Protein AF-0000000086876284 (afdb_homodimer)

Organism: NCBI:txid248903

Secondary structure (DSSP, 8-state):
------HHHHHHHHHHHHHHHHHHT-TTT--HHHHHHHHT--HHHHHHH-SSHHHHHHHHHHHHHHHHHHHHHHHHT-TTS-HHHHHHHHHHHHT---HHHHHHHHHHTSGGGHHHHHHHHHHHHHHHHHHHHHHHHHHHHHTS---S-HHHHHHHHHHIIIIIT-TTTS---HHHHHHHHHHHHHHHHHHHTPPTTTTHHHHHHHSTT--/------HHHHHHHHHHHHHHHIIIIITTT--HHHHHHHHT--HHHHHHH-SSHHHHHHHHHHHHHHHHHHHHHHHHT-TTS-HHHHHHHHHHHHT---HHHHHHHHHHTSGGGHHHHHHHHHHHHHHHHHHHHHHHHHHHHHTS---S-HHHHHHHHHHIIIIIT-TTTS---HHHHHHHHHHHHHHHHHHHTPPTTTTHHHHHHHSTT--

pLDDT: mean 94.07, std 9.72, range [35.34, 98.88]

Solvent-accessible surface area (backbone atoms only — not comparable to full-atom values): 22930 Å² total; per-residue (Å²): 126,83,76,77,63,55,68,65,53,51,52,47,49,50,47,53,48,37,52,52,38,34,48,74,65,28,55,87,71,46,48,68,65,56,39,29,62,71,66,68,51,54,72,68,61,50,52,71,77,36,90,44,67,65,54,48,51,51,50,50,52,47,49,54,49,52,50,48,43,51,53,39,51,57,51,68,67,41,84,85,54,51,38,68,52,37,51,51,49,38,53,48,63,69,62,50,89,41,71,66,58,54,38,45,52,56,52,33,49,37,80,92,25,35,55,60,38,52,51,51,52,53,51,45,39,64,60,40,20,63,57,52,16,51,38,44,50,49,16,40,75,71,66,54,26,51,57,97,47,43,45,58,50,38,40,45,52,45,47,29,55,64,46,68,65,25,62,70,76,34,84,63,52,71,70,54,46,51,51,46,42,50,48,47,28,53,41,51,22,39,52,36,41,32,58,86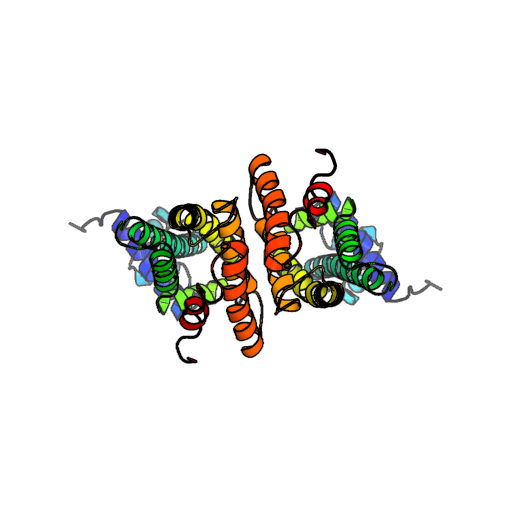,69,74,39,55,63,53,40,44,70,75,40,65,84,77,109,126,84,77,74,63,56,70,65,53,50,53,46,48,49,46,53,47,37,52,52,38,33,49,73,66,28,56,87,73,46,48,66,66,56,42,29,62,71,66,71,50,54,72,67,60,48,52,72,76,35,89,44,66,64,52,48,53,51,50,51,53,47,49,54,49,51,49,47,43,50,52,39,51,58,52,65,68,41,85,84,55,50,38,68,53,37,52,52,50,37,54,50,64,70,61,50,90,43,70,65,59,54,38,45,51,56,51,33,50,36,80,90,27,36,55,60,39,52,52,52,54,52,52,44,41,66,59,42,20,61,59,52,16,52,36,44,50,49,16,39,75,72,65,53,26,51,57,98,45,44,44,57,51,38,39,45,52,43,48,28,57,63,47,67,66,25,63,70,77,36,82,62,51,70,71,56,45,52,51,45,43,50,49,45,29,53,42,51,22,38,54,35,41,31,58,87,71,74,39,54,64,54,40,45,70,75,42,64,83,78,110

Radius of gyration: 24.36 Å; Cα contacts (8 Å, |Δi|>4): 423; chains: 2; bounding box: 86×57×47 Å

Nearest PDB structures (foldseek):
  2gfn-assembly1_A  TM=7.265E-01  e=8.221E-06  Rhodococcus jostii RHA1
  3lwj-assembly1_A-2  TM=6.881E-01  e=7.841E-05  Syntrophomonas wolfei subsp. wolfei str. Goettingen G311
  3ppb-assembly1_B  TM=6.500E-01  e=4.774E-05  Shewanella loihica PV-4
  5icj-assembly1_B  TM=6.724E-01  e=2.901E-04  Mycobacterium tuberculosis
  3on2-assembly3_C  TM=6.066E-01  e=1.471E-03  Rhodococcus jostii RHA1

Structure (mmCIF, N/CA/C/O backbone):
data_AF-0000000086876284-model_v1
#
loop_
_entity.id
_entity.type
_entity.pdbx_description
1 polymer 'TetR/AcrR family transcriptional regulator'
#
loop_
_atom_site.group_PDB
_atom_site.id
_atom_site.type_symbol
_atom_site.label_atom_id
_atom_site.label_alt_id
_atom_site.label_comp_id
_atom_site.label_asym_id
_atom_site.label_entity_id
_atom_site.label_seq_id
_atom_site.pdbx_PDB_ins_code
_atom_site.Cartn_x
_atom_site.Cartn_y
_atom_site.Cartn_z
_atom_site.occupancy
_atom_site.B_iso_or_equiv
_atom_site.auth_seq_id
_atom_site.auth_comp_id
_atom_site.auth_asym_id
_atom_site.auth_atom_id
_atom_site.pdbx_PDB_model_num
ATOM 1 N N . MET A 1 1 ? -45.281 21.406 14.086 1 35.59 1 MET A N 1
ATOM 2 C CA . MET A 1 1 ? -44.344 20.625 14.859 1 35.59 1 MET A CA 1
ATOM 3 C C . MET A 1 1 ? -43.062 20.359 14.062 1 35.59 1 MET A C 1
ATOM 5 O O . MET A 1 1 ? -43.125 19.969 12.898 1 35.59 1 MET A O 1
ATOM 9 N N . ARG A 1 2 ? -41.969 21 14.203 1 45.53 2 ARG A N 1
ATOM 10 C CA . ARG A 1 2 ? -40.781 20.828 13.391 1 45.53 2 ARG A CA 1
ATOM 11 C C . ARG A 1 2 ? -40.406 19.359 13.234 1 45.53 2 ARG A C 1
ATOM 13 O O . ARG A 1 2 ? -40.281 18.641 14.227 1 45.53 2 ARG A O 1
ATOM 20 N N . LEU A 1 3 ? -40.812 18.625 12.438 1 48.81 3 LEU A N 1
ATOM 21 C CA . LEU A 1 3 ? -40.625 17.203 12.211 1 48.81 3 LEU A CA 1
ATOM 22 C C . LEU A 1 3 ? -39.188 16.766 12.508 1 48.81 3 LEU A C 1
ATOM 24 O O . LEU A 1 3 ? -38.25 17.219 11.844 1 48.81 3 LEU A O 1
ATOM 28 N N . ILE A 1 4 ? -38.906 16.516 13.75 1 56.47 4 ILE A N 1
ATOM 29 C CA . ILE A 1 4 ? -37.625 16.031 14.242 1 56.47 4 ILE A CA 1
ATOM 30 C C . ILE A 1 4 ? -37.156 14.852 13.391 1 56.47 4 ILE A C 1
ATOM 32 O O . ILE A 1 4 ? -37.844 13.836 13.297 1 56.47 4 ILE A O 1
ATOM 36 N N . LYS A 1 5 ? -36.469 15.078 12.438 1 65.5 5 LYS A N 1
ATOM 37 C CA . LYS A 1 5 ? -35.906 14.016 11.609 1 65.5 5 LYS A CA 1
ATOM 38 C C . LYS A 1 5 ? -35.25 12.93 12.469 1 65.5 5 LYS A C 1
ATOM 40 O O . LYS A 1 5 ? -34.719 13.219 13.547 1 65.5 5 LYS A O 1
ATOM 45 N N . ASN A 1 6 ? -35.531 11.711 12.211 1 80.69 6 ASN A N 1
ATOM 46 C CA . ASN A 1 6 ? -34.781 10.594 12.789 1 80.69 6 ASN A CA 1
ATOM 47 C C . ASN A 1 6 ? -33.281 10.828 12.742 1 80.69 6 ASN A C 1
ATOM 49 O O . ASN A 1 6 ? -32.781 11.383 11.766 1 80.69 6 ASN A O 1
ATOM 53 N N . PRO A 1 7 ? -32.625 10.797 13.852 1 85.44 7 PRO A N 1
ATOM 54 C CA . PRO A 1 7 ? -31.188 11.07 13.953 1 85.44 7 PRO A CA 1
ATOM 55 C C . PRO A 1 7 ? -30.391 10.484 12.789 1 85.44 7 PRO A C 1
ATOM 57 O O . PRO A 1 7 ? -29.469 11.125 12.289 1 85.44 7 PRO A O 1
ATOM 60 N N . GLU A 1 8 ? -30.812 9.461 12.359 1 89.25 8 GLU A N 1
ATOM 61 C CA . GLU A 1 8 ? -30.109 8.836 11.25 1 89.25 8 GLU A CA 1
ATOM 62 C C . GLU A 1 8 ? -30.344 9.602 9.945 1 89.25 8 GLU A C 1
ATOM 64 O O . GLU A 1 8 ? -29.453 9.688 9.102 1 89.25 8 GLU A O 1
ATOM 69 N N . GLU A 1 9 ? -31.453 10.094 9.844 1 91.88 9 GLU A N 1
ATOM 70 C CA . GLU A 1 9 ? -31.797 10.867 8.656 1 91.88 9 GLU A CA 1
ATOM 71 C C . GLU A 1 9 ? -30.984 12.156 8.586 1 91.88 9 GLU A C 1
ATOM 73 O O . GLU A 1 9 ? -30.469 12.523 7.523 1 91.88 9 GLU A O 1
ATOM 78 N N . ARG A 1 10 ? -30.875 12.836 9.711 1 93.81 10 ARG A N 1
ATOM 79 C CA . ARG A 1 10 ? -30.109 14.07 9.773 1 93.81 10 ARG A CA 1
ATOM 80 C C . ARG A 1 10 ? -28.641 13.812 9.5 1 93.81 10 ARG A C 1
ATOM 82 O O . ARG A 1 10 ? -27.984 14.562 8.766 1 93.81 10 ARG A O 1
ATOM 89 N N . ARG A 1 11 ? -28.172 12.812 10.109 1 96.5 11 ARG A N 1
ATOM 90 C CA . ARG A 1 11 ? -26.781 12.438 9.875 1 96.5 11 ARG A CA 1
ATOM 91 C C . ARG A 1 11 ? -26.5 12.211 8.391 1 96.5 11 ARG A C 1
ATOM 93 O O . ARG A 1 11 ? -25.5 12.695 7.859 1 96.5 11 ARG A O 1
ATOM 100 N N . ASN A 1 12 ? -27.406 11.555 7.754 1 96.62 12 ASN A N 1
ATOM 101 C CA . ASN A 1 12 ? -27.25 11.266 6.332 1 96.62 12 ASN A CA 1
ATOM 102 C C . ASN A 1 12 ? -27.359 12.531 5.488 1 96.62 12 ASN A C 1
ATOM 104 O O . ASN A 1 12 ? -26.688 12.656 4.461 1 96.62 12 ASN A O 1
ATOM 108 N N . GLU A 1 13 ? -28.234 13.312 5.895 1 96.5 13 GLU A N 1
ATOM 109 C CA . GLU A 1 13 ? -28.359 14.594 5.203 1 96.5 13 GLU A CA 1
ATOM 110 C C . GLU A 1 13 ? -27.047 15.367 5.223 1 96.5 13 GLU A C 1
ATOM 112 O O . GLU A 1 13 ? -26.641 15.938 4.207 1 96.5 13 GLU A O 1
ATOM 117 N N . ILE A 1 14 ? -26.469 15.359 6.375 1 97.62 14 ILE A N 1
ATOM 118 C CA . ILE A 1 14 ? -25.188 16.047 6.531 1 97.62 14 ILE A CA 1
ATOM 119 C C . ILE A 1 14 ? -24.141 15.398 5.633 1 97.62 14 ILE A C 1
ATOM 121 O O . ILE A 1 14 ? -23.422 16.094 4.902 1 97.62 14 ILE A O 1
ATOM 125 N N . LEU A 1 15 ? -24.078 14.109 5.617 1 98.12 15 LEU A N 1
ATOM 126 C CA . LEU A 1 15 ? -23.109 13.367 4.816 1 98.12 15 LEU A CA 1
ATOM 127 C C . LEU A 1 15 ? -23.328 13.609 3.328 1 98.12 15 LEU A C 1
ATOM 129 O O . LEU A 1 15 ? -22.375 13.82 2.576 1 98.12 15 LEU A O 1
ATOM 133 N N . ASN A 1 16 ? -24.594 13.641 2.912 1 97.69 16 ASN A N 1
ATOM 134 C CA . ASN A 1 16 ? -24.906 13.867 1.507 1 97.69 16 ASN A CA 1
ATOM 135 C C . ASN A 1 16 ? -24.484 15.258 1.046 1 97.69 16 ASN A C 1
ATOM 137 O O . ASN A 1 16 ? -23.875 15.406 -0.021 1 97.69 16 ASN A O 1
ATOM 141 N N . ALA A 1 17 ? -24.781 16.188 1.828 1 97.75 17 ALA A N 1
ATOM 142 C CA . ALA A 1 17 ? -24.422 17.562 1.5 1 97.75 17 ALA A CA 1
ATOM 143 C C . ALA A 1 17 ? -22.906 17.734 1.464 1 97.75 17 ALA A C 1
ATOM 145 O O . ALA A 1 17 ? -22.359 18.375 0.553 1 97.75 17 ALA A O 1
ATOM 146 N N . ALA A 1 18 ? -22.266 17.234 2.463 1 98.19 18 ALA A N 1
ATOM 147 C CA . ALA A 1 18 ? -20.812 17.328 2.549 1 98.19 18 ALA A CA 1
ATOM 148 C C . ALA A 1 18 ? -20.141 16.641 1.358 1 98.19 18 ALA A C 1
ATOM 150 O O . ALA A 1 18 ? -19.172 17.172 0.792 1 98.19 18 ALA A O 1
ATOM 151 N N . GLU A 1 19 ? -20.609 15.469 1.036 1 97.88 19 GLU A N 1
ATOM 152 C CA . GLU A 1 19 ? -20.047 14.727 -0.091 1 97.88 19 GLU A CA 1
ATOM 153 C C . GLU A 1 19 ? -20.094 15.555 -1.37 1 97.88 19 GLU A C 1
ATOM 155 O O . GLU A 1 19 ? -19.094 15.633 -2.096 1 97.88 19 GLU A O 1
ATOM 160 N N . ILE A 1 20 ? -21.188 16.172 -1.645 1 97.38 20 ILE A N 1
ATOM 161 C CA . ILE A 1 20 ? -21.344 17.016 -2.826 1 97.38 20 ILE A CA 1
ATOM 162 C C . ILE A 1 20 ? -20.359 18.172 -2.77 1 97.38 20 ILE A C 1
ATOM 164 O O . ILE A 1 20 ? -19.672 18.453 -3.752 1 97.38 20 ILE A O 1
ATOM 168 N N . LEU A 1 21 ? -20.234 18.766 -1.628 1 97.94 21 LEU A N 1
ATOM 169 C CA . LEU A 1 21 ? -19.344 19.906 -1.445 1 97.94 21 LEU A CA 1
ATOM 170 C C . LEU A 1 21 ? -17.891 19.484 -1.643 1 97.94 21 LEU A C 1
ATOM 172 O O . LEU A 1 21 ? -17.125 20.188 -2.303 1 97.94 21 LEU A O 1
ATOM 176 N N . PHE A 1 22 ? -17.5 18.344 -1.057 1 97.38 22 PHE A N 1
ATOM 177 C CA . PHE A 1 22 ? -16.125 17.859 -1.131 1 97.38 22 PHE A CA 1
ATOM 178 C C . PHE A 1 22 ? -15.742 17.547 -2.572 1 97.38 22 PHE A C 1
ATOM 180 O O . PHE A 1 22 ? -14.594 17.781 -2.971 1 97.38 22 PHE A O 1
ATOM 187 N N . VAL A 1 23 ? -16.672 17.094 -3.344 1 95.81 23 VAL A N 1
ATOM 188 C CA . VAL A 1 23 ? -16.391 16.719 -4.723 1 95.81 23 VAL A CA 1
ATOM 189 C C . VAL A 1 23 ? -16.391 17.953 -5.61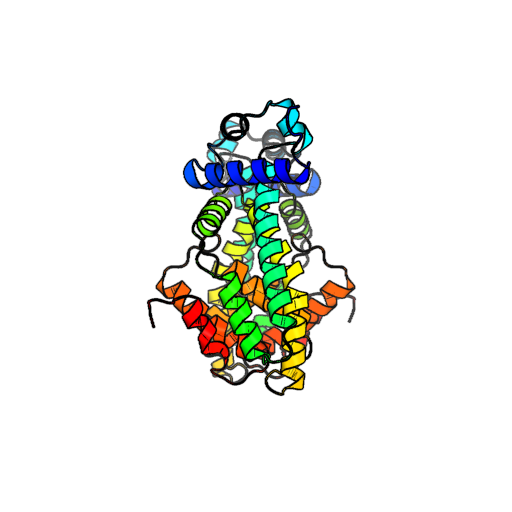7 1 95.81 23 VAL A C 1
ATOM 191 O O . VAL A 1 23 ? -15.531 18.094 -6.492 1 95.81 23 VAL A O 1
ATOM 194 N N . THR A 1 24 ? -17.266 18.875 -5.41 1 95.69 24 THR A N 1
ATOM 195 C CA . THR A 1 24 ? -17.438 20.016 -6.312 1 95.69 24 THR A CA 1
ATOM 196 C C . THR A 1 24 ? -16.516 21.156 -5.926 1 95.69 24 THR A C 1
ATOM 198 O O . THR A 1 24 ? -15.82 21.719 -6.777 1 95.69 24 THR A O 1
ATOM 201 N N . LYS A 1 25 ? -16.422 21.516 -4.633 1 96.19 25 LYS A N 1
ATOM 202 C CA . LYS A 1 25 ? -15.609 22.641 -4.141 1 96.19 25 LYS A CA 1
ATOM 203 C C . LYS A 1 25 ? -14.188 22.188 -3.818 1 96.19 25 LYS A C 1
ATOM 205 O O . LYS A 1 25 ? -13.25 22.984 -3.855 1 96.19 25 LYS A O 1
ATOM 210 N N . GLY A 1 26 ? -14.07 20.844 -3.594 1 96.19 26 GLY A N 1
ATOM 211 C CA . GLY A 1 26 ? -12.82 20.312 -3.086 1 96.19 26 GLY A CA 1
ATOM 212 C C . GLY A 1 26 ? -12.781 20.203 -1.574 1 96.19 26 GLY A C 1
ATOM 213 O O . GLY A 1 26 ? -13.281 21.094 -0.871 1 96.19 26 GLY A O 1
ATOM 214 N N . TYR A 1 27 ? -12.234 19.219 -1.091 1 96.38 27 TYR A N 1
ATOM 215 C CA . TYR A 1 27 ? -12.227 18.922 0.339 1 96.38 27 TYR A CA 1
ATOM 216 C C . TYR A 1 27 ? -11.5 20.031 1.109 1 96.38 27 TYR A C 1
ATOM 218 O O . TYR A 1 27 ? -11.977 20.484 2.154 1 96.38 27 TYR A O 1
ATOM 226 N N . THR A 1 28 ? -10.375 20.406 0.634 1 94.31 28 THR A N 1
ATOM 227 C CA . THR A 1 28 ? -9.562 21.406 1.326 1 94.31 28 THR A CA 1
ATOM 228 C C . THR A 1 28 ? -10.289 22.75 1.39 1 94.31 28 THR A C 1
ATOM 230 O O . THR A 1 28 ? -10.258 23.422 2.418 1 94.31 28 THR A O 1
ATOM 233 N N . LYS A 1 29 ? -11.023 23.125 0.425 1 96.06 29 LYS A N 1
ATOM 234 C CA . LYS A 1 29 ? -11.664 24.422 0.31 1 96.06 29 LYS A CA 1
ATOM 235 C C . LYS A 1 29 ? -13.016 24.438 1.024 1 96.06 29 LYS A C 1
ATOM 237 O O . LYS A 1 29 ? -13.453 25.484 1.511 1 96.06 29 LYS A O 1
ATOM 242 N N . ALA A 1 30 ? -13.664 23.312 1.063 1 97.56 30 ALA A N 1
ATOM 243 C CA . ALA A 1 30 ? -14.953 23.219 1.739 1 97.56 30 ALA A CA 1
ATOM 244 C C . ALA A 1 30 ? -14.805 23.438 3.244 1 97.56 30 ALA A C 1
ATOM 246 O O . ALA A 1 30 ? -13.836 22.953 3.846 1 97.56 30 ALA A O 1
ATOM 247 N N . THR A 1 31 ? -15.781 24.094 3.867 1 97.44 31 THR A N 1
ATOM 248 C CA . THR A 1 31 ? -15.75 24.359 5.301 1 97.44 31 THR A CA 1
ATOM 249 C C . THR A 1 31 ? -16.984 23.797 5.988 1 97.44 31 THR A C 1
ATOM 251 O O . THR A 1 31 ? -17.953 23.406 5.32 1 97.44 31 THR A O 1
ATOM 254 N N . VAL A 1 32 ? -16.875 23.703 7.285 1 97.88 32 VAL A N 1
ATOM 255 C CA . VAL A 1 32 ? -18.047 23.297 8.062 1 97.88 32 VAL A CA 1
ATOM 256 C C . VAL A 1 32 ? -19.188 24.266 7.832 1 97.88 32 VAL A C 1
ATOM 258 O O . VAL A 1 32 ? -20.344 23.859 7.723 1 97.88 32 VAL A O 1
ATOM 261 N N . MET A 1 33 ? -18.875 25.531 7.703 1 97.62 33 MET A N 1
ATOM 262 C CA . MET A 1 33 ? -19.891 26.547 7.441 1 97.62 33 MET A CA 1
ATOM 263 C C . MET A 1 33 ? -20.625 26.266 6.133 1 97.62 33 MET A C 1
ATOM 265 O O . MET A 1 33 ? -21.844 26.438 6.043 1 97.62 33 MET A O 1
ATOM 269 N N . ASP A 1 34 ? -19.906 25.859 5.125 1 98.12 34 ASP A N 1
ATOM 270 C CA . ASP A 1 34 ? -20.531 25.484 3.855 1 98.12 34 ASP A CA 1
ATOM 271 C C . ASP A 1 34 ? -21.547 24.375 4.051 1 98.12 34 ASP A C 1
ATOM 273 O O . ASP A 1 34 ? -22.625 24.391 3.451 1 98.12 34 ASP A O 1
ATOM 277 N N . ILE A 1 35 ? -21.172 23.391 4.863 1 98.12 35 ILE A N 1
ATOM 278 C CA . ILE A 1 35 ? -22.031 22.234 5.117 1 98.12 35 ILE A CA 1
ATOM 279 C C . ILE A 1 35 ? -23.281 22.688 5.867 1 98.12 35 ILE A C 1
ATOM 281 O O . ILE A 1 35 ? -24.406 22.297 5.523 1 98.12 35 ILE A O 1
ATOM 285 N N . LEU A 1 36 ? -23.109 23.562 6.875 1 97.62 36 LEU A N 1
ATOM 286 C CA . LEU A 1 36 ? -24.219 24.109 7.645 1 97.62 36 LEU A CA 1
ATOM 287 C C . LEU A 1 36 ? -25.219 24.812 6.734 1 97.62 36 LEU A C 1
ATOM 289 O O . LEU A 1 36 ? -26.438 24.578 6.844 1 97.62 36 LEU A O 1
ATOM 293 N N . GLN A 1 37 ? -24.719 25.594 5.875 1 97.88 37 GLN A N 1
ATOM 294 C CA . GLN A 1 37 ? -25.547 26.359 4.957 1 97.88 37 GLN A CA 1
ATOM 295 C C . GLN A 1 37 ? -26.297 25.438 3.986 1 97.88 37 GLN A C 1
ATOM 297 O O . GLN A 1 37 ? -27.484 25.641 3.713 1 97.88 37 GLN A O 1
ATOM 302 N N . ALA A 1 38 ? -25.641 24.453 3.549 1 97.25 38 ALA A N 1
ATOM 303 C CA . ALA A 1 38 ? -26.234 23.531 2.586 1 97.25 38 ALA A CA 1
ATOM 304 C C . ALA A 1 38 ? -27.375 22.734 3.219 1 97.25 38 ALA A C 1
ATOM 306 O O . ALA A 1 38 ? -28.359 22.406 2.551 1 97.25 38 ALA A O 1
ATOM 307 N N . CYS A 1 39 ? -27.234 22.391 4.453 1 96.38 39 CYS A N 1
ATOM 308 C CA . CYS A 1 39 ? -28.203 21.562 5.16 1 96.38 39 CYS A CA 1
ATOM 309 C C . CYS A 1 39 ? -29.203 22.438 5.91 1 96.38 39 CYS A C 1
ATOM 311 O O . CYS A 1 39 ? -30.203 21.938 6.43 1 96.38 39 CYS A O 1
ATOM 313 N N . ASN A 1 40 ? -28.906 23.703 5.965 1 96.31 40 ASN A N 1
ATOM 314 C CA . ASN A 1 40 ? -29.719 24.625 6.734 1 96.31 40 ASN A CA 1
ATOM 315 C C . ASN A 1 40 ? -29.844 24.188 8.188 1 96.31 40 ASN A C 1
ATOM 317 O O . ASN A 1 40 ? -30.953 24.047 8.703 1 96.31 40 ASN A O 1
ATOM 321 N N . ILE A 1 41 ? -28.734 24 8.781 1 95.56 41 ILE A N 1
ATOM 322 C CA . ILE A 1 41 ? -28.719 23.594 10.18 1 95.56 41 ILE A CA 1
ATOM 323 C C . ILE A 1 41 ? -27.766 24.516 10.961 1 95.56 41 ILE A C 1
ATOM 325 O O . ILE A 1 41 ? -26.906 25.172 10.383 1 95.56 41 ILE A O 1
ATOM 329 N N . ALA A 1 42 ? -27.969 24.5 12.258 1 95.31 42 ALA A N 1
ATOM 330 C CA . ALA A 1 42 ? -27.109 25.297 13.148 1 95.31 42 ALA A CA 1
ATOM 331 C C . ALA A 1 42 ? -25.812 24.562 13.469 1 95.31 42 ALA A C 1
ATOM 333 O O . ALA A 1 42 ? -25.75 23.344 13.336 1 95.31 42 ALA A O 1
ATOM 334 N N . LYS A 1 43 ? -24.812 25.344 13.875 1 96.06 43 LYS A N 1
ATOM 335 C CA . LYS A 1 43 ? -23.5 24.812 14.25 1 96.06 43 LYS A CA 1
ATOM 336 C C . LYS A 1 43 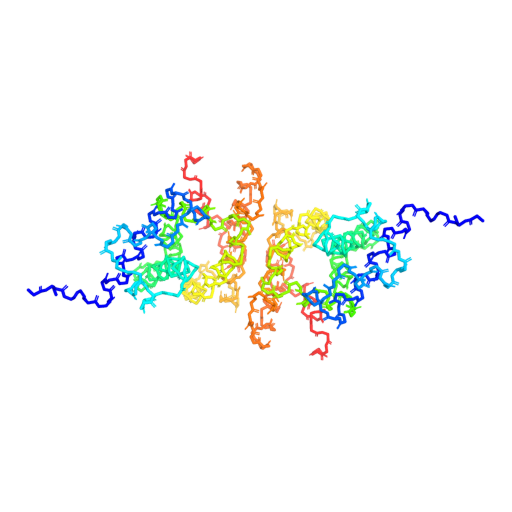? -23.625 23.734 15.32 1 96.06 43 LYS A C 1
ATOM 338 O O . LYS A 1 43 ? -22.969 22.688 15.234 1 96.06 43 LYS A O 1
ATOM 343 N N . GLY A 1 44 ? -24.484 23.938 16.297 1 95.62 44 GLY A N 1
ATOM 344 C CA . GLY A 1 44 ? -24.688 22.984 17.375 1 95.62 44 GLY A CA 1
ATOM 345 C C . GLY A 1 44 ? -25.219 21.641 16.891 1 95.62 44 GLY A C 1
ATOM 346 O O . GLY A 1 44 ? -24.812 20.594 17.391 1 95.62 44 GLY A O 1
ATOM 347 N N . THR A 1 45 ? -26.125 21.75 15.961 1 95.25 45 THR A N 1
ATOM 348 C CA . THR A 1 45 ? -26.672 20.531 15.375 1 95.25 45 THR A CA 1
ATOM 349 C C . THR A 1 45 ? -25.594 19.734 14.672 1 95.25 45 THR A C 1
ATOM 351 O O . THR A 1 45 ? -25.531 18.516 14.82 1 95.25 45 THR A O 1
ATOM 354 N N . PHE A 1 46 ? -24.719 20.422 13.891 1 96.69 46 PHE A N 1
ATOM 355 C CA . PHE A 1 46 ? -23.609 19.75 13.211 1 96.69 46 PHE A CA 1
ATOM 356 C C . PHE A 1 46 ? -22.734 19.016 14.219 1 96.69 46 PHE A C 1
ATOM 358 O O . PHE A 1 46 ? -22.406 17.844 14.023 1 96.69 46 PHE A O 1
ATOM 365 N N . TYR A 1 47 ? -22.391 19.625 15.266 1 96.75 47 TYR A N 1
ATOM 366 C CA . TYR A 1 47 ? -21.406 19.109 16.203 1 96.75 47 TYR A CA 1
ATOM 367 C C . TYR A 1 47 ? -22.016 18.047 17.109 1 96.75 47 TYR A C 1
ATOM 369 O O . TYR A 1 47 ? -21.297 17.328 17.797 1 96.75 47 TYR A O 1
ATOM 377 N N . TYR A 1 48 ? -23.391 17.969 17.094 1 96.19 48 TYR A N 1
ATOM 378 C CA . TYR A 1 48 ? -24.047 16.812 17.703 1 96.19 48 TYR A CA 1
ATOM 379 C C . TYR A 1 48 ? -23.688 15.523 16.969 1 96.19 48 TYR A C 1
ATOM 381 O O . TYR A 1 48 ? -23.516 14.477 17.594 1 96.19 48 TYR A O 1
ATOM 389 N N . TYR A 1 49 ? -23.5 15.641 15.719 1 96.94 49 TYR A N 1
ATOM 390 C CA . TYR A 1 49 ? -23.281 14.453 14.898 1 96.94 49 TYR A CA 1
ATOM 391 C C . TYR A 1 49 ? -21.812 14.258 14.594 1 96.94 49 TYR A C 1
ATOM 393 O O . TYR A 1 49 ? -21.328 13.125 14.508 1 96.94 49 TYR A O 1
ATOM 401 N N . PHE A 1 50 ? -21.094 15.352 14.336 1 98 50 PHE A N 1
ATOM 402 C CA . PHE A 1 50 ? -19.703 15.281 13.922 1 98 50 PHE A CA 1
ATOM 403 C C . PHE A 1 50 ? -18.859 16.312 14.672 1 98 50 PHE A C 1
ATOM 405 O O . PHE A 1 50 ? -19.312 17.438 14.914 1 98 50 PHE A O 1
ATOM 412 N N . GLN A 1 51 ? -17.625 15.906 14.844 1 97 51 GLN A N 1
ATOM 413 C CA . GLN A 1 51 ? -16.734 16.781 15.625 1 97 51 GLN A CA 1
ATOM 414 C C . GLN A 1 51 ? -15.836 17.594 14.711 1 97 51 GLN A C 1
ATOM 416 O O . GLN A 1 51 ? -15.211 18.562 15.148 1 97 51 GLN A O 1
ATOM 421 N N . SER A 1 52 ? -15.781 17.203 13.43 1 96.5 52 SER A N 1
ATOM 422 C CA . SER A 1 52 ? -14.883 17.891 12.508 1 96.5 52 SER A CA 1
ATOM 423 C C . SER A 1 52 ? -15.219 17.562 11.062 1 96.5 52 SER A C 1
ATOM 425 O O . SER A 1 52 ? -15.961 16.609 10.797 1 96.5 52 SER A O 1
ATOM 427 N N . LYS A 1 53 ? -14.734 18.312 10.211 1 96.56 53 LYS A N 1
ATOM 428 C CA . LYS A 1 53 ? -14.836 18.047 8.781 1 96.56 53 LYS A CA 1
ATOM 429 C C . LYS A 1 53 ? -14.195 16.719 8.43 1 96.56 53 LYS A C 1
ATOM 431 O O . LYS A 1 53 ? -14.703 15.984 7.574 1 96.56 53 LYS A O 1
ATOM 436 N N . GLU A 1 54 ? -13.125 16.344 9.094 1 96.31 54 GLU A N 1
ATOM 437 C CA . GLU A 1 54 ? -12.414 15.094 8.875 1 96.31 54 GLU A CA 1
ATOM 438 C C . GLU A 1 54 ? -13.297 13.898 9.234 1 96.31 54 GLU A C 1
ATOM 440 O O . GLU A 1 54 ? -13.32 12.898 8.516 1 96.31 54 GLU A O 1
ATOM 445 N N . GLU A 1 55 ? -13.969 14.031 10.297 1 97.5 55 GLU A N 1
ATOM 446 C CA . GLU A 1 55 ? -14.875 12.961 10.688 1 97.5 55 GLU A CA 1
ATOM 447 C C . GLU A 1 55 ? -15.977 12.758 9.648 1 97.5 55 GLU A C 1
ATOM 449 O O . GLU A 1 55 ? -16.391 11.625 9.391 1 97.5 55 GLU A O 1
ATOM 454 N N . VAL A 1 56 ? -16.422 13.859 9.117 1 98 56 VAL A N 1
ATOM 455 C CA . VAL A 1 56 ? -17.438 13.789 8.07 1 98 56 VAL A CA 1
ATOM 456 C C . VAL A 1 56 ? -16.875 13.047 6.859 1 98 56 VAL A C 1
ATOM 458 O O . VAL A 1 56 ? -17.5 12.117 6.344 1 98 56 VAL A O 1
ATOM 461 N N . MET A 1 57 ? -15.695 13.43 6.434 1 97.69 57 MET A N 1
ATOM 462 C CA . MET A 1 57 ? -15.055 12.789 5.289 1 97.69 57 MET A CA 1
ATOM 463 C C . MET A 1 57 ? -14.852 11.297 5.543 1 97.69 57 MET A C 1
ATOM 465 O O . MET A 1 57 ? -15.141 10.469 4.68 1 97.69 57 MET A O 1
ATOM 469 N N . ASN A 1 58 ? -14.383 10.992 6.727 1 97.5 58 ASN A N 1
ATOM 470 C CA . ASN A 1 58 ? -14.188 9.594 7.098 1 97.5 58 ASN A CA 1
ATOM 471 C C . ASN A 1 58 ? -15.5 8.812 7.016 1 97.5 58 ASN A C 1
ATOM 473 O O . ASN A 1 58 ? -15.508 7.664 6.559 1 97.5 58 ASN A O 1
ATOM 477 N N . ALA A 1 59 ? -16.516 9.422 7.48 1 98.06 59 ALA A N 1
ATOM 478 C CA . ALA A 1 59 ? -17.812 8.758 7.461 1 98.06 59 ALA A CA 1
ATOM 479 C C . ALA A 1 59 ? -18.297 8.523 6.031 1 98.06 59 ALA A C 1
ATOM 481 O O . ALA A 1 59 ? -18.891 7.492 5.73 1 98.06 59 ALA A O 1
ATOM 482 N N . ILE A 1 60 ? -18.062 9.445 5.16 1 98.12 60 ILE A N 1
ATOM 483 C CA . ILE A 1 60 ? -18.422 9.305 3.756 1 98.12 60 ILE A CA 1
ATOM 484 C C . ILE A 1 60 ? -17.625 8.156 3.131 1 98.12 60 ILE A C 1
ATOM 486 O O . ILE A 1 60 ? -18.188 7.305 2.447 1 98.12 60 ILE A O 1
ATOM 490 N N . VAL A 1 61 ? -16.359 8.125 3.355 1 97.88 61 VAL A N 1
ATOM 491 C CA . VAL A 1 61 ? -15.484 7.078 2.838 1 97.88 61 VAL A CA 1
ATOM 492 C C . VAL A 1 61 ? -15.953 5.715 3.338 1 97.88 61 VAL A C 1
ATOM 494 O O . VAL A 1 61 ? -16.078 4.77 2.557 1 97.88 61 VAL A O 1
ATOM 497 N N . MET A 1 62 ? -16.25 5.684 4.617 1 97.88 62 MET A N 1
ATOM 498 C CA . MET A 1 62 ? -16.688 4.426 5.211 1 97.88 62 MET A CA 1
ATOM 499 C C . MET A 1 62 ? -18.016 3.975 4.598 1 97.88 62 MET A C 1
ATOM 501 O O . MET A 1 62 ? -18.25 2.775 4.434 1 97.88 62 MET A O 1
ATOM 505 N N . ARG A 1 63 ? -18.844 4.906 4.328 1 97.12 63 ARG A N 1
ATOM 506 C CA . ARG A 1 63 ? -20.109 4.57 3.676 1 97.12 63 ARG A CA 1
ATOM 507 C C . ARG A 1 63 ? -19.859 3.859 2.35 1 97.12 63 ARG A C 1
ATOM 509 O O . ARG A 1 63 ? -20.531 2.869 2.039 1 97.12 63 ARG A O 1
ATOM 516 N N . TYR A 1 64 ? -18.938 4.312 1.531 1 96.88 64 TYR A N 1
ATOM 517 C CA . TYR A 1 64 ? -18.609 3.668 0.265 1 96.88 64 TYR A CA 1
ATOM 518 C C . TYR A 1 64 ? -18.031 2.279 0.497 1 96.88 64 TYR A C 1
ATOM 520 O O . TYR A 1 64 ? -18.375 1.33 -0.212 1 96.88 64 TYR A O 1
ATOM 528 N N . ILE A 1 65 ? -17.172 2.148 1.487 1 97.62 65 ILE A N 1
ATOM 529 C CA . ILE A 1 65 ? -16.547 0.87 1.796 1 97.62 65 ILE A CA 1
ATOM 530 C C . ILE A 1 65 ? -17.609 -0.137 2.234 1 97.62 65 ILE A C 1
ATOM 532 O O . ILE A 1 65 ? -17.625 -1.271 1.752 1 97.62 65 ILE A O 1
ATOM 536 N N . LEU A 1 66 ? -18.5 0.327 3.082 1 98 66 LEU A N 1
ATOM 537 C CA . LEU A 1 66 ? -19.547 -0.55 3.598 1 98 66 LEU A CA 1
ATOM 538 C C . LEU A 1 66 ? -20.516 -0.934 2.494 1 98 66 LEU A C 1
ATOM 540 O O . LEU A 1 66 ? -21.016 -2.061 2.467 1 98 66 LEU A O 1
ATOM 544 N N . ASN A 1 67 ? -20.812 -0.016 1.647 1 96.94 67 ASN A N 1
ATOM 545 C CA . ASN A 1 67 ? -21.656 -0.325 0.5 1 96.94 67 ASN A CA 1
ATOM 546 C C . ASN A 1 67 ? -21.016 -1.377 -0.402 1 96.94 67 ASN A C 1
ATOM 548 O O . ASN A 1 67 ? -21.703 -2.277 -0.895 1 96.94 67 ASN A O 1
ATOM 552 N N . GLY A 1 68 ? -19.719 -1.245 -0.671 1 97.31 68 GLY A N 1
ATOM 553 C CA . GLY A 1 68 ? -19 -2.25 -1.44 1 97.31 68 GLY A CA 1
ATOM 554 C C . GLY A 1 68 ? -19.016 -3.619 -0.789 1 97.31 68 GLY A C 1
ATOM 555 O O . GLY A 1 68 ? -19.203 -4.633 -1.464 1 97.31 68 GLY A O 1
ATOM 556 N N . GLU A 1 69 ? -18.797 -3.596 0.506 1 98.44 69 GLU A N 1
ATOM 557 C CA . GLU A 1 69 ? -18.844 -4.84 1.265 1 98.44 69 GLU A CA 1
ATOM 558 C C . GLU A 1 69 ? -20.219 -5.496 1.164 1 98.44 69 GLU A C 1
ATOM 560 O O . GLU A 1 69 ? -20.328 -6.703 0.94 1 98.44 69 GLU A O 1
ATOM 565 N N . SER A 1 70 ? -21.266 -4.691 1.321 1 98.25 70 SER A N 1
ATOM 566 C CA . SER A 1 70 ? -22.641 -5.191 1.255 1 98.25 70 SER A CA 1
ATOM 567 C C . SER A 1 70 ? -22.953 -5.762 -0.123 1 98.25 70 SER A C 1
ATOM 569 O O . SER A 1 70 ? -23.594 -6.812 -0.234 1 98.25 70 SER A O 1
ATOM 571 N N . ALA A 1 71 ? -22.547 -5.086 -1.13 1 97.88 71 ALA A N 1
ATOM 572 C CA . ALA A 1 71 ? -22.734 -5.57 -2.494 1 97.88 71 ALA A CA 1
ATOM 573 C C . ALA A 1 71 ? -22.047 -6.914 -2.703 1 97.88 71 ALA A C 1
ATOM 575 O O . ALA A 1 71 ? -22.625 -7.832 -3.287 1 97.88 71 ALA A O 1
ATOM 576 N N . ALA A 1 72 ? -20.828 -7.047 -2.23 1 98.62 72 ALA A N 1
ATOM 577 C CA . ALA A 1 72 ? -20.078 -8.297 -2.346 1 98.62 72 ALA A CA 1
ATOM 578 C C . ALA A 1 72 ? -20.797 -9.43 -1.613 1 98.62 72 ALA A C 1
ATOM 580 O O . ALA A 1 72 ? -20.906 -10.539 -2.137 1 98.62 72 ALA A O 1
ATOM 581 N N . ARG A 1 73 ? -21.281 -9.133 -0.454 1 98.62 73 ARG A N 1
ATOM 582 C CA . ARG A 1 73 ? -21.969 -10.141 0.343 1 98.62 73 ARG A CA 1
ATOM 583 C C . ARG A 1 73 ? -23.234 -10.625 -0.361 1 98.62 73 ARG A C 1
ATOM 585 O O . ARG A 1 73 ? -23.547 -11.812 -0.331 1 98.62 73 ARG A O 1
ATOM 592 N N . ARG A 1 74 ? -23.938 -9.688 -0.914 1 98.31 74 ARG A N 1
ATOM 593 C CA . ARG A 1 74 ? -25.141 -10.047 -1.65 1 98.31 74 ARG A CA 1
ATOM 594 C C . ARG A 1 74 ? -24.812 -10.992 -2.803 1 98.31 74 ARG A C 1
ATOM 596 O O . ARG A 1 74 ? -25.531 -11.977 -3.029 1 98.31 74 ARG A O 1
ATOM 603 N N . ILE A 1 75 ? -23.781 -10.703 -3.512 1 98.5 75 ILE A N 1
ATOM 604 C CA . ILE A 1 75 ? -23.375 -11.508 -4.66 1 98.5 75 ILE A CA 1
ATOM 605 C C . ILE A 1 75 ? -22.969 -12.906 -4.195 1 98.5 75 ILE A C 1
ATOM 607 O O . ILE A 1 75 ? -23.391 -13.906 -4.785 1 98.5 75 ILE A O 1
ATOM 611 N N . VAL A 1 76 ? -22.219 -13.031 -3.109 1 98.31 76 VAL A N 1
ATOM 612 C CA . VAL A 1 76 ? -21.688 -14.289 -2.617 1 98.31 76 VAL A CA 1
ATOM 613 C C . VAL A 1 76 ? -22.812 -15.172 -2.086 1 98.31 76 VAL A C 1
ATOM 615 O O . VAL A 1 76 ? -22.719 -16.406 -2.123 1 98.31 76 VAL A O 1
ATOM 618 N N . SER A 1 77 ? -23.875 -14.562 -1.664 1 97.81 77 SER A N 1
ATOM 619 C CA . SER A 1 77 ? -25 -15.297 -1.069 1 97.81 77 SER A CA 1
ATOM 620 C C . SER A 1 77 ? -25.812 -16.016 -2.133 1 97.81 77 SER A C 1
ATOM 622 O O . SER A 1 77 ? -26.641 -16.875 -1.814 1 97.81 77 SER A O 1
ATOM 624 N N . ASP A 1 78 ? -25.609 -15.695 -3.355 1 97.88 78 ASP A N 1
ATOM 625 C CA . ASP A 1 78 ? -26.344 -16.344 -4.438 1 97.88 78 ASP A CA 1
ATOM 626 C C . ASP A 1 78 ? -25.781 -17.734 -4.727 1 97.88 78 ASP A C 1
ATOM 628 O O . ASP A 1 78 ? -24.688 -17.859 -5.258 1 97.88 78 ASP A O 1
ATOM 632 N N . PRO A 1 79 ? -26.531 -18.734 -4.465 1 96.5 79 PRO A N 1
ATOM 633 C CA . PRO A 1 79 ? -26 -20.078 -4.617 1 96.5 79 PRO A CA 1
ATOM 634 C C . PRO A 1 79 ? -25.906 -20.516 -6.078 1 96.5 79 PRO A C 1
ATOM 636 O O . PRO A 1 79 ? -25.281 -21.531 -6.383 1 96.5 79 PRO A O 1
ATOM 639 N N . GLU A 1 80 ? -26.438 -19.75 -6.98 1 98.06 80 GLU A N 1
ATOM 640 C CA . GLU A 1 80 ? -26.469 -20.125 -8.391 1 98.06 80 GLU A CA 1
ATOM 641 C C . GLU A 1 80 ? -25.219 -19.656 -9.117 1 98.06 80 GLU A C 1
ATOM 643 O O . GLU A 1 80 ? -24.922 -20.109 -10.227 1 98.06 80 GLU A O 1
ATOM 648 N N . LEU A 1 81 ? -24.469 -18.828 -8.523 1 98.62 81 LEU A N 1
ATOM 649 C CA . LEU A 1 81 ? -23.297 -18.266 -9.172 1 98.62 81 LEU A CA 1
ATOM 650 C C . LEU A 1 81 ? -22.062 -19.125 -8.891 1 98.62 81 LEU A C 1
ATOM 652 O O . LEU A 1 81 ? -21.875 -19.609 -7.77 1 98.62 81 LEU A O 1
ATOM 656 N N . SER A 1 82 ? -21.25 -19.344 -9.945 1 98.62 82 SER A N 1
ATOM 657 C CA . SER A 1 82 ? -19.938 -19.984 -9.781 1 98.62 82 SER A CA 1
ATOM 658 C C . SER A 1 82 ? -18.953 -19.047 -9.109 1 98.62 82 SER A C 1
ATOM 660 O O . SER A 1 82 ? -19.219 -17.844 -8.961 1 98.62 82 SER A O 1
ATOM 662 N N . ALA A 1 83 ? -17.844 -19.531 -8.695 1 98.69 83 ALA A N 1
ATOM 663 C CA . ALA A 1 83 ? -16.797 -18.719 -8.086 1 98.69 83 ALA A CA 1
ATOM 664 C C . ALA A 1 83 ? -16.328 -17.625 -9.031 1 98.69 83 ALA A C 1
ATOM 666 O O . ALA A 1 83 ? -16.219 -16.453 -8.641 1 98.69 83 ALA A O 1
ATOM 667 N N . HIS A 1 84 ? -16.109 -18 -10.297 1 98.44 84 HIS A N 1
ATOM 668 C CA . HIS A 1 84 ? -15.68 -17.016 -11.289 1 98.44 84 HIS A CA 1
ATOM 669 C C . HIS A 1 84 ? -16.75 -15.945 -11.5 1 98.44 84 HIS A C 1
ATOM 671 O O . HIS A 1 84 ? -16.422 -14.758 -11.594 1 98.44 84 HIS A O 1
ATOM 677 N N . ASP A 1 85 ? -18.031 -16.375 -11.531 1 98.38 85 ASP A N 1
ATOM 678 C CA . ASP A 1 85 ? -19.109 -15.414 -11.688 1 98.38 85 ASP A CA 1
ATOM 679 C C . ASP A 1 85 ? -19.156 -14.43 -10.516 1 98.38 85 ASP A C 1
ATOM 681 O O . ASP A 1 85 ? -19.375 -13.234 -10.711 1 98.38 85 ASP A O 1
ATOM 685 N N . LYS A 1 86 ? -19 -14.969 -9.391 1 98.69 86 LYS A N 1
ATOM 686 C CA . LYS A 1 86 ? -19.031 -14.125 -8.195 1 98.69 86 LYS A CA 1
ATOM 687 C C . LYS A 1 86 ? -17.891 -13.117 -8.195 1 98.69 86 LYS A C 1
ATOM 689 O O . LYS A 1 86 ? -18.094 -11.938 -7.922 1 98.69 86 LYS A O 1
ATOM 694 N N . ILE A 1 87 ? -16.656 -13.531 -8.531 1 98.38 87 ILE A N 1
ATOM 695 C CA . ILE A 1 87 ? -15.516 -12.609 -8.594 1 98.38 87 ILE A CA 1
ATOM 696 C C . ILE A 1 87 ? -15.766 -11.547 -9.656 1 98.38 87 ILE A C 1
ATOM 698 O O . ILE A 1 87 ? -15.594 -10.352 -9.406 1 98.38 87 ILE A O 1
ATOM 702 N N . PHE A 1 88 ? -16.25 -11.984 -10.773 1 97.5 88 PHE A N 1
ATOM 703 C CA . PHE A 1 88 ? -16.562 -11.07 -11.867 1 97.5 88 PHE A CA 1
ATOM 704 C C . PHE A 1 88 ? -17.562 -10.016 -11.422 1 97.5 88 PHE A C 1
ATOM 706 O O . PHE A 1 88 ? -17.359 -8.82 -11.648 1 97.5 88 PHE A O 1
ATOM 713 N N . ARG A 1 89 ? -18.594 -10.414 -10.805 1 97.81 89 ARG A N 1
ATOM 714 C CA . ARG A 1 89 ? -19.672 -9.508 -10.398 1 97.81 89 ARG A CA 1
ATOM 715 C C . ARG A 1 89 ? -19.203 -8.594 -9.266 1 97.81 89 ARG A C 1
ATOM 717 O O . ARG A 1 89 ? -19.609 -7.43 -9.203 1 97.81 89 ARG A O 1
ATOM 724 N N . ILE A 1 90 ? -18.406 -9.125 -8.383 1 98 90 ILE A N 1
ATOM 725 C CA . ILE A 1 90 ? -17.906 -8.297 -7.289 1 98 90 ILE A CA 1
ATOM 726 C C . ILE A 1 90 ? -17 -7.195 -7.848 1 98 90 ILE A C 1
ATOM 728 O O . ILE A 1 90 ? -17.156 -6.027 -7.488 1 98 90 ILE A O 1
ATOM 732 N N . ILE A 1 91 ? -16.078 -7.57 -8.766 1 96.06 91 ILE A N 1
ATOM 733 C CA . ILE A 1 91 ? -15.188 -6.586 -9.375 1 96.06 91 ILE A CA 1
ATOM 734 C C . ILE A 1 91 ? -16.016 -5.547 -10.125 1 96.06 91 ILE A C 1
ATOM 736 O O . ILE A 1 91 ? -15.758 -4.344 -10.008 1 96.06 91 ILE A O 1
ATOM 740 N N . THR A 1 92 ? -17.016 -5.973 -10.836 1 94.88 92 THR A N 1
ATOM 741 C CA . THR A 1 92 ? -17.891 -5.078 -11.586 1 94.88 92 THR A CA 1
ATOM 742 C C . THR A 1 92 ? -18.609 -4.117 -10.648 1 94.88 92 THR A C 1
ATOM 744 O O . THR A 1 92 ? -18.672 -2.912 -10.906 1 94.88 92 THR A O 1
ATOM 747 N N . ALA A 1 93 ? -19.094 -4.648 -9.57 1 94.5 93 ALA A N 1
ATOM 748 C CA . ALA A 1 93 ? -19.812 -3.836 -8.586 1 94.5 93 ALA A CA 1
ATOM 749 C C . ALA A 1 93 ? -18.891 -2.799 -7.953 1 94.5 93 ALA A C 1
ATOM 751 O O . ALA A 1 93 ? -19.312 -1.663 -7.707 1 94.5 93 ALA A O 1
ATOM 752 N N . GLN A 1 94 ? -17.656 -3.191 -7.691 1 93.5 94 GLN A N 1
ATOM 753 C CA . GLN A 1 94 ? -16.688 -2.301 -7.051 1 93.5 94 GLN A CA 1
ATOM 754 C C . GLN A 1 94 ? -16.266 -1.183 -7.996 1 93.5 94 GLN A C 1
ATOM 756 O O . GLN A 1 94 ? -15.906 -0.09 -7.555 1 93.5 94 GLN A O 1
ATOM 761 N N . ASN A 1 95 ? -16.297 -1.466 -9.312 1 89 95 ASN A N 1
ATOM 762 C CA . ASN A 1 95 ? -15.773 -0.524 -10.297 1 89 95 ASN A CA 1
ATOM 763 C C . ASN A 1 95 ? -16.906 0.207 -11.023 1 89 95 ASN A C 1
ATOM 765 O O . ASN A 1 95 ? -16.672 0.892 -12.016 1 89 95 ASN A O 1
ATOM 769 N N . GLN A 1 96 ? -18.109 -0.004 -10.609 1 86.94 96 GLN A N 1
ATOM 770 C CA . GLN A 1 96 ? -19.219 0.668 -11.266 1 86.94 96 GLN A CA 1
ATOM 771 C C . GLN A 1 96 ? -19 2.178 -11.32 1 86.94 96 GLN A C 1
ATOM 773 O O . GLN A 1 96 ? -18.594 2.787 -10.328 1 86.94 96 GLN A O 1
ATOM 778 N N . PRO A 1 97 ? -19.203 2.633 -12.523 1 84.06 97 PRO A N 1
ATOM 779 C CA . PRO A 1 97 ? -19.031 4.082 -12.656 1 84.06 97 PRO A CA 1
ATOM 780 C C . PRO A 1 97 ? -19.922 4.867 -11.688 1 84.06 97 PRO A C 1
ATOM 782 O O . PRO A 1 97 ? -21.109 4.594 -11.578 1 84.06 97 PRO A O 1
ATOM 785 N N . ASP A 1 98 ? -19.344 5.648 -10.938 1 89.5 98 ASP A N 1
ATOM 786 C CA . ASP A 1 98 ? -19.938 6.559 -9.961 1 89.5 98 ASP A CA 1
ATOM 787 C C . ASP A 1 98 ? -19.141 7.848 -9.852 1 89.5 98 ASP A C 1
ATOM 789 O O . ASP A 1 98 ? -18.078 7.871 -9.219 1 89.5 98 ASP A O 1
ATOM 793 N N . ASP A 1 99 ? -19.672 8.875 -10.43 1 88.31 99 ASP A N 1
ATOM 794 C CA . ASP A 1 99 ? -18.938 10.141 -10.516 1 88.31 99 ASP A CA 1
ATOM 795 C C . ASP A 1 99 ? -18.594 10.664 -9.125 1 88.31 99 ASP A C 1
ATOM 797 O O . ASP A 1 99 ? -17.516 11.234 -8.93 1 88.31 99 ASP A O 1
ATOM 801 N N . ARG A 1 100 ? -19.516 10.484 -8.25 1 91.06 100 ARG A N 1
ATOM 802 C CA . ARG A 1 100 ? -19.25 10.961 -6.895 1 91.06 100 ARG A CA 1
ATOM 803 C C . ARG A 1 100 ? -18.141 10.156 -6.234 1 91.06 100 ARG A C 1
ATOM 805 O O . ARG A 1 100 ? -17.25 10.719 -5.582 1 91.06 100 ARG A O 1
ATOM 812 N N . LYS A 1 101 ? -18.203 8.906 -6.445 1 92.62 101 LYS A N 1
ATOM 813 C CA . LYS A 1 101 ? -17.156 8.039 -5.906 1 92.62 101 LYS A CA 1
ATOM 814 C C . LYS A 1 101 ? -15.789 8.398 -6.488 1 92.62 101 LYS A C 1
ATOM 816 O O . LYS A 1 101 ? -14.812 8.531 -5.754 1 92.62 101 LYS A O 1
ATOM 821 N N . HIS A 1 102 ? -15.773 8.555 -7.801 1 92.44 102 HIS A N 1
ATOM 822 C CA . HIS A 1 102 ? -14.531 8.922 -8.469 1 92.44 102 HIS A CA 1
ATOM 823 C C . HIS A 1 102 ? -14.008 10.266 -7.98 1 92.44 102 HIS A C 1
ATOM 825 O O . HIS A 1 102 ? -12.805 10.43 -7.773 1 92.44 102 HIS A O 1
ATOM 831 N N . GLY A 1 103 ? -14.906 11.188 -7.879 1 93.81 103 GLY A N 1
ATOM 832 C CA . GLY A 1 103 ? -14.523 12.492 -7.352 1 93.81 103 GLY A CA 1
ATOM 833 C C . GLY A 1 103 ? -13.945 12.414 -5.953 1 93.81 103 GLY A C 1
ATOM 834 O O . GLY A 1 103 ? -12.984 13.125 -5.637 1 93.81 103 GLY A O 1
ATOM 835 N N . LEU A 1 104 ? -14.57 11.609 -5.109 1 94.38 104 LEU A N 1
ATOM 836 C CA . LEU A 1 104 ? -14.086 11.445 -3.742 1 94.38 104 LEU A CA 1
ATOM 837 C C . LEU A 1 104 ? -12.695 10.82 -3.727 1 94.38 104 LEU A C 1
ATOM 839 O O . LEU A 1 104 ? -11.828 11.234 -2.953 1 94.38 104 LEU A O 1
ATOM 843 N N . ILE A 1 105 ? -12.461 9.836 -4.562 1 93.5 105 ILE A N 1
ATOM 844 C CA . ILE A 1 105 ? -11.172 9.172 -4.668 1 93.5 105 ILE A CA 1
ATOM 845 C C . ILE A 1 105 ? -10.102 10.188 -5.066 1 93.5 105 ILE A C 1
ATOM 847 O O . ILE A 1 105 ? -8.992 10.172 -4.531 1 93.5 105 ILE A O 1
ATOM 851 N N . GLU A 1 106 ? -10.43 11.055 -5.949 1 93.88 106 GLU A N 1
ATOM 852 C CA . GLU A 1 106 ? -9.5 12.109 -6.344 1 93.88 106 GLU A CA 1
ATOM 853 C C . GLU A 1 106 ? -9.117 12.984 -5.156 1 93.88 106 GLU A C 1
ATOM 855 O O . GLU A 1 106 ? -7.961 13.383 -5.02 1 93.88 106 GLU A O 1
ATOM 860 N N . GLN A 1 107 ? -10.086 13.266 -4.332 1 94.75 107 GLN A N 1
ATOM 861 C CA . GLN A 1 107 ? -9.797 14.047 -3.139 1 94.75 107 GLN A CA 1
ATOM 862 C C . GLN A 1 107 ? -8.867 13.297 -2.195 1 94.75 107 GLN A C 1
ATOM 864 O O . GLN A 1 107 ? -8 13.898 -1.558 1 94.75 107 GLN A O 1
ATOM 869 N N . LEU A 1 108 ? -9.016 12.016 -2.105 1 94.75 108 LEU A N 1
ATOM 870 C CA . LEU A 1 108 ? -8.203 11.195 -1.218 1 94.75 108 LEU A CA 1
ATOM 871 C C . LEU A 1 108 ? -6.75 11.18 -1.678 1 94.75 108 LEU A C 1
ATOM 873 O O . LEU A 1 108 ? -5.848 10.906 -0.882 1 94.75 108 LEU A O 1
ATOM 877 N N . HIS A 1 109 ? -6.516 11.508 -2.965 1 94.06 109 HIS A N 1
ATOM 878 C CA . HIS A 1 109 ? -5.172 11.453 -3.531 1 94.06 109 HIS A CA 1
ATOM 879 C C . HIS A 1 109 ? -4.387 12.719 -3.217 1 94.06 109 HIS A C 1
ATOM 881 O O . HIS A 1 109 ? -3.176 12.781 -3.438 1 94.06 109 HIS A O 1
ATOM 887 N N . HIS A 1 110 ? -5.062 13.688 -2.691 1 92.38 110 HIS A N 1
ATOM 888 C CA . HIS A 1 110 ? -4.352 14.898 -2.295 1 92.38 110 HIS A CA 1
ATOM 889 C C . HIS A 1 110 ? -3.418 14.625 -1.119 1 92.38 110 HIS A C 1
ATOM 891 O O . HIS A 1 110 ? -3.729 13.812 -0.251 1 92.38 110 HIS A O 1
ATOM 897 N N . VAL A 1 111 ? -2.393 15.359 -1.03 1 89.12 111 VAL A N 1
ATOM 898 C CA . VAL A 1 111 ? -1.305 15.148 -0.08 1 89.12 111 VAL A CA 1
ATOM 899 C C . VAL A 1 111 ? -1.827 15.312 1.346 1 89.12 111 VAL A C 1
ATOM 901 O O . VAL A 1 111 ? -1.327 14.672 2.273 1 89.12 111 VAL A O 1
ATOM 904 N N . GLN A 1 112 ? -2.836 16.094 1.53 1 90 112 GLN A N 1
ATOM 905 C CA . GLN A 1 112 ? -3.363 16.359 2.863 1 90 112 GLN A CA 1
ATOM 906 C C . GLN A 1 112 ? -4.219 15.195 3.363 1 90 112 GLN A C 1
ATOM 908 O O . GLN A 1 112 ? -4.555 15.133 4.547 1 90 112 GLN A O 1
ATOM 913 N N . ASN A 1 113 ? -4.523 14.273 2.451 1 93.81 113 ASN A N 1
ATOM 914 C CA . ASN A 1 113 ? -5.469 13.219 2.805 1 93.81 113 ASN A CA 1
ATOM 915 C C . ASN A 1 113 ? -4.824 11.836 2.717 1 93.81 113 ASN A C 1
ATOM 917 O O . ASN A 1 113 ? -5.523 10.828 2.65 1 93.81 113 ASN A O 1
ATOM 921 N N . VAL A 1 114 ? -3.535 11.781 2.756 1 94.62 114 VAL A N 1
ATOM 922 C CA . VAL A 1 114 ? -2.799 10.531 2.564 1 94.62 114 VAL A CA 1
ATOM 923 C C . VAL A 1 114 ? -3.145 9.555 3.682 1 94.62 114 VAL A C 1
ATOM 925 O O . VAL A 1 114 ? -3.334 8.359 3.432 1 94.62 114 VAL A O 1
ATOM 928 N N . GLU A 1 115 ? -3.227 10.086 4.867 1 94.31 115 GLU A N 1
ATOM 929 C CA . GLU A 1 115 ? -3.57 9.219 5.992 1 94.31 115 GLU A CA 1
ATOM 930 C C . GLU A 1 115 ? -4.945 8.586 5.797 1 94.31 115 GLU A C 1
ATOM 932 O O . GLU A 1 115 ? -5.113 7.383 5.996 1 94.31 115 GLU A O 1
ATOM 937 N N . MET A 1 116 ? -5.859 9.344 5.445 1 95.5 116 MET A N 1
ATOM 938 C CA . MET A 1 116 ? -7.219 8.852 5.223 1 95.5 116 MET A CA 1
ATOM 939 C C . MET A 1 116 ? -7.258 7.863 4.062 1 95.5 116 MET A C 1
ATOM 941 O O . MET A 1 116 ? -7.965 6.855 4.121 1 95.5 116 MET A O 1
ATOM 945 N N . HIS A 1 117 ? -6.523 8.156 3.02 1 96.38 117 HIS A N 1
ATOM 946 C CA . HIS A 1 117 ? -6.445 7.254 1.878 1 96.38 117 HIS A CA 1
ATOM 947 C C . HIS A 1 117 ? -5.875 5.898 2.287 1 96.38 117 HIS A C 1
ATOM 949 O O . HIS A 1 117 ? -6.445 4.859 1.952 1 96.38 117 HIS A O 1
ATOM 955 N N . GLN A 1 118 ? -4.797 5.898 3.025 1 95.94 118 GLN A N 1
ATOM 956 C CA . GLN A 1 118 ? -4.191 4.656 3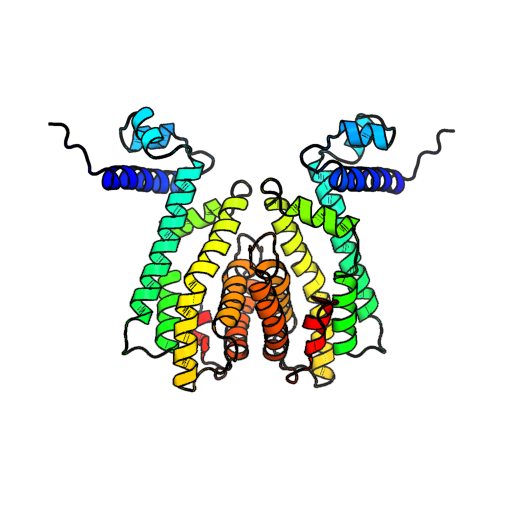.496 1 95.94 118 GLN A CA 1
ATOM 957 C C . GLN A 1 118 ? -5.168 3.865 4.363 1 95.94 118 GLN A C 1
ATOM 959 O O . GLN A 1 118 ? -5.312 2.652 4.195 1 95.94 118 GLN A O 1
ATOM 964 N N . LYS A 1 119 ? -5.809 4.543 5.258 1 96.44 119 LYS A N 1
ATOM 965 C CA . LYS A 1 119 ? -6.77 3.885 6.137 1 96.44 119 LYS A CA 1
ATOM 966 C C . LYS A 1 119 ? -7.91 3.26 5.336 1 96.44 119 LYS A C 1
ATOM 968 O O . LYS A 1 119 ? -8.398 2.18 5.68 1 96.44 119 LYS A O 1
ATOM 973 N N . SER A 1 120 ? -8.352 3.963 4.316 1 97.12 120 SER A N 1
ATOM 974 C CA . SER A 1 120 ? -9.43 3.441 3.477 1 97.12 120 SER A CA 1
ATOM 975 C C . SER A 1 120 ? -8.992 2.17 2.754 1 97.12 120 SER A C 1
ATOM 977 O O . SER A 1 120 ? -9.781 1.234 2.605 1 97.12 120 SER A O 1
ATOM 979 N N . LEU A 1 121 ? -7.75 2.1 2.287 1 96.94 121 LEU A N 1
ATOM 980 C CA . LEU A 1 121 ? -7.211 0.91 1.635 1 96.94 121 LEU A CA 1
ATOM 981 C C . LEU A 1 121 ? -7.16 -0.265 2.605 1 96.94 121 LEU A C 1
ATOM 983 O O . LEU A 1 121 ? -7.586 -1.372 2.27 1 96.94 121 LEU A O 1
ATOM 987 N N . VAL A 1 122 ? -6.695 0.024 3.791 1 97.62 122 VAL A N 1
ATOM 988 C CA . VAL A 1 122 ? -6.578 -1.006 4.816 1 97.62 122 VAL A CA 1
ATOM 989 C C . VAL A 1 122 ? -7.961 -1.557 5.156 1 97.62 122 VAL A C 1
ATOM 991 O O . VAL A 1 122 ? -8.164 -2.773 5.195 1 97.62 122 VAL A O 1
ATOM 994 N N . GLU A 1 123 ? -8.891 -0.66 5.355 1 97.88 123 GLU A N 1
ATOM 995 C CA . GLU A 1 123 ? -10.258 -1.065 5.695 1 97.88 123 GLU A CA 1
ATOM 996 C C . GLU A 1 123 ? -10.875 -1.901 4.582 1 97.88 123 GLU A C 1
ATOM 998 O O . GLU A 1 123 ? -11.578 -2.881 4.852 1 97.88 123 GLU A O 1
ATOM 1003 N N . THR A 1 124 ? -10.633 -1.507 3.391 1 97.81 124 THR A N 1
ATOM 1004 C CA . THR A 1 124 ? -11.148 -2.248 2.246 1 97.81 124 THR A CA 1
ATOM 1005 C C . THR A 1 124 ? -10.602 -3.67 2.229 1 97.81 124 THR A C 1
ATOM 1007 O O . THR A 1 124 ? -11.359 -4.633 2.07 1 97.81 124 THR A O 1
ATOM 1010 N N . VAL A 1 125 ? -9.352 -3.826 2.42 1 98 125 VAL A N 1
ATOM 1011 C CA . VAL A 1 125 ? -8.711 -5.137 2.416 1 98 125 VAL A CA 1
ATOM 1012 C C . VAL A 1 125 ? -9.273 -5.992 3.549 1 98 125 VAL A C 1
ATOM 1014 O O . VAL A 1 125 ? -9.656 -7.145 3.334 1 98 125 VAL A O 1
ATOM 1017 N N . ILE A 1 126 ? -9.422 -5.43 4.688 1 97.81 126 ILE A N 1
ATOM 1018 C CA . ILE A 1 126 ? -9.867 -6.152 5.875 1 97.81 126 ILE A CA 1
ATOM 1019 C C . ILE A 1 126 ? -11.305 -6.625 5.688 1 97.81 126 ILE A C 1
ATOM 1021 O O . ILE A 1 126 ? -11.648 -7.758 6.043 1 97.81 126 ILE A O 1
ATOM 1025 N N . ARG A 1 127 ? -12.07 -5.848 5.074 1 98.12 127 ARG A N 1
ATOM 1026 C CA . ARG A 1 127 ? -13.5 -6.133 5 1 98.12 127 ARG A CA 1
ATOM 1027 C C . ARG A 1 127 ? -13.812 -7.043 3.818 1 98.12 127 ARG A C 1
ATOM 1029 O O . ARG A 1 127 ? -14.695 -7.902 3.908 1 98.12 127 ARG A O 1
ATOM 1036 N N . LEU A 1 128 ? -13.117 -6.863 2.74 1 98.44 128 LEU A N 1
ATOM 1037 C CA . LEU A 1 128 ? -13.445 -7.617 1.537 1 98.44 128 LEU A CA 1
ATOM 1038 C C . LEU A 1 128 ? -12.758 -8.977 1.538 1 98.44 128 LEU A C 1
ATOM 1040 O O . LEU A 1 128 ? -13.25 -9.93 0.931 1 98.44 128 LEU A O 1
ATOM 1044 N N . SER A 1 129 ? -11.641 -9.133 2.236 1 98.31 129 SER A N 1
ATOM 1045 C CA . SER A 1 129 ? -10.828 -10.352 2.178 1 98.31 129 SER A CA 1
ATOM 1046 C C . SER A 1 129 ? -11.633 -11.57 2.619 1 98.31 129 SER A C 1
ATOM 1048 O O . SER A 1 129 ? -11.633 -12.594 1.938 1 98.31 129 SER A O 1
ATOM 1050 N N . PRO A 1 130 ? -12.359 -11.484 3.744 1 98.31 130 PRO A N 1
ATOM 1051 C CA . PRO A 1 130 ? -13.102 -12.68 4.152 1 98.31 130 PRO A CA 1
ATOM 1052 C C . PRO A 1 130 ? -14.195 -13.062 3.162 1 98.31 130 PRO A C 1
ATOM 1054 O O . PRO A 1 130 ? -14.484 -14.242 2.979 1 98.31 130 PRO A O 1
ATOM 1057 N N . ILE A 1 131 ? -14.805 -12.094 2.557 1 98.75 131 ILE A N 1
ATOM 1058 C CA . ILE A 1 131 ? -15.875 -12.336 1.595 1 98.75 131 ILE A CA 1
ATOM 1059 C C . ILE A 1 131 ? -15.305 -13.031 0.356 1 98.75 131 ILE A C 1
ATOM 1061 O O . ILE A 1 131 ? -15.82 -14.062 -0.074 1 98.75 131 ILE A O 1
ATOM 1065 N N . LEU A 1 132 ? -14.242 -12.523 -0.175 1 98.81 132 LEU A N 1
ATOM 1066 C CA . LEU A 1 132 ? -13.633 -13.094 -1.372 1 98.81 132 LEU A CA 1
ATOM 1067 C C . LEU A 1 132 ? -12.984 -14.438 -1.063 1 98.81 132 LEU A C 1
ATOM 1069 O O . LEU A 1 132 ? -12.945 -15.328 -1.92 1 98.81 132 LEU A O 1
ATOM 1073 N N . ALA A 1 133 ? -12.492 -14.578 0.181 1 98.69 133 ALA A N 1
ATOM 1074 C CA . ALA A 1 133 ? -11.945 -15.867 0.597 1 98.69 133 ALA A CA 1
ATOM 1075 C C . ALA A 1 133 ? -13 -16.969 0.503 1 98.69 133 ALA A C 1
ATOM 1077 O O . ALA A 1 133 ? -12.695 -18.094 0.108 1 98.69 133 ALA A O 1
ATOM 1078 N N . GLU A 1 134 ? -14.203 -16.609 0.88 1 98.69 134 GLU A N 1
ATOM 1079 C CA . GLU A 1 134 ? -15.312 -17.562 0.74 1 98.69 134 GLU A CA 1
ATOM 1080 C C . GLU A 1 134 ? -15.508 -17.969 -0.717 1 98.69 134 GLU A C 1
ATOM 1082 O O . GLU A 1 134 ? -15.75 -19.141 -1.012 1 98.69 134 GLU A O 1
ATOM 1087 N N . VAL A 1 135 ? -15.398 -17.062 -1.576 1 98.88 135 VAL A N 1
ATOM 1088 C CA . VAL A 1 135 ? -15.555 -17.328 -3.002 1 98.88 135 VAL A CA 1
ATOM 1089 C C . VAL A 1 135 ? -14.43 -18.234 -3.486 1 98.88 135 VAL A C 1
ATOM 1091 O O . VAL A 1 135 ? -14.656 -19.156 -4.273 1 98.88 135 VAL A O 1
ATOM 1094 N N . VAL A 1 136 ? -13.203 -17.984 -3.049 1 98.88 136 VAL A N 1
ATOM 1095 C CA . VAL A 1 136 ? -12.055 -18.797 -3.432 1 98.88 136 VAL A CA 1
ATOM 1096 C C . VAL A 1 136 ? -12.25 -20.219 -2.918 1 98.88 136 VAL A C 1
ATOM 1098 O O . VAL A 1 136 ? -11.938 -21.188 -3.619 1 98.88 136 VAL A O 1
ATOM 1101 N N . GLU A 1 137 ? -12.742 -20.359 -1.699 1 98.75 137 GLU A N 1
ATOM 1102 C CA . GLU A 1 137 ? -13.039 -21.672 -1.161 1 98.75 137 GLU A CA 1
ATOM 1103 C C . GLU A 1 137 ? -14.055 -22.406 -2.033 1 98.75 137 GLU A C 1
ATOM 1105 O O . GLU A 1 137 ? -13.906 -23.609 -2.293 1 98.75 137 GLU A O 1
ATOM 1110 N N . GLN A 1 138 ? -15.094 -21.703 -2.416 1 98.81 138 GLN A N 1
ATOM 1111 C CA . GLN A 1 138 ? -16.047 -22.281 -3.361 1 98.81 138 GLN A CA 1
ATOM 1112 C C . GLN A 1 138 ? -15.344 -22.734 -4.641 1 98.81 138 GLN A C 1
ATOM 1114 O O . GLN A 1 138 ? -15.625 -23.812 -5.16 1 98.81 138 GLN A O 1
ATOM 1119 N N . GLY A 1 139 ? -14.438 -21.859 -5.152 1 98.81 139 GLY A N 1
ATOM 1120 C CA . GLY A 1 139 ? -13.688 -22.219 -6.348 1 98.81 139 GLY A CA 1
ATOM 1121 C C . GLY A 1 139 ? -12.844 -23.453 -6.172 1 98.81 139 GLY A C 1
ATOM 1122 O O . GLY A 1 139 ? -12.68 -24.25 -7.109 1 98.81 139 GLY A O 1
ATOM 1123 N N . ILE A 1 140 ? -12.266 -23.656 -4.992 1 98.81 140 ILE A N 1
ATOM 1124 C CA . ILE A 1 140 ? -11.508 -24.859 -4.684 1 98.81 140 ILE A CA 1
ATOM 1125 C C . ILE A 1 140 ? -12.43 -26.078 -4.723 1 98.81 140 ILE A C 1
ATOM 1127 O O . ILE A 1 140 ? -12.086 -27.094 -5.309 1 98.81 140 ILE A O 1
ATOM 1131 N N . GLN A 1 141 ? -13.578 -25.938 -4.188 1 98.5 141 GLN A N 1
ATOM 1132 C CA . GLN A 1 141 ? -14.562 -27.016 -4.203 1 98.5 141 GLN A CA 1
ATOM 1133 C C . GLN A 1 141 ? -15 -27.344 -5.629 1 98.5 141 GLN A C 1
ATOM 1135 O O . GLN A 1 141 ? -15.219 -28.5 -5.965 1 98.5 141 GLN A O 1
ATOM 1140 N N . GLU A 1 142 ? -15.102 -26.328 -6.418 1 98.56 142 GLU A N 1
ATOM 1141 C CA . GLU A 1 142 ? -15.516 -26.484 -7.812 1 98.56 142 GLU A CA 1
ATOM 1142 C C . GLU A 1 142 ? -14.375 -27.031 -8.672 1 98.56 142 GLU A C 1
ATOM 1144 O O . GLU A 1 142 ? -14.586 -27.406 -9.82 1 98.56 142 GLU A O 1
ATOM 1149 N N . GLY A 1 143 ? -13.156 -26.969 -8.164 1 98.56 143 GLY A N 1
ATOM 1150 C CA . GLY A 1 143 ? -11.992 -27.484 -8.883 1 98.56 143 GLY A CA 1
ATOM 1151 C C . GLY A 1 143 ? -11.391 -26.453 -9.836 1 98.56 143 GLY A C 1
ATOM 1152 O O . GLY A 1 143 ? -10.547 -26.797 -10.664 1 98.56 143 GLY A O 1
ATOM 1153 N N . VAL A 1 144 ? -11.797 -25.141 -9.656 1 98.62 144 VAL A N 1
ATOM 1154 C CA . VAL A 1 144 ? -11.32 -24.141 -10.602 1 98.62 144 VAL A CA 1
ATOM 1155 C C . VAL A 1 144 ? -10.211 -23.312 -9.961 1 98.62 144 VAL A C 1
ATOM 1157 O O . VAL A 1 144 ? -9.484 -22.594 -10.656 1 98.62 144 VAL A O 1
ATOM 1160 N N . PHE A 1 145 ? -10.062 -23.375 -8.688 1 98.75 145 PHE A N 1
ATOM 1161 C CA . PHE A 1 145 ? -8.961 -22.75 -7.961 1 98.75 145 PHE A CA 1
ATOM 1162 C C . PHE A 1 145 ? -8.203 -23.781 -7.145 1 98.75 145 PHE A C 1
ATOM 1164 O O . PHE A 1 145 ? -8.734 -24.859 -6.84 1 98.75 145 PHE A O 1
ATOM 1171 N N . ASN A 1 146 ? -6.945 -23.547 -6.895 1 98.5 146 ASN A N 1
ATOM 1172 C CA . ASN A 1 146 ? -6.082 -24.375 -6.047 1 98.5 146 ASN A CA 1
ATOM 1173 C C . ASN A 1 146 ? -5.078 -23.516 -5.277 1 98.5 146 ASN A C 1
ATOM 1175 O O . ASN A 1 146 ? -4.043 -23.125 -5.816 1 98.5 146 ASN A O 1
ATOM 1179 N N . THR A 1 147 ? -5.391 -23.188 -4.102 1 97.88 147 THR A N 1
ATOM 1180 C CA . THR A 1 147 ? -4.5 -22.469 -3.188 1 97.88 147 THR A CA 1
ATOM 1181 C C . THR A 1 147 ? -4.699 -22.953 -1.753 1 97.88 147 THR A C 1
ATOM 1183 O O . THR A 1 147 ? -5.832 -23.203 -1.33 1 97.88 147 THR A O 1
ATOM 1186 N N . PRO A 1 148 ? -3.617 -23.141 -1.062 1 96.5 148 PRO A N 1
ATOM 1187 C CA . PRO A 1 148 ? -3.742 -23.625 0.316 1 96.5 148 PRO A CA 1
ATOM 1188 C C . PRO A 1 148 ? -4.141 -22.516 1.293 1 96.5 148 PRO A C 1
ATOM 1190 O O . PRO A 1 148 ? -4.488 -22.812 2.441 1 96.5 148 PRO A O 1
ATOM 1193 N N . SER A 1 149 ? -4.156 -21.281 0.901 1 97.44 149 SER A N 1
ATOM 1194 C CA . SER A 1 149 ? -4.398 -20.141 1.79 1 97.44 149 SER A CA 1
ATOM 1195 C C . SER A 1 149 ? -5.328 -19.125 1.145 1 97.44 149 SER A C 1
ATOM 1197 O O . SER A 1 149 ? -4.914 -18.016 0.824 1 97.44 149 SER A O 1
ATOM 1199 N N . PRO A 1 150 ? -6.617 -19.469 1.086 1 98.38 150 PRO A N 1
ATOM 1200 C CA . PRO A 1 150 ? -7.559 -18.625 0.351 1 98.38 150 PRO A CA 1
ATOM 1201 C C . PRO A 1 150 ? -7.582 -17.188 0.866 1 98.38 150 PRO A C 1
ATOM 1203 O O . PRO A 1 150 ? -7.453 -16.234 0.08 1 98.38 150 PRO A O 1
ATOM 1206 N N . LYS A 1 151 ? -7.676 -16.969 2.166 1 98.06 151 LYS A N 1
ATOM 1207 C CA . LYS A 1 151 ? -7.82 -15.633 2.734 1 98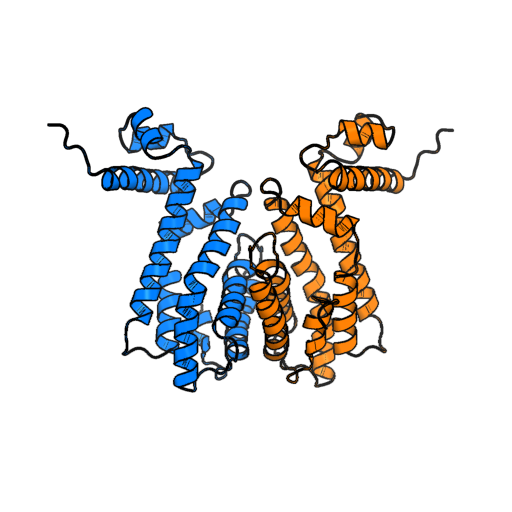.06 151 LYS A CA 1
ATOM 1208 C C . LYS A 1 151 ? -6.562 -14.797 2.502 1 98.06 151 LYS A C 1
ATOM 1210 O O . LYS A 1 151 ? -6.645 -13.656 2.035 1 98.06 151 LYS A O 1
ATOM 1215 N N . GLU A 1 152 ? -5.391 -15.367 2.779 1 97.88 152 GLU A N 1
ATOM 1216 C CA . GLU A 1 152 ? -4.133 -14.648 2.604 1 97.88 152 GLU A CA 1
ATOM 1217 C C . GLU A 1 152 ? -3.871 -14.352 1.13 1 97.88 152 GLU A C 1
ATOM 1219 O O . GLU A 1 152 ? -3.344 -13.289 0.791 1 97.88 152 GLU A O 1
ATOM 1224 N N . SER A 1 153 ? -4.223 -15.336 0.269 1 98.12 153 SER A N 1
ATOM 1225 C CA . SER A 1 153 ? -4.086 -15.102 -1.164 1 98.12 153 SER A CA 1
ATOM 1226 C C . SER A 1 153 ? -4.895 -13.883 -1.605 1 98.12 153 SER A C 1
ATOM 1228 O O . SER A 1 153 ? -4.402 -13.047 -2.361 1 98.12 153 SER A O 1
ATOM 1230 N N . ILE A 1 154 ? -6.098 -13.789 -1.076 1 98.44 154 ILE A N 1
ATOM 1231 C CA . ILE A 1 154 ? -6.977 -12.68 -1.433 1 98.44 154 ILE A CA 1
ATOM 1232 C C . ILE A 1 154 ? -6.418 -11.375 -0.864 1 98.44 154 ILE A C 1
ATOM 1234 O O . ILE A 1 154 ? -6.469 -10.328 -1.521 1 98.44 154 ILE A O 1
ATOM 1238 N N . GLU A 1 155 ? -5.918 -11.383 0.379 1 98.12 155 GLU A N 1
ATOM 1239 C CA . GLU A 1 155 ? -5.316 -10.188 0.966 1 98.12 155 GLU A CA 1
ATOM 1240 C C . GLU A 1 155 ? -4.172 -9.664 0.104 1 98.12 155 GLU A C 1
ATOM 1242 O O . GLU A 1 155 ? -4.082 -8.469 -0.16 1 98.12 155 GLU A O 1
ATOM 1247 N N . PHE A 1 156 ? -3.334 -10.602 -0.342 1 97.62 156 PHE A N 1
ATOM 1248 C CA . PHE A 1 156 ? -2.225 -10.266 -1.227 1 97.62 156 PHE A CA 1
ATOM 1249 C C . PHE A 1 156 ? -2.732 -9.641 -2.518 1 97.62 156 PHE A C 1
ATOM 1251 O O . PHE A 1 156 ? -2.232 -8.602 -2.947 1 97.62 156 PHE A O 1
ATOM 1258 N N . LEU A 1 157 ? -3.73 -10.203 -3.129 1 98.12 157 LEU A N 1
ATOM 1259 C CA . LEU A 1 157 ? -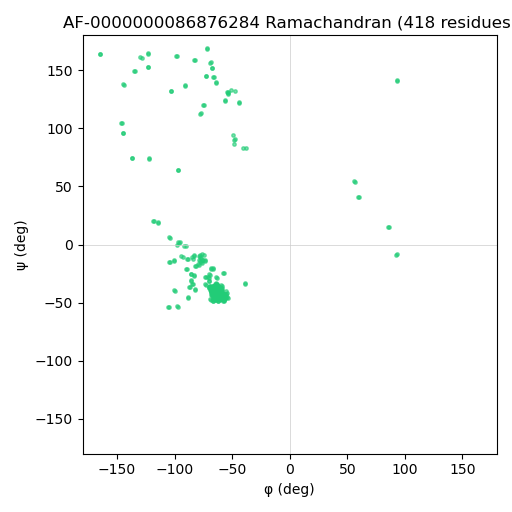4.258 -9.734 -4.406 1 98.12 157 LEU A CA 1
ATOM 1260 C C . LEU A 1 157 ? -4.941 -8.375 -4.246 1 98.12 157 LEU A C 1
ATOM 1262 O O . LEU A 1 157 ? -4.777 -7.492 -5.09 1 98.12 157 LEU A O 1
ATOM 1266 N N . LEU A 1 158 ? -5.656 -8.188 -3.143 1 97.88 158 LEU A N 1
ATOM 1267 C CA . LEU A 1 158 ? -6.352 -6.926 -2.902 1 97.88 158 LEU A CA 1
ATOM 1268 C C . LEU A 1 158 ? -5.359 -5.793 -2.658 1 97.88 158 LEU A C 1
ATOM 1270 O O . LEU A 1 158 ? -5.52 -4.695 -3.195 1 97.88 158 LEU A O 1
ATOM 1274 N N . VAL A 1 159 ? -4.363 -6.035 -1.902 1 97.25 159 VAL A N 1
ATOM 1275 C CA . VAL A 1 159 ? -3.346 -5.027 -1.631 1 97.25 159 VAL A CA 1
ATOM 1276 C C . VAL A 1 159 ? -2.67 -4.609 -2.936 1 97.25 159 VAL A C 1
ATOM 1278 O O . VAL A 1 159 ? -2.457 -3.42 -3.18 1 97.25 159 VAL A O 1
ATOM 1281 N N . SER A 1 160 ? -2.359 -5.562 -3.742 1 95.56 160 SER A N 1
ATOM 1282 C CA . SER A 1 160 ? -1.704 -5.281 -5.016 1 95.56 160 SER A CA 1
ATOM 1283 C C . SER A 1 160 ? -2.598 -4.441 -5.922 1 95.56 160 SER A C 1
ATOM 1285 O O . SER A 1 160 ? -2.146 -3.451 -6.5 1 95.56 160 SER A O 1
ATOM 1287 N N . SER A 1 161 ? -3.84 -4.797 -6.012 1 94.5 161 SER A N 1
ATOM 1288 C CA . SER A 1 161 ? -4.762 -4.082 -6.891 1 94.5 161 SER A CA 1
ATOM 1289 C C . SER A 1 161 ? -5.062 -2.686 -6.355 1 94.5 161 SER A C 1
ATOM 1291 O O . SER A 1 161 ? -5.113 -1.72 -7.117 1 94.5 161 SER A O 1
ATOM 1293 N N . GLN A 1 162 ? -5.164 -2.551 -5.027 1 93.5 162 GLN A N 1
ATOM 1294 C CA . GLN A 1 162 ? -5.582 -1.293 -4.418 1 93.5 162 GLN A CA 1
ATOM 1295 C C . GLN A 1 162 ? -4.41 -0.326 -4.289 1 93.5 162 GLN A C 1
ATOM 1297 O O . GLN A 1 162 ? -4.594 0.892 -4.34 1 93.5 162 GLN A O 1
ATOM 1302 N N . PHE A 1 163 ? -3.209 -0.88 -4.195 1 95.56 163 PHE A N 1
ATOM 1303 C CA . PHE A 1 163 ? -2.053 -0.025 -3.951 1 95.56 163 PHE A CA 1
ATOM 1304 C C . PHE A 1 163 ? -1.225 0.14 -5.219 1 95.56 163 PHE A C 1
ATOM 1306 O O . PHE A 1 163 ? -1.096 1.248 -5.742 1 95.56 163 PHE A O 1
ATOM 1313 N N . LEU A 1 164 ? -0.832 -0.886 -5.82 1 96.19 164 LEU A N 1
ATOM 1314 C CA . LEU A 1 164 ? 0.062 -0.834 -6.973 1 96.19 164 LEU A CA 1
ATOM 1315 C C . LEU A 1 164 ? -0.626 -0.182 -8.164 1 96.19 164 LEU A C 1
ATOM 1317 O O . LEU A 1 164 ? -0.002 0.577 -8.906 1 96.19 164 LEU A O 1
ATOM 1321 N N . LEU A 1 165 ? -1.888 -0.448 -8.328 1 95.25 165 LEU A N 1
ATOM 1322 C CA . LEU A 1 165 ? -2.58 0.025 -9.523 1 95.25 165 LEU A CA 1
ATOM 1323 C C . LEU A 1 165 ? -3.191 1.402 -9.289 1 95.25 165 LEU A C 1
ATOM 1325 O O . LEU A 1 165 ? -3.771 1.992 -10.195 1 95.25 165 LEU A O 1
ATOM 1329 N N . ASP A 1 166 ? -3.047 1.927 -8.102 1 94.44 166 ASP A N 1
ATOM 1330 C CA . ASP A 1 166 ? -3.6 3.236 -7.77 1 94.44 166 ASP A CA 1
ATOM 1331 C C . ASP A 1 166 ? -2.779 4.355 -8.406 1 94.44 166 ASP A C 1
ATOM 1333 O O . ASP A 1 166 ? -1.634 4.594 -8.008 1 94.44 166 ASP A O 1
ATOM 1337 N N . GLN A 1 167 ? -3.398 5.113 -9.211 1 91.06 167 GLN A N 1
ATOM 1338 C CA . GLN A 1 167 ? -2.697 6.117 -10.008 1 91.06 167 GLN A CA 1
ATOM 1339 C C . GLN A 1 167 ? -2.379 7.352 -9.172 1 91.06 167 GLN A C 1
ATOM 1341 O O . GLN A 1 167 ? -1.556 8.18 -9.57 1 91.06 167 GLN A O 1
ATOM 1346 N N . GLY A 1 168 ? -3.045 7.484 -8.07 1 92.88 168 GLY A N 1
ATOM 1347 C CA . GLY A 1 168 ? -2.721 8.57 -7.156 1 92.88 168 GLY A CA 1
ATOM 1348 C C . GLY A 1 168 ? -1.532 8.266 -6.266 1 92.88 168 GLY A C 1
ATOM 1349 O O . GLY A 1 168 ? -0.953 9.172 -5.66 1 92.88 168 GLY A O 1
ATOM 1350 N N . ILE A 1 169 ? -1.228 6.992 -6.164 1 94.81 169 ILE A N 1
ATOM 1351 C CA . ILE A 1 169 ? -0.103 6.559 -5.34 1 94.81 169 ILE A CA 1
ATOM 1352 C C . ILE A 1 169 ? 1.129 6.352 -6.219 1 94.81 169 ILE A C 1
ATOM 1354 O O . ILE A 1 169 ? 2.189 6.926 -5.957 1 94.81 169 ILE A O 1
ATOM 1358 N N . PHE A 1 170 ? 0.846 5.5 -7.273 1 95.5 170 PHE A N 1
ATOM 1359 C CA . PHE A 1 170 ? 1.889 5.316 -8.273 1 95.5 170 PHE A CA 1
ATOM 1360 C C . PHE A 1 170 ? 1.574 6.113 -9.539 1 95.5 170 PHE A C 1
ATOM 1362 O O . PHE A 1 170 ? 0.425 6.152 -9.984 1 95.5 170 PHE A O 1
ATOM 1369 N N . GLN A 1 171 ? 2.43 6.855 -10.109 1 92 171 GLN A N 1
ATOM 1370 C CA . GLN A 1 171 ? 2.223 7.676 -11.289 1 92 171 GLN A CA 1
ATOM 1371 C C . GLN A 1 171 ? 2.693 6.957 -12.555 1 92 171 GLN A C 1
ATOM 1373 O O . GLN A 1 171 ? 3.551 7.465 -13.281 1 92 171 GLN A O 1
ATOM 1378 N N . TRP A 1 172 ? 1.951 5.891 -12.734 1 94.88 172 TRP A N 1
ATOM 1379 C CA . TRP A 1 172 ? 2.291 5.105 -13.922 1 94.88 172 TRP A CA 1
ATOM 1380 C C . TRP A 1 172 ? 1.853 5.824 -15.195 1 94.88 172 TRP A C 1
ATOM 1382 O O . TRP A 1 172 ? 0.783 6.434 -15.227 1 94.88 172 TRP A O 1
ATOM 1392 N N . GLU A 1 173 ? 2.648 5.66 -16.234 1 94.75 173 GLU A N 1
ATOM 1393 C CA . GLU A 1 173 ? 2.16 6.023 -17.562 1 94.75 173 GLU A CA 1
ATOM 1394 C C . GLU A 1 173 ? 1.059 5.074 -18.031 1 94.75 173 GLU A C 1
ATOM 1396 O O . GLU A 1 173 ? 0.967 3.941 -17.547 1 94.75 173 GLU A O 1
ATOM 1401 N N . GLU A 1 174 ? 0.259 5.508 -18.891 1 93.06 174 GLU A N 1
ATOM 1402 C CA . GLU A 1 174 ? -0.904 4.75 -19.344 1 93.06 174 GLU A CA 1
ATOM 1403 C C . GLU A 1 174 ? -0.503 3.361 -19.828 1 93.06 174 GLU A C 1
ATOM 1405 O O . GLU A 1 174 ? -1.128 2.365 -19.453 1 93.06 174 GLU A O 1
ATOM 1410 N N . GLU A 1 175 ? 0.527 3.311 -20.609 1 94 175 GLU A N 1
ATOM 1411 C CA . GLU A 1 175 ? 0.977 2.035 -21.141 1 94 175 GLU A CA 1
ATOM 1412 C C . GLU A 1 175 ? 1.503 1.118 -20.047 1 94 175 GLU A C 1
ATOM 1414 O O . GLU A 1 175 ? 1.274 -0.093 -20.078 1 94 175 GLU A O 1
ATOM 1419 N N . GLU A 1 176 ? 2.156 1.72 -19.047 1 95.06 176 GLU A N 1
ATOM 1420 C CA . GLU A 1 176 ? 2.652 0.95 -17.906 1 95.06 176 GLU A CA 1
ATOM 1421 C C . GLU A 1 176 ? 1.503 0.377 -17.094 1 95.06 176 GLU A C 1
ATOM 1423 O O . GLU A 1 176 ? 1.548 -0.782 -16.672 1 95.06 176 GLU A O 1
ATOM 1428 N N . LEU A 1 177 ? 0.523 1.259 -16.906 1 94.94 177 LEU A N 1
ATOM 1429 C CA . LEU A 1 177 ? -0.639 0.824 -16.141 1 94.94 177 LEU A CA 1
ATOM 1430 C C . LEU A 1 177 ? -1.356 -0.324 -16.844 1 94.94 177 LEU A C 1
ATOM 1432 O O . LEU A 1 177 ? -1.775 -1.288 -16.188 1 94.94 177 LEU A O 1
ATOM 1436 N N . ARG A 1 178 ? -1.504 -0.23 -18.109 1 93.94 178 ARG A N 1
ATOM 1437 C CA . ARG A 1 178 ? -2.15 -1.285 -18.891 1 93.94 178 ARG A CA 1
ATOM 1438 C C . ARG A 1 178 ? -1.402 -2.605 -18.75 1 93.94 178 ARG A C 1
ATOM 1440 O O . ARG A 1 178 ? -2.018 -3.656 -18.547 1 93.94 178 ARG A O 1
ATOM 1447 N N . LYS A 1 179 ? -0.128 -2.537 -18.859 1 95.56 179 LYS A N 1
ATOM 1448 C CA . LYS A 1 179 ? 0.694 -3.734 -18.703 1 95.56 179 LYS A CA 1
ATOM 1449 C C . LYS A 1 179 ? 0.547 -4.332 -17.312 1 95.56 179 LYS A C 1
ATOM 1451 O O . LYS A 1 179 ? 0.484 -5.551 -17.156 1 95.56 179 LYS A O 1
ATOM 1456 N N . LYS A 1 180 ? 0.467 -3.512 -16.328 1 96.56 180 LYS A N 1
ATOM 1457 C CA . LYS A 1 180 ? 0.341 -3.967 -14.945 1 96.56 180 LYS A CA 1
ATOM 1458 C C . LYS A 1 180 ? -1.021 -4.609 -14.703 1 96.56 180 LYS A C 1
ATOM 1460 O O . LYS A 1 180 ? -1.124 -5.598 -13.969 1 96.56 180 LYS A O 1
ATOM 1465 N N . VAL A 1 181 ? -2.027 -4.059 -15.305 1 96 181 VAL A N 1
ATOM 1466 C CA . VAL A 1 181 ? -3.369 -4.617 -15.18 1 96 181 VAL A CA 1
ATOM 1467 C C . VAL A 1 181 ? -3.422 -5.984 -15.859 1 96 181 VAL A C 1
ATOM 1469 O O . VAL A 1 181 ? -3.984 -6.938 -15.312 1 96 181 VAL A O 1
ATOM 1472 N N . GLU A 1 182 ? -2.836 -6.102 -16.984 1 95.19 182 GLU A N 1
ATOM 1473 C CA . GLU A 1 182 ? -2.768 -7.379 -17.688 1 95.19 182 GLU A CA 1
ATOM 1474 C C . GLU A 1 182 ? -1.987 -8.414 -16.875 1 95.19 182 GLU A C 1
ATOM 1476 O O . GLU A 1 182 ? -2.408 -9.562 -16.766 1 95.19 182 GLU A O 1
ATOM 1481 N N . THR A 1 183 ? -0.902 -7.957 -16.359 1 96.62 183 THR A N 1
ATOM 1482 C CA . THR A 1 183 ? -0.081 -8.844 -15.539 1 96.62 183 THR A CA 1
ATOM 1483 C C . THR A 1 183 ? -0.832 -9.266 -14.281 1 96.62 183 THR A C 1
ATOM 1485 O O . THR A 1 183 ? -0.689 -10.398 -13.82 1 96.62 183 THR A O 1
ATOM 1488 N N . PHE A 1 184 ? -1.622 -8.352 -13.766 1 97.38 184 PHE A N 1
ATOM 1489 C CA . PHE A 1 184 ? -2.377 -8.672 -12.562 1 97.38 184 PHE A CA 1
ATOM 1490 C C . PHE A 1 184 ? -3.344 -9.82 -12.812 1 97.38 184 PHE A C 1
ATOM 1492 O O . PHE A 1 184 ? -3.547 -10.672 -11.945 1 97.38 184 PHE A O 1
ATOM 1499 N N . SER A 1 185 ? -3.939 -9.867 -13.969 1 96.69 185 SER A N 1
ATOM 1500 C CA . SER A 1 185 ? -4.801 -10.984 -14.336 1 96.69 185 SER A CA 1
ATOM 1501 C C . SER A 1 185 ? -4.043 -12.312 -14.273 1 96.69 185 SER A C 1
ATOM 1503 O O . SER A 1 185 ? -4.566 -13.305 -13.773 1 96.69 185 SER A O 1
ATOM 1505 N N . HIS A 1 186 ? -2.865 -12.312 -14.781 1 96.56 186 HIS A N 1
ATOM 1506 C CA . HIS A 1 186 ? -2.014 -13.5 -14.75 1 96.56 186 HIS A CA 1
ATOM 1507 C C . HIS A 1 186 ? -1.623 -13.859 -13.32 1 96.56 186 HIS A C 1
ATOM 1509 O O . HIS A 1 186 ? -1.573 -15.039 -12.961 1 96.56 186 HIS A O 1
ATOM 1515 N N . ILE A 1 187 ? -1.364 -12.844 -12.523 1 97.75 187 ILE A N 1
ATOM 1516 C CA . ILE A 1 187 ? -1 -13.039 -11.117 1 97.75 187 ILE A CA 1
ATOM 1517 C C . ILE A 1 187 ? -2.16 -13.688 -10.375 1 97.75 187 ILE A C 1
ATOM 1519 O O . ILE A 1 187 ? -1.956 -14.609 -9.57 1 97.75 187 ILE A O 1
ATOM 1523 N N . MET A 1 188 ? -3.346 -13.211 -10.625 1 98.19 188 MET A N 1
ATOM 1524 C CA . MET A 1 188 ? -4.52 -13.828 -10.008 1 98.19 188 MET A CA 1
ATOM 1525 C C . MET A 1 188 ? -4.594 -15.312 -10.336 1 98.19 188 MET A C 1
ATOM 1527 O O . MET A 1 188 ? -4.859 -16.141 -9.461 1 98.19 188 MET A O 1
ATOM 1531 N N . GLU A 1 189 ? -4.371 -15.648 -11.625 1 98.38 189 GLU A N 1
ATOM 1532 C CA . GLU A 1 189 ? -4.414 -17.047 -12.055 1 98.38 189 GLU A CA 1
ATOM 1533 C C . GLU A 1 189 ? -3.377 -17.875 -11.32 1 98.38 189 GLU A C 1
ATOM 1535 O O . GLU A 1 189 ? -3.684 -18.969 -10.828 1 98.38 189 GLU A O 1
ATOM 1540 N N . ARG A 1 190 ? -2.191 -17.359 -11.195 1 98 190 ARG A N 1
ATOM 1541 C CA . ARG A 1 190 ? -1.099 -18.078 -10.555 1 98 190 ARG A CA 1
ATOM 1542 C C . ARG A 1 190 ? -1.351 -18.234 -9.055 1 98 190 ARG A C 1
ATOM 1544 O O . ARG A 1 190 ? -1.216 -19.328 -8.516 1 98 190 ARG A O 1
ATOM 1551 N N . VAL A 1 191 ? -1.729 -17.172 -8.398 1 98.38 191 VAL A N 1
ATOM 1552 C CA . VAL A 1 191 ? -1.906 -17.172 -6.949 1 98.38 191 VAL A CA 1
ATOM 1553 C C . VAL A 1 191 ? -3.068 -18.078 -6.566 1 98.38 191 VAL A C 1
ATOM 1555 O O . VAL A 1 191 ? -2.988 -18.812 -5.578 1 98.38 191 VAL A O 1
ATOM 1558 N N . LEU A 1 192 ? -4.113 -18.094 -7.406 1 98.62 192 LEU A N 1
ATOM 1559 C CA . LEU A 1 192 ? -5.305 -18.859 -7.059 1 98.62 192 LEU A CA 1
ATOM 1560 C C . LEU A 1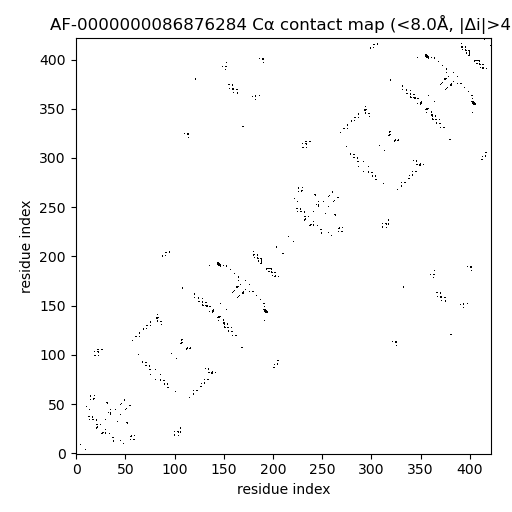 192 ? -5.27 -20.25 -7.699 1 98.62 192 LEU A C 1
ATOM 1562 O O . LEU A 1 192 ? -6.176 -21.062 -7.488 1 98.62 192 LEU A O 1
ATOM 1566 N N . GLY A 1 193 ? -4.207 -20.547 -8.391 1 98.25 193 GLY A N 1
ATOM 1567 C CA . GLY A 1 193 ? -4.121 -21.828 -9.062 1 98.25 193 GLY A CA 1
ATOM 1568 C C . GLY A 1 193 ? -5.23 -22.047 -10.078 1 98.25 193 GLY A C 1
ATOM 1569 O O . GLY A 1 193 ? -5.867 -23.109 -10.086 1 98.25 193 GLY A O 1
ATOM 1570 N N . ALA A 1 194 ? -5.578 -21.016 -10.852 1 98.5 194 ALA A N 1
ATOM 1571 C CA . ALA A 1 194 ? -6.641 -21.062 -11.852 1 98.5 194 ALA A CA 1
ATOM 1572 C C . ALA A 1 194 ? -6.07 -21.297 -13.25 1 98.5 194 ALA A C 1
ATOM 1574 O O . ALA A 1 194 ? -4.875 -21.094 -13.477 1 98.5 194 ALA A O 1
ATOM 1575 N N . LYS A 1 195 ? -6.934 -21.703 -14.141 1 98 195 LYS A N 1
ATOM 1576 C CA . LYS A 1 195 ? -6.543 -21.938 -15.531 1 98 195 LYS A CA 1
ATOM 1577 C C . LYS A 1 195 ? -6.086 -20.641 -16.203 1 98 195 LYS A C 1
ATOM 1579 O O . LYS A 1 195 ? -6.688 -19.578 -16 1 98 195 LYS A O 1
ATOM 1584 N N . GLN A 1 196 ? -5.031 -20.719 -17 1 96.12 196 GLN A N 1
ATOM 1585 C CA . GLN A 1 196 ? -4.562 -19.562 -17.75 1 96.12 196 GLN A CA 1
ATOM 1586 C C . GLN A 1 196 ? -5.691 -18.953 -18.594 1 96.12 196 GLN A C 1
ATOM 1588 O O . GLN A 1 196 ? -6.457 -19.688 -19.219 1 96.12 196 GLN A O 1
ATOM 1593 N N . GLY A 1 197 ? -5.848 -17.703 -18.5 1 96.19 197 GLY A N 1
ATOM 1594 C CA . GLY A 1 197 ? -6.863 -17 -19.266 1 96.19 197 GLY A CA 1
ATOM 1595 C C . GLY A 1 197 ? -8.172 -16.844 -18.531 1 96.19 197 GLY A C 1
ATOM 1596 O O . GLY A 1 197 ? -9.047 -16.078 -18.953 1 96.19 197 GLY A O 1
ATOM 1597 N N . SER A 1 198 ? -8.367 -17.484 -17.391 1 97.19 198 SER A N 1
ATOM 1598 C CA . SER A 1 198 ? -9.648 -17.531 -16.703 1 97.19 198 SER A CA 1
ATOM 1599 C C . SER A 1 198 ? -9.984 -16.203 -16.031 1 97.19 198 SER A C 1
ATOM 1601 O O . SER A 1 198 ? -11.133 -15.961 -15.656 1 97.19 198 SER A O 1
ATOM 1603 N N . PHE A 1 199 ? -9 -15.289 -15.906 1 96.88 199 PHE A N 1
ATOM 1604 C CA . PHE A 1 199 ? -9.25 -13.984 -15.312 1 96.88 199 PHE A CA 1
ATOM 1605 C C . PHE A 1 199 ? -9.07 -12.875 -16.344 1 96.88 199 PHE A C 1
ATOM 1607 O O . PHE A 1 199 ? -8.891 -11.711 -15.977 1 96.88 199 PHE A O 1
ATOM 1614 N N . ALA A 1 200 ? -9.109 -13.188 -17.609 1 93 200 ALA A N 1
ATOM 1615 C CA . ALA A 1 200 ? -8.93 -12.211 -18.688 1 93 200 ALA A CA 1
ATOM 1616 C C . ALA A 1 200 ? -9.969 -11.102 -18.594 1 93 200 ALA A C 1
ATOM 1618 O O . ALA A 1 200 ? -9.719 -9.977 -19.031 1 93 200 ALA A O 1
ATOM 1619 N N . TYR A 1 201 ? -11.094 -11.414 -17.969 1 91.44 201 TYR A N 1
ATOM 1620 C CA . TYR A 1 201 ? -12.164 -10.43 -17.844 1 91.44 201 TYR A CA 1
ATOM 1621 C C . TYR A 1 201 ? -11.75 -9.289 -16.922 1 91.44 201 TYR A C 1
ATOM 1623 O O . TYR A 1 201 ? -12.352 -8.211 -16.953 1 91.44 201 TYR A O 1
ATOM 1631 N N . PHE A 1 202 ? -10.789 -9.445 -16.062 1 92.31 202 PHE A N 1
ATOM 1632 C CA . PHE A 1 202 ? -10.328 -8.375 -15.195 1 92.31 202 PHE A CA 1
ATOM 1633 C C . PHE A 1 202 ? -9.789 -7.203 -16 1 92.31 202 PHE A C 1
ATOM 1635 O O . PHE A 1 202 ? -10.102 -6.047 -15.719 1 92.31 202 PHE A O 1
ATOM 1642 N N . THR A 1 203 ? -8.953 -7.508 -16.984 1 89.25 203 THR A N 1
ATOM 1643 C CA . THR A 1 203 ? -8.375 -6.477 -17.828 1 89.25 203 THR A CA 1
ATOM 1644 C C . THR A 1 203 ? -9.461 -5.711 -18.578 1 89.25 203 THR A C 1
ATOM 1646 O O . THR A 1 203 ? -9.406 -4.48 -18.672 1 89.25 203 THR A O 1
ATOM 1649 N N . ARG A 1 204 ? -10.469 -6.383 -18.984 1 87.25 204 ARG A N 1
ATOM 1650 C CA . ARG A 1 204 ? -11.57 -5.773 -19.719 1 87.25 204 ARG A CA 1
ATOM 1651 C C . ARG A 1 204 ? -12.383 -4.844 -18.812 1 87.25 204 ARG A C 1
ATOM 1653 O O . ARG A 1 204 ? -12.852 -3.795 -19.266 1 87.25 204 ARG A O 1
ATOM 1660 N N . LEU A 1 205 ? -12.5 -5.25 -17.594 1 86.81 205 LEU A N 1
ATOM 1661 C CA . LEU A 1 205 ? -13.281 -4.469 -16.641 1 86.81 205 LEU A CA 1
ATOM 1662 C C . LEU A 1 205 ? -12.539 -3.195 -16.25 1 86.81 205 LEU A C 1
ATOM 1664 O O . LEU A 1 205 ? -13.164 -2.184 -15.922 1 86.81 205 LEU A O 1
ATOM 1668 N N . HIS A 1 206 ? -11.227 -3.238 -16.312 1 84.5 206 HIS A N 1
ATOM 1669 C CA . HIS A 1 206 ? -10.414 -2.092 -15.914 1 84.5 206 HIS A CA 1
ATOM 1670 C C . HIS A 1 206 ? -10.266 -1.101 -17.062 1 84.5 206 HIS A C 1
ATOM 1672 O O . HIS A 1 206 ? -10.117 0.102 -16.844 1 84.5 206 HIS A O 1
ATOM 1678 N N . PHE A 1 207 ? -10.219 -1.641 -18.281 1 79 207 PHE A N 1
ATOM 1679 C CA . PHE A 1 207 ? -10.141 -0.806 -19.469 1 79 207 PHE A CA 1
ATOM 1680 C C . PHE A 1 207 ? -11.305 -1.102 -20.406 1 79 207 PHE A C 1
ATOM 1682 O O . PHE A 1 207 ? -11.117 -1.728 -21.453 1 79 207 PHE A O 1
ATOM 1689 N N . PRO A 1 208 ? -12.477 -0.651 -20.047 1 64.44 208 PRO A N 1
ATOM 1690 C CA . PRO A 1 208 ? -13.648 -1.025 -20.844 1 64.44 208 PRO A CA 1
ATOM 1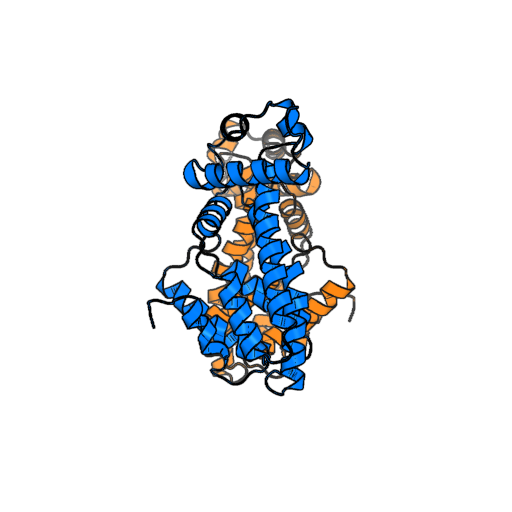691 C C . PRO A 1 208 ? -13.57 -0.502 -22.281 1 64.44 208 PRO A C 1
ATOM 1693 O O . PRO A 1 208 ? -14.18 -1.081 -23.188 1 64.44 208 PRO A O 1
ATOM 1696 N N . HIS A 1 209 ? -13.07 0.573 -22.641 1 59.34 209 HIS A N 1
ATOM 1697 C CA . HIS A 1 209 ? -13.109 1.13 -23.984 1 59.34 209 HIS A CA 1
ATOM 1698 C C . HIS A 1 209 ? -11.977 0.571 -24.844 1 59.34 209 HIS A C 1
ATOM 1700 O O . HIS A 1 209 ? -11.914 0.842 -26.047 1 59.34 209 HIS A O 1
ATOM 1706 N N . GLN A 1 210 ? -11.008 -0.11 -24.406 1 53.78 210 GLN A N 1
ATOM 1707 C CA . GLN A 1 210 ? -9.898 -0.559 -25.234 1 53.78 210 GLN A CA 1
ATOM 1708 C C . GLN A 1 210 ? -10.094 -2.004 -25.688 1 53.78 210 GLN A C 1
ATOM 1710 O O . GLN A 1 210 ? -9.273 -2.539 -26.438 1 53.78 210 GLN A O 1
ATOM 1715 N N . ALA A 1 211 ? -11.102 -2.631 -25.328 1 38.5 211 ALA A N 1
ATOM 1716 C CA . ALA A 1 211 ? -11.266 -3.936 -25.969 1 38.5 211 ALA A CA 1
ATOM 1717 C C . ALA A 1 211 ? -12.008 -3.811 -27.297 1 38.5 211 ALA A C 1
ATOM 1719 O O . ALA A 1 211 ? -12.922 -2.992 -27.422 1 38.5 211 ALA A O 1
ATOM 1720 N N . MET B 1 1 ? 42.844 28.219 9.984 1 35.34 1 MET B N 1
ATOM 1721 C CA . MET B 1 1 ? 41.906 28.25 8.867 1 35.34 1 MET B CA 1
ATOM 1722 C C . MET B 1 1 ? 40.719 27.328 9.117 1 35.34 1 MET B C 1
ATOM 1724 O O . MET B 1 1 ? 40.906 26.188 9.531 1 35.34 1 MET B O 1
ATOM 1728 N N . ARG B 1 2 ? 39.594 27.719 9.484 1 44.88 2 ARG B N 1
ATOM 1729 C CA . ARG B 1 2 ? 38.469 26.859 9.828 1 44.88 2 ARG B CA 1
ATOM 1730 C C . ARG B 1 2 ? 38.25 25.797 8.75 1 44.88 2 ARG B C 1
ATOM 1732 O O . ARG B 1 2 ? 38.094 26.125 7.57 1 44.88 2 ARG B O 1
ATOM 1739 N N . LEU B 1 3 ? 38.719 24.766 8.703 1 48.44 3 LEU B N 1
ATOM 1740 C CA . LEU B 1 3 ? 38.688 23.688 7.723 1 48.44 3 LEU B CA 1
ATOM 1741 C C . LEU B 1 3 ? 37.281 23.531 7.156 1 48.44 3 LEU B C 1
ATOM 1743 O O . LEU B 1 3 ? 36.344 23.203 7.891 1 48.44 3 LEU B O 1
ATOM 1747 N N . ILE B 1 4 ? 36.938 24.312 6.191 1 56.59 4 ILE B N 1
ATOM 1748 C CA . ILE B 1 4 ? 35.688 24.297 5.48 1 56.59 4 ILE B CA 1
ATOM 1749 C C . ILE B 1 4 ? 35.375 22.859 5.043 1 56.59 4 ILE B C 1
ATOM 1751 O O . ILE B 1 4 ? 36.156 22.234 4.324 1 56.59 4 ILE B O 1
ATOM 1755 N N . LYS B 1 5 ? 34.688 22.219 5.773 1 64.81 5 LYS B N 1
ATOM 1756 C CA . LYS B 1 5 ? 34.281 20.859 5.418 1 64.81 5 LYS B CA 1
ATOM 1757 C C . LYS B 1 5 ? 33.688 20.828 4.012 1 64.81 5 LYS B C 1
ATOM 1759 O O . LYS B 1 5 ? 33.094 21.797 3.549 1 64.81 5 LYS B O 1
ATOM 1764 N N . ASN B 1 6 ? 34.094 19.906 3.221 1 80.06 6 ASN B N 1
ATOM 1765 C CA . ASN B 1 6 ? 33.406 19.609 1.955 1 80.06 6 ASN B CA 1
ATOM 1766 C C . ASN B 1 6 ? 31.906 19.578 2.107 1 80.06 6 ASN B C 1
ATOM 1768 O O . ASN B 1 6 ? 31.375 19.109 3.121 1 80.06 6 ASN B O 1
ATOM 1772 N N . PRO B 1 7 ? 31.203 20.391 1.377 1 85.62 7 PRO B N 1
ATOM 1773 C CA . PRO B 1 7 ? 29.75 20.516 1.476 1 85.62 7 PRO B CA 1
ATOM 1774 C C . PRO B 1 7 ? 29.062 19.172 1.7 1 85.62 7 PRO B C 1
ATOM 1776 O O . PRO B 1 7 ? 28.109 19.078 2.479 1 85.62 7 PRO B O 1
ATOM 1779 N N . GLU B 1 8 ? 29.594 18.234 1.173 1 89.25 8 GLU B N 1
ATOM 1780 C CA . GLU B 1 8 ? 28.984 16.922 1.341 1 89.25 8 GLU B CA 1
ATOM 1781 C C . GLU B 1 8 ? 29.219 16.375 2.748 1 89.25 8 GLU B C 1
ATOM 1783 O O . GLU B 1 8 ? 28.375 15.68 3.303 1 89.25 8 GLU B O 1
ATOM 1788 N N . GLU B 1 9 ? 30.281 16.688 3.246 1 91.88 9 GLU B N 1
ATOM 1789 C CA . GLU B 1 9 ? 30.609 16.25 4.602 1 91.88 9 GLU B CA 1
ATOM 1790 C C . GLU B 1 9 ? 29.703 16.922 5.629 1 91.88 9 GLU B C 1
ATOM 1792 O O . GLU B 1 9 ? 29.203 16.266 6.547 1 91.88 9 GLU B O 1
ATOM 1797 N N . ARG B 1 10 ? 29.484 18.203 5.465 1 93.75 10 ARG B N 1
ATOM 1798 C CA . ARG B 1 10 ? 28.609 18.938 6.375 1 93.75 10 ARG B CA 1
ATOM 1799 C C . ARG B 1 10 ? 27.172 18.438 6.277 1 93.75 10 ARG B C 1
ATOM 1801 O O . ARG B 1 10 ? 26.5 18.266 7.297 1 93.75 10 ARG B O 1
ATOM 1808 N N . ARG B 1 11 ? 26.781 18.266 5.094 1 96.5 11 ARG B N 1
ATOM 1809 C CA . ARG B 1 11 ? 25.438 17.719 4.879 1 96.5 11 ARG B CA 1
ATOM 1810 C C . ARG B 1 11 ? 25.25 16.391 5.609 1 96.5 11 ARG B C 1
ATOM 1812 O O . ARG B 1 11 ? 24.234 16.188 6.281 1 96.5 11 ARG B O 1
ATOM 1819 N N . ASN B 1 12 ? 26.234 15.578 5.523 1 96.69 12 ASN B N 1
ATOM 1820 C CA . ASN B 1 12 ? 26.188 14.266 6.164 1 96.69 12 ASN B CA 1
ATOM 1821 C C . ASN B 1 12 ? 26.219 14.383 7.684 1 96.69 12 ASN B C 1
ATOM 1823 O O . ASN B 1 12 ? 25.594 13.594 8.391 1 96.69 12 ASN B O 1
ATOM 1827 N N . GLU B 1 13 ? 27 15.258 8.086 1 96.5 13 GLU B N 1
ATOM 1828 C CA . GLU B 1 13 ? 27.047 15.508 9.523 1 96.5 13 GLU B CA 1
ATOM 1829 C C . GLU B 1 13 ? 25.672 15.875 10.07 1 96.5 13 GLU B C 1
ATOM 1831 O O . GLU B 1 13 ? 25.25 15.383 11.125 1 96.5 13 GLU B O 1
ATOM 1836 N N . ILE B 1 14 ? 25.031 16.734 9.328 1 97.69 14 ILE B N 1
ATOM 1837 C CA . ILE B 1 14 ? 23.688 17.156 9.719 1 97.69 14 ILE B CA 1
ATOM 1838 C C . ILE B 1 14 ? 22.75 15.961 9.719 1 97.69 14 ILE B C 1
ATOM 1840 O O . ILE B 1 14 ? 22.016 15.742 10.688 1 97.69 14 ILE B O 1
ATOM 1844 N N . LEU B 1 15 ? 22.797 15.156 8.711 1 98.19 15 LEU B N 1
ATOM 1845 C CA . LEU B 1 15 ? 21.938 13.992 8.586 1 98.19 15 LEU B CA 1
ATOM 1846 C C . LEU B 1 15 ? 22.203 12.992 9.703 1 98.19 15 LEU B C 1
ATOM 1848 O O . LEU B 1 15 ? 21.266 12.438 10.289 1 98.19 15 LEU B O 1
ATOM 1852 N N . ASN B 1 16 ? 23.469 12.789 10.039 1 97.69 16 ASN B N 1
ATOM 1853 C CA . ASN B 1 16 ? 23.828 11.844 11.086 1 97.69 16 ASN B CA 1
ATOM 1854 C C . ASN B 1 16 ? 23.297 12.289 12.445 1 97.69 16 ASN B C 1
ATOM 1856 O O . ASN B 1 16 ? 22.734 11.492 13.195 1 97.69 16 ASN B O 1
ATOM 1860 N N . ALA B 1 17 ? 23.469 13.508 12.703 1 97.75 17 ALA B N 1
ATOM 1861 C CA . ALA B 1 17 ? 23.016 14.055 13.977 1 97.75 17 ALA B CA 1
ATOM 1862 C C . ALA B 1 17 ? 21.484 14 14.07 1 97.75 17 ALA B C 1
ATOM 1864 O O . ALA B 1 17 ? 20.938 13.617 15.109 1 97.75 17 ALA B O 1
ATOM 1865 N N . ALA B 1 18 ? 20.859 14.414 13.031 1 98.19 18 ALA B N 1
ATOM 1866 C CA . ALA B 1 18 ? 19.406 14.414 12.992 1 98.19 18 ALA B CA 1
ATOM 1867 C C . ALA B 1 18 ? 18.844 13.008 13.156 1 98.19 18 ALA B C 1
ATOM 1869 O O . ALA B 1 18 ? 17.875 12.797 13.883 1 98.19 18 ALA B O 1
ATOM 1870 N N . GLU B 1 19 ? 19.438 12.07 12.445 1 97.88 19 GLU B N 1
ATOM 1871 C CA . GLU B 1 19 ? 18.984 10.68 12.539 1 97.88 19 GLU B CA 1
ATOM 1872 C C . GLU B 1 19 ? 19.016 10.188 13.977 1 97.88 19 GLU B C 1
ATOM 1874 O O . GLU B 1 19 ? 18.047 9.57 14.445 1 97.88 19 GLU B O 1
ATOM 1879 N N . ILE B 1 20 ? 20.062 10.43 14.672 1 97.38 20 ILE B N 1
ATOM 1880 C CA . ILE B 1 20 ? 20.203 10.031 16.062 1 97.38 20 ILE B CA 1
ATOM 1881 C C . ILE B 1 20 ? 19.109 10.688 16.906 1 97.38 20 ILE B C 1
ATOM 1883 O O . ILE B 1 20 ? 18.438 10.023 17.703 1 97.38 20 ILE B O 1
ATOM 1887 N N . LEU B 1 21 ? 18.891 11.953 16.672 1 97.94 21 LEU B N 1
ATOM 1888 C CA . LEU B 1 21 ? 17.891 12.711 17.406 1 97.94 21 LEU B CA 1
ATOM 1889 C C . LEU B 1 21 ? 16.484 12.172 17.141 1 97.94 21 LEU B C 1
ATOM 1891 O O . LEU B 1 21 ? 15.688 12.008 18.062 1 97.94 21 LEU B O 1
ATOM 1895 N N . PHE B 1 22 ? 16.188 11.891 15.867 1 97.44 22 PHE B N 1
ATOM 1896 C CA . PHE B 1 22 ? 14.859 11.422 15.477 1 97.44 22 PHE B CA 1
ATOM 1897 C C . PHE B 1 22 ? 14.562 10.07 16.109 1 97.44 22 PHE B C 1
ATOM 1899 O O . PHE B 1 22 ? 13.414 9.789 16.469 1 97.44 22 PHE B O 1
ATOM 1906 N N . VAL B 1 23 ? 15.555 9.266 16.266 1 95.81 23 VAL B N 1
ATOM 1907 C CA . VAL B 1 23 ? 15.367 7.918 16.797 1 95.81 23 VAL B CA 1
ATOM 1908 C C . VAL B 1 23 ? 15.305 7.969 18.312 1 95.81 23 VAL B C 1
ATOM 1910 O O . VAL B 1 23 ? 14.477 7.293 18.938 1 95.81 23 VAL B O 1
ATOM 1913 N N . THR B 1 24 ? 16.078 8.773 18.953 1 95.62 24 THR B N 1
ATOM 1914 C CA . THR B 1 24 ? 16.203 8.766 20.406 1 95.62 24 THR B CA 1
ATOM 1915 C C . THR B 1 24 ? 15.164 9.688 21.047 1 95.62 24 THR B C 1
ATOM 1917 O O . THR B 1 24 ? 14.453 9.297 21.969 1 95.62 24 THR B O 1
ATOM 1920 N N . LYS B 1 25 ? 14.969 10.922 20.516 1 96.25 25 LYS B N 1
ATOM 1921 C CA . LYS B 1 25 ? 14.047 11.914 21.062 1 96.25 25 LYS B CA 1
ATOM 1922 C C . LYS B 1 25 ? 12.656 11.773 20.438 1 96.25 25 LYS B C 1
ATOM 1924 O O . LYS B 1 25 ? 11.656 12.156 21.062 1 96.25 25 LYS B O 1
ATOM 1929 N N . GLY B 1 26 ? 12.648 11.117 19.25 1 96.19 26 GLY B N 1
ATOM 1930 C CA . GLY B 1 26 ? 11.43 11.086 18.469 1 96.19 26 GLY B CA 1
ATOM 1931 C C . GLY B 1 26 ? 11.344 12.203 17.453 1 96.19 26 GLY B C 1
ATOM 1932 O O . GLY B 1 26 ? 11.719 13.344 17.734 1 96.19 26 GLY B O 1
ATOM 1933 N N . TYR B 1 27 ? 10.867 11.938 16.344 1 96.38 27 TYR B N 1
ATOM 1934 C CA . TYR B 1 27 ? 10.82 12.891 15.25 1 96.38 27 TYR B CA 1
ATOM 1935 C C . TYR B 1 27 ? 9.961 14.102 15.609 1 96.38 27 TYR B C 1
ATOM 1937 O O . TYR B 1 27 ? 10.344 15.242 15.344 1 96.38 27 TYR B O 1
ATOM 1945 N N . THR B 1 28 ? 8.82 13.844 16.141 1 94.31 28 THR B N 1
ATOM 1946 C CA . THR B 1 28 ? 7.891 14.914 16.469 1 94.31 28 THR B CA 1
ATOM 1947 C C . THR B 1 28 ? 8.492 15.852 17.516 1 94.31 28 THR B C 1
ATOM 1949 O O . THR B 1 28 ? 8.352 17.078 17.422 1 94.31 28 THR B O 1
ATOM 1952 N N . LYS B 1 29 ? 9.227 15.391 18.438 1 96.06 29 LYS B N 1
ATOM 1953 C CA . LYS B 1 29 ? 9.758 16.156 19.562 1 96.06 29 LYS B CA 1
ATOM 1954 C C . LYS B 1 29 ? 11.062 16.844 19.188 1 96.06 29 LYS B C 1
ATOM 1956 O O . LYS B 1 29 ? 11.383 17.906 19.719 1 96.06 29 LYS B O 1
ATOM 1961 N N . ALA B 1 30 ? 11.828 16.25 18.312 1 97.62 30 ALA B N 1
ATOM 1962 C CA . ALA B 1 30 ? 13.086 16.844 17.891 1 97.62 30 ALA B CA 1
ATOM 1963 C C . ALA B 1 30 ? 12.852 18.125 17.109 1 97.62 30 ALA B C 1
ATOM 1965 O O . ALA B 1 30 ? 11.906 18.234 16.328 1 97.62 30 ALA B O 1
ATOM 1966 N N . THR B 1 31 ? 13.734 19.109 17.281 1 97.44 31 THR B N 1
ATOM 1967 C CA . THR B 1 31 ? 13.617 20.406 16.609 1 97.44 31 THR B CA 1
ATOM 1968 C C . THR B 1 31 ? 14.875 20.703 15.797 1 97.44 31 THR B C 1
ATOM 1970 O O . THR B 1 31 ? 15.898 20.031 15.953 1 97.44 31 THR B O 1
ATOM 1973 N N . VAL B 1 32 ? 14.711 21.672 14.938 1 97.88 32 VAL B N 1
ATOM 1974 C CA . VAL B 1 32 ? 15.867 22.125 14.188 1 97.88 32 VAL B CA 1
ATOM 1975 C C . VAL B 1 32 ? 16.938 22.641 15.156 1 97.88 32 VAL B C 1
ATOM 1977 O O . VAL B 1 32 ? 18.125 22.422 14.945 1 97.88 32 VAL B O 1
ATOM 1980 N N . MET B 1 33 ? 16.516 23.281 16.203 1 97.62 33 MET B N 1
ATOM 1981 C CA . MET B 1 33 ? 17.453 23.797 17.203 1 97.62 33 MET B CA 1
ATOM 1982 C C . MET B 1 33 ? 18.266 22.656 17.812 1 97.62 33 MET B C 1
ATOM 1984 O O . MET B 1 33 ? 19.453 22.797 18.062 1 97.62 33 MET B O 1
ATOM 1988 N N . ASP B 1 34 ? 17.625 21.547 18.094 1 98.12 34 ASP B N 1
ATOM 1989 C CA . ASP B 1 34 ? 18.328 20.375 18.609 1 98.12 34 ASP B CA 1
ATOM 1990 C C . ASP B 1 34 ? 19.438 19.938 17.641 1 98.12 34 ASP B C 1
ATOM 1992 O O . ASP B 1 34 ? 20.531 19.578 18.078 1 98.12 34 ASP B O 1
ATOM 1996 N N . ILE B 1 35 ? 19.125 19.953 16.359 1 98.19 35 ILE B N 1
ATOM 1997 C CA . ILE B 1 35 ? 20.078 19.531 15.336 1 98.19 35 ILE B CA 1
ATOM 1998 C C . ILE B 1 35 ? 21.25 20.516 15.289 1 98.19 35 ILE B C 1
ATOM 2000 O O . ILE B 1 35 ? 22.406 20.094 15.234 1 98.19 35 ILE B O 1
ATOM 2004 N N . LEU B 1 36 ? 20.938 21.828 15.344 1 97.62 36 LEU B N 1
ATOM 2005 C CA . LEU B 1 36 ? 21.969 22.859 15.352 1 97.62 36 LEU B CA 1
ATOM 2006 C C . LEU B 1 36 ? 22.938 22.656 16.5 1 97.62 36 LEU B C 1
ATOM 2008 O O . LEU B 1 36 ? 24.156 22.703 16.312 1 97.62 36 LEU B O 1
ATOM 2012 N N . GLN B 1 37 ? 22.406 22.406 17.625 1 97.81 37 GLN B N 1
ATOM 2013 C CA . GLN B 1 37 ? 23.219 22.234 18.828 1 97.81 37 GLN B CA 1
ATOM 2014 C C . GLN B 1 37 ? 24.078 20.969 18.734 1 97.81 37 GLN B C 1
ATOM 2016 O O . GLN B 1 37 ? 25.25 20.984 19.109 1 97.81 37 GLN B O 1
ATOM 2021 N N . ALA B 1 38 ? 23.531 19.969 18.203 1 97.25 38 ALA B N 1
ATOM 2022 C CA . ALA B 1 38 ? 24.25 18.703 18.094 1 97.25 38 ALA B CA 1
ATOM 2023 C C . ALA B 1 38 ? 25.422 18.812 17.125 1 97.25 38 ALA B C 1
ATOM 2025 O O . ALA B 1 38 ? 26.453 18.172 17.312 1 97.25 38 ALA B O 1
ATOM 2026 N N . CYS B 1 39 ? 25.25 19.562 16.078 1 96.31 39 CYS B N 1
ATOM 2027 C CA . CYS B 1 39 ? 26.266 19.719 15.039 1 96.31 39 CYS B CA 1
ATOM 2028 C C . CYS B 1 39 ? 27.156 20.922 15.305 1 96.31 39 CYS B C 1
ATOM 2030 O O . CYS B 1 39 ? 28.156 21.125 14.633 1 96.31 39 CYS B O 1
ATOM 2032 N N . ASN B 1 40 ? 26.719 21.703 16.25 1 96.25 40 ASN B N 1
ATOM 2033 C CA . ASN B 1 40 ? 27.422 22.953 16.547 1 96.25 40 ASN B CA 1
ATOM 2034 C C . ASN B 1 40 ? 27.516 23.844 15.305 1 96.25 40 ASN B C 1
ATOM 2036 O O . ASN B 1 40 ? 28.625 24.25 14.922 1 96.25 40 ASN B O 1
ATOM 2040 N N . ILE B 1 41 ? 26.406 24.078 14.75 1 95.56 41 ILE B N 1
ATOM 2041 C CA . ILE B 1 41 ? 26.359 24.938 13.57 1 95.56 41 ILE B CA 1
ATOM 2042 C C . ILE B 1 41 ? 25.312 26.031 13.766 1 95.56 41 ILE B C 1
ATOM 2044 O O . ILE B 1 41 ? 24.422 25.906 14.609 1 95.56 41 ILE B O 1
ATOM 2048 N N . ALA B 1 42 ? 25.453 27.062 12.977 1 95.31 42 ALA B N 1
ATOM 2049 C CA . ALA B 1 42 ? 24.5 28.172 13.016 1 95.31 42 ALA B CA 1
ATOM 2050 C C . ALA B 1 42 ? 23.266 27.859 12.188 1 95.31 42 ALA B C 1
ATOM 2052 O O . ALA B 1 42 ? 23.297 27 11.305 1 95.31 42 ALA B O 1
ATOM 2053 N N . LYS B 1 43 ? 22.172 28.578 12.516 1 96.06 43 LYS B N 1
ATOM 2054 C CA . LYS B 1 43 ? 20.891 28.422 11.828 1 96.06 43 LYS B CA 1
ATOM 2055 C C . LYS B 1 43 ? 21.047 28.625 10.328 1 96.06 43 LYS B C 1
ATOM 2057 O O . LYS B 1 43 ? 20.484 27.859 9.531 1 96.06 43 LYS B O 1
ATOM 2062 N N . GLY B 1 44 ? 21.844 29.594 9.914 1 95.62 44 GLY B N 1
ATOM 2063 C CA . GLY B 1 44 ? 22.078 29.875 8.5 1 95.62 44 GLY B CA 1
ATOM 2064 C C . GLY B 1 44 ? 22.75 28.719 7.766 1 95.62 44 GLY B C 1
ATOM 2065 O O . GLY B 1 44 ? 22.406 28.438 6.613 1 95.62 44 GLY B O 1
ATOM 2066 N N . THR B 1 45 ? 23.688 28.141 8.461 1 95.19 45 THR B N 1
ATOM 2067 C CA . THR B 1 45 ? 24.359 26.984 7.883 1 95.19 45 THR B CA 1
ATOM 2068 C C . THR B 1 45 ? 23.391 25.844 7.633 1 95.19 45 THR B C 1
ATOM 2070 O O . THR B 1 45 ? 23.422 25.219 6.574 1 95.19 45 THR B O 1
ATOM 2073 N N . PHE B 1 46 ? 22.484 25.578 8.609 1 96.69 46 PHE B N 1
ATOM 2074 C CA . PHE B 1 46 ? 21.484 24.531 8.453 1 96.69 46 PHE B CA 1
ATOM 2075 C C . PHE B 1 46 ? 20.625 24.797 7.227 1 96.69 46 PHE B C 1
ATOM 2077 O O . PHE B 1 46 ? 20.406 23.906 6.406 1 96.69 46 PHE B O 1
ATOM 2084 N N . TYR B 1 47 ? 20.188 25.969 7.059 1 96.75 47 TYR B N 1
ATOM 2085 C CA . TYR B 1 47 ? 19.219 26.312 6.031 1 96.75 47 TYR B CA 1
ATOM 2086 C C . TYR B 1 47 ? 19.875 26.422 4.664 1 96.75 47 TYR B C 1
ATOM 2088 O O . TYR B 1 47 ? 19.188 26.469 3.639 1 96.75 47 TYR B O 1
ATOM 2096 N N . TYR B 1 48 ? 21.234 26.484 4.676 1 96.25 48 TYR B N 1
ATOM 2097 C CA . TYR B 1 48 ? 21.969 26.328 3.424 1 96.25 48 TYR B CA 1
ATOM 2098 C C . TYR B 1 48 ? 21.75 24.938 2.838 1 96.25 48 TYR B C 1
ATOM 2100 O O . TYR B 1 48 ? 21.656 24.781 1.619 1 96.25 48 TYR B O 1
ATOM 2108 N N . TYR B 1 49 ? 21.625 24 3.689 1 96.94 49 TYR B N 1
ATOM 2109 C CA . TYR B 1 49 ? 21.547 22.609 3.248 1 96.94 49 TYR B CA 1
ATOM 2110 C C . TYR B 1 49 ? 20.109 22.125 3.223 1 96.94 49 TYR B C 1
ATOM 2112 O O . TYR B 1 49 ? 19.734 21.328 2.359 1 96.94 49 TYR B O 1
ATOM 2120 N N . PHE B 1 50 ? 19.328 22.516 4.215 1 98 50 PHE B N 1
ATOM 2121 C CA . PHE B 1 50 ? 17.953 22.016 4.352 1 98 50 PHE B CA 1
ATOM 2122 C C . PHE B 1 50 ? 17 23.172 4.664 1 98 50 PHE B C 1
ATOM 2124 O O . PHE B 1 50 ? 17.344 24.078 5.414 1 98 50 PHE B O 1
ATOM 2131 N N . GLN B 1 51 ? 15.789 22.953 4.184 1 97 51 GLN B N 1
ATOM 2132 C CA . GLN B 1 51 ? 14.805 24.016 4.352 1 97 51 GLN B CA 1
ATOM 2133 C C . GLN B 1 51 ? 13.867 23.719 5.523 1 97 51 GLN B C 1
ATOM 2135 O O . GLN B 1 51 ? 13.148 24.594 5.992 1 97 51 GLN B O 1
ATOM 2140 N N . SER B 1 52 ? 13.898 22.469 5.992 1 96.5 52 SER B N 1
ATOM 2141 C CA . SER B 1 52 ? 12.992 22.078 7.062 1 96.5 52 SER B CA 1
ATOM 2142 C C . SER B 1 52 ? 13.422 20.766 7.703 1 96.5 52 SER B C 1
ATOM 2144 O O . SER B 1 52 ? 14.258 20.047 7.152 1 96.5 52 SER B O 1
ATOM 2146 N N . LYS B 1 53 ? 12.914 20.516 8.805 1 96.56 53 LYS B N 1
ATOM 2147 C CA . LYS B 1 53 ? 13.102 19.234 9.477 1 96.56 53 LYS B CA 1
ATOM 2148 C C . LYS B 1 53 ? 12.602 18.078 8.617 1 96.56 53 LYS B C 1
ATOM 2150 O O . LYS B 1 53 ? 13.211 17.016 8.586 1 96.56 53 LYS B O 1
ATOM 2155 N N . GLU B 1 54 ? 11.531 18.297 7.875 1 96.38 54 GLU B N 1
ATOM 2156 C CA . GLU B 1 54 ? 10.961 17.281 6.988 1 96.38 54 GLU B CA 1
ATOM 2157 C C . GLU B 1 54 ? 11.922 16.922 5.867 1 96.38 54 GLU B C 1
ATOM 2159 O O . GLU B 1 54 ? 12.07 15.742 5.523 1 96.38 54 GLU B O 1
ATOM 2164 N N . GLU B 1 55 ? 12.523 17.891 5.352 1 97.56 55 GLU B N 1
ATOM 2165 C CA . GLU B 1 55 ? 13.508 17.641 4.305 1 97.56 55 GLU B CA 1
ATOM 2166 C C . GLU B 1 55 ? 14.664 16.797 4.828 1 97.56 55 GLU B C 1
ATOM 2168 O O . GLU B 1 55 ? 15.188 15.938 4.109 1 97.56 55 GLU B O 1
ATOM 2173 N N . VAL B 1 56 ? 15.031 17.094 6.043 1 98 56 VAL B N 1
ATOM 2174 C CA . VAL B 1 56 ? 16.094 16.312 6.672 1 98 56 VAL B CA 1
ATOM 2175 C C . VAL B 1 56 ? 15.656 14.852 6.805 1 98 56 VAL B C 1
ATOM 2177 O O . VAL B 1 56 ? 16.391 13.938 6.418 1 98 56 VAL B O 1
ATOM 2180 N N . MET B 1 57 ? 14.477 14.648 7.32 1 97.69 57 MET B N 1
ATOM 2181 C CA . MET B 1 57 ? 13.953 13.297 7.492 1 97.69 57 MET B CA 1
ATOM 2182 C C . MET B 1 57 ? 13.867 12.57 6.152 1 97.69 57 MET B C 1
ATOM 2184 O O . MET B 1 57 ? 14.273 11.414 6.039 1 97.69 57 MET B O 1
ATOM 2188 N N . ASN B 1 58 ? 13.375 13.273 5.156 1 97.56 58 ASN B N 1
ATOM 2189 C CA . ASN B 1 58 ? 13.289 12.695 3.82 1 97.56 58 ASN B CA 1
ATOM 2190 C C . ASN B 1 58 ? 14.664 12.273 3.309 1 97.56 58 ASN B C 1
ATOM 2192 O O . ASN B 1 58 ? 14.805 11.219 2.688 1 97.56 58 ASN B O 1
ATOM 2196 N N . ALA B 1 59 ? 15.602 13.109 3.555 1 98.06 59 ALA B N 1
ATOM 2197 C CA . ALA B 1 59 ? 16.953 12.805 3.098 1 98.06 59 ALA B CA 1
ATOM 2198 C C . ALA B 1 59 ? 17.516 11.578 3.811 1 98.06 59 ALA B C 1
ATOM 2200 O O . ALA B 1 59 ? 18.219 10.766 3.203 1 98.06 59 ALA B O 1
ATOM 2201 N N . ILE B 1 60 ? 17.234 11.422 5.059 1 98.19 60 ILE B N 1
ATOM 2202 C CA . ILE B 1 60 ? 17.672 10.258 5.82 1 98.19 60 ILE B CA 1
ATOM 2203 C C . ILE B 1 60 ? 17.016 9 5.266 1 98.19 60 ILE B C 1
ATOM 2205 O O . ILE B 1 60 ? 17.688 7.992 5.035 1 98.19 60 ILE B O 1
ATOM 2209 N N . VAL B 1 61 ? 15.75 9.047 5.051 1 97.88 61 VAL B N 1
ATOM 2210 C CA . VAL B 1 61 ? 14.992 7.922 4.508 1 97.88 61 VAL B CA 1
ATOM 2211 C C . VAL B 1 61 ? 15.555 7.531 3.145 1 97.88 61 VAL B C 1
ATOM 2213 O O . VAL B 1 61 ? 15.797 6.352 2.883 1 97.88 61 VAL B O 1
ATOM 2216 N N . MET B 1 62 ? 15.805 8.547 2.355 1 97.88 62 MET B N 1
ATOM 2217 C CA . MET B 1 62 ? 16.328 8.297 1.018 1 97.88 62 MET B CA 1
ATOM 2218 C C . MET B 1 62 ? 17.703 7.652 1.091 1 97.88 62 MET B C 1
ATOM 2220 O O . MET B 1 62 ? 18.062 6.82 0.253 1 97.88 62 MET B O 1
ATOM 2224 N N . ARG B 1 63 ? 18.469 8.078 2.023 1 97.12 63 ARG B N 1
ATOM 2225 C CA . ARG B 1 63 ? 19.781 7.469 2.211 1 97.12 63 ARG B CA 1
ATOM 2226 C C . ARG B 1 63 ? 19.656 5.965 2.449 1 97.12 63 ARG B C 1
ATOM 2228 O O . ARG B 1 63 ? 20.422 5.18 1.887 1 97.12 63 ARG B O 1
ATOM 2235 N N . TYR B 1 64 ? 18.734 5.516 3.268 1 96.94 64 TYR B N 1
ATOM 2236 C CA . TYR B 1 64 ? 18.516 4.098 3.52 1 96.94 64 TYR B CA 1
ATOM 2237 C C . TYR B 1 64 ? 18.047 3.385 2.258 1 96.94 64 TYR B C 1
ATOM 2239 O O . TYR B 1 64 ? 18.5 2.279 1.955 1 96.94 64 TYR B O 1
ATOM 2247 N N . ILE B 1 65 ? 17.172 4.02 1.519 1 97.62 65 ILE B N 1
ATOM 2248 C CA . ILE B 1 65 ? 16.641 3.432 0.293 1 97.62 65 ILE B CA 1
ATOM 2249 C C . ILE B 1 65 ? 17.766 3.258 -0.724 1 97.62 65 ILE B C 1
ATOM 2251 O O . ILE B 1 65 ? 17.906 2.191 -1.324 1 97.62 65 ILE B O 1
ATOM 2255 N N . LEU B 1 66 ? 18.578 4.289 -0.839 1 98 66 LEU B N 1
ATOM 2256 C CA . LEU B 1 66 ? 19.672 4.254 -1.804 1 98 66 LEU B CA 1
ATOM 2257 C C . LEU B 1 66 ? 20.719 3.236 -1.388 1 98 66 LEU B C 1
ATOM 2259 O O . LEU B 1 66 ? 21.328 2.574 -2.238 1 98 66 LEU B O 1
ATOM 2263 N N . ASN B 1 67 ? 20.969 3.148 -0.134 1 97 67 ASN B N 1
ATOM 2264 C CA . ASN B 1 67 ? 21.891 2.129 0.362 1 97 67 ASN B CA 1
ATOM 2265 C C . ASN B 1 67 ? 21.391 0.722 0.054 1 97 67 ASN B C 1
ATOM 2267 O O . ASN B 1 67 ? 22.156 -0.154 -0.322 1 97 67 ASN B O 1
ATOM 2271 N N . GLY B 1 68 ? 20.094 0.474 0.273 1 97.31 68 GLY B N 1
ATOM 2272 C CA . GLY B 1 68 ? 19.5 -0.806 -0.081 1 97.31 68 GLY B CA 1
ATOM 2273 C C . GLY B 1 68 ? 19.609 -1.123 -1.562 1 97.31 68 GLY B C 1
ATOM 2274 O O . GLY B 1 68 ? 19.922 -2.254 -1.938 1 97.31 68 GLY B O 1
ATOM 2275 N N . GLU B 1 69 ? 19.328 -0.104 -2.35 1 98.44 69 GLU B N 1
ATOM 2276 C CA . GLU B 1 69 ? 19.453 -0.257 -3.795 1 98.44 69 GLU B CA 1
ATOM 2277 C C . GLU B 1 69 ? 20.875 -0.613 -4.188 1 98.44 69 GLU B C 1
ATOM 2279 O O . GLU B 1 69 ? 21.094 -1.516 -5 1 98.44 69 GLU B O 1
ATOM 2284 N N . SER B 1 70 ? 21.844 0.089 -3.602 1 98.31 70 SER B N 1
ATOM 2285 C CA . SER B 1 70 ? 23.25 -0.146 -3.895 1 98.31 70 SER B CA 1
ATOM 2286 C C . SER B 1 70 ? 23.672 -1.554 -3.488 1 98.31 70 SER B C 1
ATOM 2288 O O . SER B 1 70 ? 24.406 -2.223 -4.223 1 98.31 70 SER B O 1
ATOM 2290 N N . ALA B 1 71 ? 23.234 -1.974 -2.355 1 97.88 71 ALA B N 1
ATOM 2291 C CA . ALA B 1 71 ? 23.531 -3.328 -1.894 1 97.88 71 ALA B CA 1
ATOM 2292 C C . ALA B 1 71 ? 22.984 -4.371 -2.857 1 97.88 71 ALA B C 1
ATOM 2294 O O . ALA B 1 71 ? 23.656 -5.34 -3.197 1 97.88 71 ALA B O 1
ATOM 2295 N N . ALA B 1 72 ? 21.766 -4.191 -3.299 1 98.62 72 ALA B N 1
ATOM 2296 C CA . ALA B 1 72 ? 21.141 -5.109 -4.25 1 98.62 72 ALA B CA 1
ATOM 2297 C C . ALA B 1 72 ? 21.922 -5.156 -5.559 1 98.62 72 ALA B C 1
ATOM 2299 O O . ALA B 1 72 ? 22.156 -6.234 -6.109 1 98.62 72 ALA B O 1
ATOM 2300 N N . ARG B 1 73 ? 22.328 -4.012 -6.02 1 98.62 73 ARG B N 1
ATOM 2301 C CA . ARG B 1 73 ? 23.062 -3.934 -7.273 1 98.62 73 ARG B CA 1
ATOM 2302 C C . ARG B 1 73 ? 24.391 -4.672 -7.172 1 98.62 73 ARG B C 1
ATOM 2304 O O . ARG B 1 73 ? 24.812 -5.344 -8.117 1 98.62 73 ARG B O 1
ATOM 2311 N N . ARG B 1 74 ? 25.031 -4.48 -6.051 1 98.31 74 ARG B N 1
ATOM 2312 C CA . ARG B 1 74 ? 26.297 -5.176 -5.836 1 98.31 74 ARG B CA 1
ATOM 2313 C C . ARG B 1 74 ? 26.109 -6.688 -5.891 1 98.31 74 ARG B C 1
ATOM 2315 O O . ARG B 1 74 ? 26.906 -7.398 -6.496 1 98.31 74 ARG B O 1
ATOM 2322 N N . ILE B 1 75 ? 25.078 -7.168 -5.277 1 98.5 75 ILE B N 1
ATOM 2323 C CA . ILE B 1 75 ? 24.781 -8.594 -5.227 1 98.5 75 ILE B CA 1
ATOM 2324 C C . ILE B 1 75 ? 24.5 -9.109 -6.637 1 98.5 75 ILE B C 1
ATOM 2326 O O . ILE B 1 75 ? 25.016 -10.148 -7.043 1 98.5 75 ILE B O 1
ATOM 2330 N N . VAL B 1 76 ? 23.734 -8.391 -7.43 1 98.31 76 VAL B N 1
ATOM 2331 C CA . VAL B 1 76 ? 23.281 -8.812 -8.75 1 98.31 76 VAL B CA 1
ATOM 2332 C C . VAL B 1 76 ? 24.453 -8.828 -9.719 1 98.31 76 VAL B C 1
ATOM 2334 O O . VAL B 1 76 ? 24.484 -9.609 -10.672 1 98.31 76 VAL B O 1
ATOM 2337 N N . SER B 1 77 ? 25.453 -8.039 -9.445 1 97.81 77 SER B N 1
ATOM 2338 C CA . SER B 1 77 ? 26.609 -7.91 -10.336 1 97.81 77 SER B CA 1
ATOM 2339 C C . SER B 1 77 ? 27.531 -9.117 -10.219 1 97.81 77 SER B C 1
ATOM 2341 O O . SER B 1 77 ? 28.406 -9.312 -11.062 1 97.81 77 SER B O 1
ATOM 2343 N N . ASP B 1 78 ? 27.344 -9.914 -9.234 1 97.88 78 ASP B N 1
ATOM 2344 C CA . ASP B 1 78 ? 28.172 -11.094 -9.055 1 97.88 78 ASP B CA 1
ATOM 2345 C C . ASP B 1 78 ? 27.75 -12.219 -10 1 97.88 78 ASP B C 1
ATOM 2347 O O . ASP B 1 78 ? 26.688 -12.812 -9.828 1 97.88 78 ASP B O 1
ATOM 2351 N N . PRO B 1 79 ? 28.562 -12.539 -10.914 1 96.5 79 PRO B N 1
ATOM 2352 C CA . PRO B 1 79 ? 28.156 -13.531 -11.914 1 96.5 79 PRO B CA 1
ATOM 2353 C C . PRO B 1 79 ? 28.156 -14.953 -11.375 1 96.5 79 PRO B C 1
ATOM 2355 O O . PRO B 1 79 ? 27.641 -15.867 -12.023 1 96.5 79 PRO B O 1
ATOM 2358 N N . GLU B 1 80 ? 28.672 -15.156 -10.188 1 98.06 80 GLU B N 1
ATOM 2359 C CA . GLU B 1 80 ? 28.797 -16.5 -9.633 1 98.06 80 GLU B CA 1
ATOM 2360 C C . GLU B 1 80 ? 27.531 -16.906 -8.867 1 98.06 80 GLU B C 1
ATOM 2362 O O . GLU B 1 80 ? 27.328 -18.078 -8.555 1 98.06 80 GLU B O 1
ATOM 2367 N N . LEU B 1 81 ? 26.688 -16 -8.602 1 98.62 81 LEU B N 1
ATOM 2368 C CA . LEU B 1 81 ? 25.5 -16.266 -7.816 1 98.62 81 LEU B CA 1
ATOM 2369 C C . LEU B 1 81 ? 24.328 -16.672 -8.711 1 98.62 81 LEU B C 1
ATOM 2371 O O . LEU B 1 81 ? 24.141 -16.094 -9.781 1 98.62 81 LEU B O 1
ATOM 2375 N N . SER B 1 82 ? 23.594 -17.719 -8.266 1 98.62 82 SER B N 1
ATOM 2376 C CA . SER B 1 82 ? 22.344 -18.078 -8.93 1 98.62 82 SER B CA 1
ATOM 2377 C C . SER B 1 82 ? 21.234 -17.062 -8.641 1 98.62 82 SER B C 1
ATOM 2379 O O . SER B 1 82 ? 21.391 -16.203 -7.777 1 98.62 82 SER B O 1
ATOM 2381 N N . ALA B 1 83 ? 20.172 -17.141 -9.328 1 98.69 83 ALA B N 1
ATOM 2382 C CA . ALA B 1 83 ? 19.031 -16.25 -9.117 1 98.69 83 ALA B CA 1
ATOM 2383 C C . ALA B 1 83 ? 18.5 -16.375 -7.688 1 98.69 83 ALA B C 1
ATOM 2385 O O . ALA B 1 83 ? 18.281 -15.367 -7.016 1 98.69 83 ALA B O 1
ATOM 2386 N N . HIS B 1 84 ? 18.375 -17.625 -7.211 1 98.38 84 HIS B N 1
ATOM 2387 C CA . HIS B 1 84 ? 17.906 -17.844 -5.848 1 98.38 84 HIS B CA 1
ATOM 2388 C C . HIS B 1 84 ? 18.875 -17.266 -4.824 1 98.38 84 HIS B C 1
ATOM 2390 O O . HIS B 1 84 ? 18.469 -16.656 -3.842 1 98.38 84 HIS B O 1
ATOM 2396 N N . ASP B 1 85 ? 20.203 -17.438 -5.094 1 98.38 85 ASP B N 1
ATOM 2397 C CA . ASP B 1 85 ? 21.203 -16.891 -4.191 1 98.38 85 ASP B CA 1
ATOM 2398 C C . ASP B 1 85 ? 21.094 -15.367 -4.129 1 98.38 85 ASP B C 1
ATOM 2400 O O . ASP B 1 85 ? 21.219 -14.773 -3.057 1 98.38 85 ASP B O 1
ATOM 2404 N N . LYS B 1 86 ? 20.953 -14.812 -5.266 1 98.69 86 LYS B N 1
ATOM 2405 C CA . LYS B 1 86 ? 20.859 -13.352 -5.328 1 98.69 86 LYS B CA 1
ATOM 2406 C C . LYS B 1 86 ? 19.625 -12.844 -4.582 1 98.69 86 LYS B C 1
ATOM 2408 O O . LYS B 1 86 ? 19.719 -11.883 -3.809 1 98.69 86 LYS B O 1
ATOM 2413 N N . ILE B 1 87 ? 18.453 -13.461 -4.754 1 98.38 87 ILE B N 1
ATOM 2414 C CA . ILE B 1 87 ? 17.25 -13.047 -4.047 1 98.38 87 ILE B CA 1
ATOM 2415 C C . ILE B 1 87 ? 17.453 -13.219 -2.541 1 98.38 87 ILE B C 1
ATOM 2417 O O . ILE B 1 87 ? 17.156 -12.312 -1.762 1 98.38 87 ILE B O 1
ATOM 2421 N N . PHE B 1 88 ? 18 -14.336 -2.182 1 97.44 88 PHE B N 1
ATOM 2422 C CA . PHE B 1 88 ? 18.281 -14.617 -0.776 1 97.44 88 PHE B CA 1
ATOM 2423 C C . PHE B 1 88 ? 19.172 -13.539 -0.173 1 97.44 88 PHE B C 1
ATOM 2425 O O . PHE B 1 88 ? 18.875 -13 0.895 1 97.44 88 PHE B O 1
ATOM 2432 N N . ARG B 1 89 ? 20.203 -13.203 -0.822 1 97.81 89 ARG B N 1
ATOM 2433 C CA . ARG B 1 89 ? 21.172 -12.242 -0.311 1 97.81 89 ARG B CA 1
ATOM 2434 C C . ARG B 1 89 ? 20.594 -10.828 -0.298 1 97.81 89 ARG B C 1
ATOM 2436 O O . ARG B 1 89 ? 20.891 -10.039 0.599 1 97.81 89 ARG B O 1
ATOM 2443 N N . ILE B 1 90 ? 19.797 -10.523 -1.298 1 98 90 ILE B N 1
ATOM 2444 C CA . ILE B 1 90 ? 19.188 -9.203 -1.339 1 98 90 ILE B CA 1
ATOM 2445 C C . ILE B 1 90 ? 18.219 -9.055 -0.166 1 98 90 ILE B C 1
ATOM 2447 O O . ILE B 1 90 ? 18.25 -8.047 0.545 1 98 90 ILE B O 1
ATOM 2451 N N . ILE B 1 91 ? 17.359 -10.078 0.058 1 96.12 91 ILE B N 1
ATOM 2452 C CA . ILE B 1 91 ? 16.406 -10.031 1.169 1 96.12 91 ILE B CA 1
ATOM 2453 C C . ILE B 1 91 ? 17.172 -9.922 2.488 1 96.12 91 ILE B C 1
ATOM 2455 O O . ILE B 1 91 ? 16.812 -9.125 3.354 1 96.12 91 ILE B O 1
ATOM 2459 N N . THR B 1 92 ? 18.234 -10.664 2.637 1 94.94 92 THR B N 1
ATOM 2460 C CA . THR B 1 92 ? 19.062 -10.633 3.838 1 94.94 92 THR B CA 1
ATOM 2461 C C . THR B 1 92 ? 19.656 -9.242 4.047 1 94.94 92 THR B C 1
ATOM 2463 O O . THR B 1 92 ? 19.609 -8.703 5.16 1 94.94 92 THR B O 1
ATOM 2466 N N . ALA B 1 93 ? 20.141 -8.672 2.988 1 94.62 93 ALA B N 1
ATOM 2467 C CA . ALA B 1 93 ? 20.75 -7.34 3.061 1 94.62 93 ALA B CA 1
ATOM 2468 C C . ALA B 1 93 ? 19.719 -6.289 3.449 1 94.62 93 ALA B C 1
ATOM 2470 O O . ALA B 1 93 ? 20.016 -5.363 4.207 1 94.62 93 ALA B O 1
ATOM 2471 N N . GLN B 1 94 ? 18.5 -6.434 2.922 1 93.69 94 GLN B N 1
ATOM 2472 C CA . GLN B 1 94 ? 17.438 -5.469 3.189 1 93.69 94 GLN B CA 1
ATOM 2473 C C . GLN B 1 94 ? 16.953 -5.57 4.633 1 93.69 94 GLN B C 1
ATOM 2475 O O . GLN B 1 94 ? 16.484 -4.586 5.207 1 93.69 94 GLN B O 1
ATOM 2480 N N . ASN B 1 95 ? 17.078 -6.773 5.223 1 89.25 95 ASN B N 1
ATOM 2481 C CA . ASN B 1 95 ? 16.516 -7.023 6.551 1 89.25 95 ASN B CA 1
ATOM 2482 C C . ASN B 1 95 ? 17.609 -7.055 7.617 1 89.25 95 ASN B C 1
ATOM 2484 O O . ASN B 1 95 ? 17.359 -7.461 8.75 1 89.25 95 ASN B O 1
ATOM 2488 N N . GLN B 1 96 ? 18.797 -6.746 7.25 1 87.12 96 GLN B N 1
ATOM 2489 C CA . GLN B 1 96 ? 19.875 -6.762 8.234 1 87.12 96 GLN B CA 1
ATOM 2490 C C . GLN B 1 96 ? 19.531 -5.914 9.453 1 87.12 96 GLN B C 1
ATOM 2492 O O . GLN B 1 96 ? 19.016 -4.797 9.312 1 87.12 96 GLN B O 1
ATOM 2497 N N . PRO B 1 97 ? 19.75 -6.566 10.562 1 84.38 97 PRO B N 1
ATOM 2498 C CA . PRO B 1 97 ? 19.453 -5.809 11.781 1 84.38 97 PRO B CA 1
ATOM 2499 C C . PRO B 1 97 ? 20.219 -4.484 11.844 1 84.38 97 PRO B C 1
ATOM 2501 O O . PRO B 1 97 ? 21.422 -4.453 11.602 1 84.38 97 PRO B O 1
ATOM 2504 N N . ASP B 1 98 ? 19.547 -3.465 11.984 1 89.62 98 ASP B N 1
ATOM 2505 C CA . ASP B 1 98 ? 20.016 -2.088 12.133 1 89.62 98 ASP B CA 1
ATOM 2506 C C . ASP B 1 98 ? 19.078 -1.292 13.047 1 89.62 98 ASP B C 1
ATOM 2508 O O . ASP B 1 98 ? 18 -0.872 12.633 1 89.62 98 ASP B O 1
ATOM 2512 N N . ASP B 1 99 ? 19.531 -1.076 14.234 1 88.44 99 ASP B N 1
ATOM 2513 C CA . ASP B 1 99 ? 18.703 -0.441 15.258 1 88.44 99 ASP B CA 1
ATOM 2514 C C . ASP B 1 99 ? 18.25 0.943 14.812 1 88.44 99 ASP B C 1
ATOM 2516 O O . ASP B 1 99 ? 17.109 1.349 15.094 1 88.44 99 ASP B O 1
ATOM 2520 N N . ARG B 1 100 ? 19.156 1.606 14.172 1 91.12 100 ARG B N 1
ATOM 2521 C CA . ARG B 1 100 ? 18.797 2.943 13.703 1 91.12 100 ARG B CA 1
ATOM 2522 C C . ARG B 1 100 ? 17.734 2.877 12.617 1 91.12 100 ARG B C 1
ATOM 2524 O O . ARG B 1 100 ? 16.781 3.662 12.625 1 91.12 100 ARG B O 1
ATOM 2531 N N . LYS B 1 101 ? 17.922 1.965 11.758 1 92.69 101 LYS B N 1
ATOM 2532 C CA . LYS B 1 101 ? 16.922 1.776 10.703 1 92.69 101 LYS B CA 1
ATOM 2533 C C . LYS B 1 101 ? 15.562 1.411 11.281 1 92.69 101 LYS B C 1
ATOM 2535 O O . LYS B 1 101 ? 14.547 1.986 10.891 1 92.69 101 LYS B O 1
ATOM 2540 N N . HIS B 1 102 ? 15.586 0.473 12.211 1 92.44 102 HIS B N 1
ATOM 2541 C CA . HIS B 1 102 ? 14.344 0.054 12.852 1 92.44 102 HIS B CA 1
ATOM 2542 C C . HIS B 1 102 ? 13.688 1.215 13.586 1 92.44 102 HIS B C 1
ATOM 2544 O O . HIS B 1 102 ? 12.469 1.372 13.539 1 92.44 102 HIS B O 1
ATOM 2550 N N . GLY B 1 103 ? 14.5 1.934 14.297 1 93.81 103 GLY B N 1
ATOM 2551 C CA . GLY B 1 103 ? 13.977 3.107 14.984 1 93.81 103 GLY B CA 1
ATOM 2552 C C . GLY B 1 103 ? 13.344 4.117 14.047 1 93.81 103 GLY B C 1
ATOM 2553 O O . GLY B 1 103 ? 12.312 4.707 14.359 1 93.81 103 GLY B O 1
ATOM 2554 N N . LEU B 1 104 ? 14.008 4.348 12.922 1 94.38 104 LEU B N 1
ATOM 2555 C CA . LEU B 1 104 ? 13.484 5.281 11.93 1 94.38 104 LEU B CA 1
ATOM 2556 C C . LEU B 1 104 ? 12.148 4.793 11.367 1 94.38 104 LEU B C 1
ATOM 2558 O O . LEU B 1 104 ? 11.219 5.582 11.188 1 94.38 104 LEU B O 1
ATOM 2562 N N . ILE B 1 105 ? 12.047 3.52 11.094 1 93.56 105 ILE B N 1
ATOM 2563 C CA . ILE B 1 105 ? 10.82 2.918 10.578 1 93.56 105 ILE B CA 1
ATOM 2564 C C . ILE B 1 105 ? 9.68 3.127 11.578 1 93.56 105 ILE B C 1
ATOM 2566 O O . ILE B 1 105 ? 8.555 3.439 11.188 1 93.56 105 ILE B O 1
ATOM 2570 N N . GLU B 1 106 ? 9.961 2.975 12.812 1 93.94 106 GLU B N 1
ATOM 2571 C CA . GLU B 1 106 ? 8.969 3.221 13.852 1 93.94 106 GLU B CA 1
ATOM 2572 C C . GLU B 1 106 ? 8.453 4.66 13.797 1 93.94 106 GLU B C 1
ATOM 2574 O O . GLU B 1 106 ? 7.262 4.906 13.984 1 93.94 106 GLU B O 1
ATOM 2579 N N . GLN B 1 107 ? 9.359 5.566 13.547 1 94.75 107 GLN B N 1
ATOM 2580 C CA . GLN B 1 107 ? 8.945 6.961 13.422 1 94.75 107 GLN B CA 1
ATOM 2581 C C . GLN B 1 107 ? 8.047 7.164 12.211 1 94.75 107 GLN B C 1
ATOM 2583 O O . GLN B 1 107 ? 7.098 7.949 12.258 1 94.75 107 GLN B O 1
ATOM 2588 N N . LEU B 1 108 ? 8.32 6.461 11.156 1 94.81 108 LEU B N 1
ATOM 2589 C CA . LEU B 1 108 ? 7.547 6.59 9.922 1 94.81 108 LEU B CA 1
ATOM 2590 C C . LEU B 1 108 ? 6.121 6.082 10.125 1 94.81 108 LEU B C 1
ATOM 2592 O O . LEU B 1 108 ? 5.215 6.465 9.391 1 94.81 108 LEU B O 1
ATOM 2596 N N . HIS B 1 109 ? 5.914 5.258 11.156 1 94.12 109 HIS B N 1
ATOM 2597 C CA . HIS B 1 109 ? 4.605 4.656 11.406 1 94.12 109 HIS B CA 1
ATOM 2598 C C . HIS B 1 109 ? 3.699 5.605 12.18 1 94.12 109 HIS B C 1
ATOM 2600 O O . HIS B 1 109 ? 2.498 5.355 12.312 1 94.12 109 HIS B O 1
ATOM 2606 N N . HIS B 1 110 ? 4.262 6.66 12.656 1 92.5 110 HIS B N 1
ATOM 2607 C CA . HIS B 1 110 ? 3.426 7.645 13.336 1 92.5 110 HIS B CA 1
ATOM 2608 C C . HIS B 1 110 ? 2.473 8.328 12.352 1 92.5 110 HIS B C 1
ATOM 2610 O O . HIS B 1 110 ? 2.82 8.547 11.195 1 92.5 110 HIS B O 1
ATOM 2616 N N . VAL B 1 111 ? 1.379 8.75 12.836 1 89.12 111 VAL B N 1
ATOM 2617 C CA . VAL B 1 111 ? 0.275 9.273 12.039 1 89.12 111 VAL B CA 1
ATOM 2618 C C . VAL B 1 111 ? 0.718 10.539 11.312 1 89.12 111 VAL B C 1
ATOM 2620 O O . VAL B 1 111 ? 0.243 10.836 10.211 1 89.12 111 VAL B O 1
ATOM 2623 N N . GLN B 1 112 ? 1.633 11.258 11.867 1 90.12 112 GLN B N 1
ATOM 2624 C CA . GLN B 1 112 ? 2.072 12.523 11.289 1 90.12 112 GLN B CA 1
ATOM 2625 C C . GLN B 1 112 ? 3.008 12.289 10.102 1 90.12 112 GLN B C 1
ATOM 2627 O O . GLN B 1 112 ? 3.293 13.211 9.344 1 90.12 112 GLN B O 1
ATOM 2632 N N . ASN B 1 113 ? 3.449 11.031 9.953 1 93.81 113 ASN B N 1
ATOM 2633 C CA . ASN B 1 113 ? 4.469 10.758 8.945 1 93.81 113 ASN B CA 1
ATOM 2634 C C . ASN B 1 113 ? 3.959 9.789 7.879 1 93.81 113 ASN B C 1
ATOM 2636 O O . ASN B 1 113 ? 4.75 9.188 7.152 1 93.81 113 ASN B O 1
ATOM 2640 N N . VAL B 1 114 ? 2.676 9.672 7.746 1 94.69 114 VAL B N 1
ATOM 2641 C CA . VAL B 1 114 ? 2.064 8.695 6.848 1 94.69 114 VAL B CA 1
ATOM 2642 C C . VAL B 1 114 ? 2.445 9.016 5.402 1 94.69 114 VAL B C 1
ATOM 2644 O O . VAL B 1 114 ? 2.75 8.109 4.621 1 94.69 114 VAL B O 1
ATOM 2647 N N . GLU B 1 115 ? 2.43 10.281 5.102 1 94.44 115 GLU B N 1
ATOM 2648 C CA . GLU B 1 115 ? 2.801 10.672 3.746 1 94.44 115 GLU B CA 1
ATOM 2649 C C . GLU B 1 115 ? 4.234 10.258 3.426 1 94.44 115 GLU B C 1
ATOM 2651 O O . GLU B 1 115 ? 4.5 9.703 2.361 1 94.44 115 GLU B O 1
ATOM 2656 N N . MET B 1 116 ? 5.098 10.516 4.273 1 95.56 116 MET B N 1
ATOM 2657 C CA . MET B 1 116 ? 6.504 10.156 4.082 1 95.56 116 MET B CA 1
ATOM 2658 C C . MET B 1 116 ? 6.68 8.648 4.02 1 95.56 116 MET B C 1
ATOM 2660 O O . MET B 1 116 ? 7.473 8.141 3.223 1 95.56 116 MET B O 1
ATOM 2664 N N . HIS B 1 117 ? 5.961 7.945 4.859 1 96.44 117 HIS B N 1
ATOM 2665 C CA . HIS B 1 117 ? 6.012 6.488 4.844 1 96.44 117 HIS B CA 1
ATOM 2666 C C . HIS B 1 117 ? 5.551 5.934 3.5 1 96.44 117 HIS B C 1
ATOM 2668 O O . HIS B 1 117 ? 6.223 5.086 2.908 1 96.44 117 HIS B O 1
ATOM 2674 N N . GLN B 1 118 ? 4.453 6.422 3.004 1 96 118 GLN B N 1
ATOM 2675 C CA . GLN B 1 118 ? 3.939 5.984 1.71 1 96 118 GLN B CA 1
ATOM 2676 C C . GLN B 1 118 ? 4.941 6.273 0.596 1 96 118 GLN B C 1
ATOM 2678 O O . GLN B 1 118 ? 5.199 5.414 -0.253 1 96 118 GLN B O 1
ATOM 2683 N N . LYS B 1 119 ? 5.484 7.449 0.606 1 96.44 119 LYS B N 1
ATOM 2684 C CA . LYS B 1 119 ? 6.461 7.824 -0.41 1 96.44 119 LYS B CA 1
ATOM 2685 C C . LYS B 1 119 ? 7.68 6.91 -0.364 1 96.44 119 LYS B C 1
ATOM 2687 O O . LYS B 1 119 ? 8.25 6.566 -1.404 1 96.44 119 LYS B O 1
ATOM 2692 N N . SER B 1 120 ? 8.102 6.574 0.84 1 97.12 120 SER B N 1
ATOM 2693 C CA . SER B 1 120 ? 9.25 5.684 0.988 1 97.12 120 SER B CA 1
ATOM 2694 C C . SER B 1 120 ? 8.961 4.305 0.409 1 97.12 120 SER B C 1
ATOM 2696 O O . SER B 1 120 ? 9.836 3.688 -0.205 1 97.12 120 SER B O 1
ATOM 2698 N N . LEU B 1 121 ? 7.75 3.781 0.578 1 96.88 121 LEU B N 1
ATOM 2699 C CA . LEU B 1 121 ? 7.344 2.498 0.013 1 96.88 121 LEU B CA 1
ATOM 2700 C C . LEU B 1 121 ? 7.355 2.547 -1.511 1 96.88 121 LEU B C 1
ATOM 2702 O O . LEU B 1 121 ? 7.891 1.647 -2.16 1 96.88 121 LEU B O 1
ATOM 2706 N N . VAL B 1 122 ? 6.82 3.623 -2.02 1 97.62 122 VAL B N 1
ATOM 2707 C CA . VAL B 1 122 ? 6.75 3.797 -3.467 1 97.62 122 VAL B CA 1
ATOM 2708 C C . VAL B 1 122 ? 8.156 3.852 -4.051 1 97.62 122 VAL B C 1
ATOM 2710 O O . VAL B 1 122 ? 8.461 3.156 -5.023 1 97.62 122 VAL B O 1
ATOM 2713 N N . GLU B 1 123 ? 9.008 4.629 -3.426 1 97.88 123 GLU B N 1
ATOM 2714 C CA . GLU B 1 123 ? 10.375 4.77 -3.9 1 97.88 123 GLU B CA 1
ATOM 2715 C C . GLU B 1 123 ? 11.125 3.439 -3.846 1 97.88 123 GLU B C 1
ATOM 2717 O O . GLU B 1 123 ? 11.898 3.117 -4.75 1 97.88 123 GLU B O 1
ATOM 2722 N N . THR B 1 124 ? 10.898 2.721 -2.816 1 97.81 124 THR B N 1
ATOM 2723 C CA . THR B 1 124 ? 11.531 1.412 -2.672 1 97.81 124 THR B CA 1
ATOM 2724 C C . THR B 1 124 ? 11.109 0.483 -3.807 1 97.81 124 THR B C 1
ATOM 2726 O O . THR B 1 124 ? 11.953 -0.159 -4.438 1 97.81 124 THR B O 1
ATOM 2729 N N . VAL B 1 125 ? 9.875 0.433 -4.109 1 98 125 VAL B N 1
ATOM 2730 C CA . VAL B 1 125 ? 9.352 -0.425 -5.168 1 98 125 VAL B CA 1
ATOM 2731 C C . VAL B 1 125 ? 9.945 -0.001 -6.512 1 98 125 VAL B C 1
ATOM 2733 O O . VAL B 1 125 ? 10.438 -0.837 -7.273 1 98 125 VAL B O 1
ATOM 2736 N N . ILE B 1 126 ? 9.984 1.25 -6.762 1 97.81 126 ILE B N 1
ATOM 2737 C CA . ILE B 1 126 ? 10.438 1.787 -8.039 1 97.81 126 ILE B CA 1
ATOM 2738 C C . ILE B 1 126 ? 11.922 1.48 -8.234 1 97.81 126 ILE B C 1
ATOM 2740 O O . ILE B 1 126 ? 12.344 1.11 -9.336 1 97.81 126 ILE B O 1
ATOM 2744 N N . ARG B 1 127 ? 12.633 1.529 -7.207 1 98.12 127 ARG B N 1
ATOM 2745 C CA . ARG B 1 127 ? 14.086 1.424 -7.324 1 98.12 127 ARG B CA 1
ATOM 2746 C C . ARG B 1 127 ? 14.531 -0.034 -7.305 1 98.12 127 ARG B C 1
ATOM 2748 O O . ARG B 1 127 ? 15.484 -0.407 -8 1 98.12 127 ARG B O 1
ATOM 2755 N N . LEU B 1 128 ? 13.867 -0.831 -6.531 1 98.44 128 LEU B N 1
ATOM 2756 C CA . LEU B 1 128 ? 14.312 -2.211 -6.379 1 98.44 128 LEU B CA 1
ATOM 2757 C C . LEU B 1 128 ? 13.75 -3.094 -7.484 1 98.44 128 LEU B C 1
ATOM 2759 O O . LEU B 1 128 ? 14.352 -4.105 -7.844 1 98.44 128 LEU B O 1
ATOM 2763 N N . SER B 1 129 ? 12.617 -2.74 -8.078 1 98.31 129 SER B N 1
ATOM 2764 C CA . SER B 1 129 ? 11.922 -3.596 -9.039 1 98.31 129 SER B CA 1
ATOM 2765 C C . SER B 1 129 ? 12.805 -3.916 -10.242 1 98.31 129 SER B C 1
ATOM 2767 O O . SER B 1 129 ? 12.93 -5.078 -10.633 1 98.31 129 SER B O 1
ATOM 2769 N N . PRO B 1 130 ? 13.469 -2.91 -10.828 1 98.38 130 PRO B N 1
ATOM 2770 C CA . PRO B 1 130 ? 14.297 -3.25 -11.992 1 98.38 130 PRO B CA 1
ATOM 2771 C C . PRO B 1 130 ? 15.469 -4.164 -11.641 1 98.38 130 PRO B C 1
ATOM 2773 O O . PRO B 1 130 ? 15.867 -5.004 -12.453 1 98.38 130 PRO B O 1
ATOM 2776 N N . ILE B 1 131 ? 16.016 -4 -10.484 1 98.75 131 ILE B N 1
ATOM 2777 C CA . ILE B 1 131 ? 17.141 -4.816 -10.047 1 98.75 131 ILE B CA 1
ATOM 2778 C C . ILE B 1 131 ? 16.688 -6.262 -9.859 1 98.75 131 ILE B C 1
ATOM 2780 O O . ILE B 1 131 ? 17.312 -7.188 -10.391 1 98.75 131 ILE B O 1
ATOM 2784 N N . LEU B 1 132 ? 15.617 -6.469 -9.18 1 98.81 132 LEU B N 1
ATOM 2785 C CA . LEU B 1 132 ? 15.117 -7.812 -8.922 1 98.81 132 LEU B CA 1
ATOM 2786 C C . LEU B 1 132 ? 14.578 -8.445 -10.203 1 98.81 132 LEU B C 1
ATOM 2788 O O . LEU B 1 132 ? 14.641 -9.664 -10.375 1 98.81 132 LEU B O 1
ATOM 2792 N N . ALA B 1 133 ? 14.047 -7.582 -11.086 1 98.69 133 ALA B N 1
ATOM 2793 C CA . ALA B 1 133 ? 13.594 -8.086 -12.383 1 98.69 133 ALA B CA 1
ATOM 2794 C C . ALA B 1 133 ? 14.742 -8.734 -13.148 1 98.69 133 ALA B C 1
ATOM 2796 O O . ALA B 1 133 ? 14.555 -9.758 -13.812 1 98.69 133 ALA B O 1
ATOM 2797 N N . GLU B 1 134 ? 15.898 -8.117 -13.055 1 98.69 134 GLU B N 1
ATOM 2798 C CA . GLU B 1 134 ? 17.078 -8.711 -13.672 1 98.69 134 GLU B CA 1
ATOM 2799 C C . GLU B 1 134 ? 17.375 -10.086 -13.094 1 98.69 134 GLU B C 1
ATOM 2801 O O . GLU B 1 134 ? 17.734 -11.008 -13.82 1 98.69 134 GLU B O 1
ATOM 2806 N N . VAL B 1 135 ? 17.219 -10.227 -11.852 1 98.88 135 VAL B N 1
ATOM 2807 C CA . VAL B 1 135 ? 17.469 -11.5 -11.18 1 98.88 135 VAL B CA 1
ATOM 2808 C C . VAL B 1 135 ? 16.438 -12.531 -11.648 1 98.88 135 VAL B C 1
ATOM 2810 O O . VAL B 1 135 ? 16.781 -13.695 -11.883 1 98.88 135 VAL B O 1
ATOM 2813 N N . VAL B 1 136 ? 15.188 -12.141 -11.766 1 98.88 136 VAL B N 1
ATOM 2814 C CA . VAL B 1 136 ? 14.133 -13.039 -12.227 1 98.88 136 VAL B CA 1
ATOM 2815 C C . VAL B 1 136 ? 14.422 -13.484 -13.664 1 98.88 136 VAL B C 1
ATOM 2817 O O . VAL B 1 136 ? 14.227 -14.656 -14.008 1 98.88 136 VAL B O 1
ATOM 2820 N N . GLU B 1 137 ? 14.883 -12.555 -14.484 1 98.75 137 GLU B N 1
ATOM 2821 C CA . GLU B 1 137 ? 15.273 -12.906 -15.844 1 98.75 137 GLU B CA 1
ATOM 2822 C C . GLU B 1 137 ? 16.375 -13.953 -15.852 1 98.75 137 GLU B C 1
ATOM 2824 O O . GLU B 1 137 ? 16.344 -14.891 -16.641 1 98.75 137 GLU B O 1
ATOM 2829 N N . GLN B 1 138 ? 17.359 -13.742 -15.016 1 98.81 138 GLN B N 1
ATOM 2830 C CA . GLN B 1 138 ? 18.406 -14.758 -14.852 1 98.81 138 GLN B CA 1
ATOM 2831 C C . GLN B 1 138 ? 17.797 -16.094 -14.453 1 98.81 138 GLN B C 1
ATOM 2833 O O . GLN B 1 138 ? 18.203 -17.141 -14.977 1 98.81 138 GLN B O 1
ATOM 2838 N N . GLY B 1 139 ? 16.844 -16.047 -13.484 1 98.81 139 GLY B N 1
ATOM 2839 C CA . GLY B 1 139 ? 16.172 -17.266 -13.062 1 98.81 139 GLY B CA 1
ATOM 2840 C C . GLY B 1 139 ? 15.438 -17.969 -14.195 1 98.81 139 GLY B C 1
ATOM 2841 O O . GLY B 1 139 ? 15.383 -19.188 -14.25 1 98.81 139 GLY B O 1
ATOM 2842 N N . ILE B 1 140 ? 14.828 -17.188 -15.094 1 98.81 140 ILE B N 1
ATOM 2843 C CA . ILE B 1 140 ? 14.164 -17.75 -16.266 1 98.81 140 ILE B CA 1
ATOM 2844 C C . ILE B 1 140 ? 15.188 -18.438 -17.156 1 98.81 140 ILE B C 1
ATOM 2846 O O . ILE B 1 140 ? 14.961 -19.562 -17.625 1 98.81 140 ILE B O 1
ATOM 2850 N N . GLN B 1 141 ? 16.297 -17.828 -17.328 1 98.5 141 GLN B N 1
ATOM 2851 C CA . GLN B 1 141 ? 17.375 -18.422 -18.125 1 98.5 141 GLN B CA 1
ATOM 2852 C C . GLN B 1 141 ? 17.906 -19.703 -17.5 1 98.5 141 GLN B C 1
ATOM 2854 O O . GLN B 1 141 ? 18.234 -20.656 -18.203 1 98.5 141 GLN B O 1
ATOM 2859 N N . GLU B 1 142 ? 17.938 -19.703 -16.203 1 98.56 142 GLU B N 1
ATOM 2860 C CA . GLU B 1 142 ? 18.422 -20.859 -15.453 1 98.56 142 GLU B CA 1
ATOM 2861 C C . GLU B 1 142 ? 17.375 -21.969 -15.406 1 98.56 142 GLU B C 1
ATOM 2863 O O . GLU B 1 142 ? 17.672 -23.094 -14.992 1 98.56 142 GLU B O 1
ATOM 2868 N N . GLY B 1 143 ? 16.141 -21.656 -15.734 1 98.56 143 GLY B N 1
ATOM 2869 C CA . GLY B 1 143 ? 15.062 -22.625 -15.742 1 98.56 143 GLY B CA 1
ATOM 2870 C C . GLY B 1 143 ? 14.414 -22.797 -14.383 1 98.56 143 GLY B C 1
ATOM 2871 O O . GLY B 1 143 ? 13.641 -23.734 -14.18 1 98.56 143 GLY B O 1
ATOM 2872 N N . VAL B 1 144 ? 14.68 -21.828 -13.438 1 98.62 144 VAL B N 1
ATOM 2873 C CA . VAL B 1 144 ? 14.156 -22.016 -12.086 1 98.62 144 VAL B CA 1
ATOM 2874 C C . VAL B 1 144 ? 12.953 -21.094 -11.867 1 98.62 144 VAL B C 1
ATOM 2876 O O . VAL B 1 144 ? 12.203 -21.266 -10.906 1 98.62 144 VAL B O 1
ATOM 2879 N N . PHE B 1 145 ? 12.766 -20.141 -12.703 1 98.75 145 PHE B N 1
ATOM 2880 C CA . PHE B 1 145 ? 11.586 -19.281 -12.711 1 98.75 145 PHE B CA 1
ATOM 2881 C C . PHE B 1 145 ? 10.883 -19.328 -14.062 1 98.75 145 PHE B C 1
ATOM 2883 O O . PHE B 1 145 ? 11.492 -19.688 -15.07 1 98.75 145 PHE B O 1
ATOM 2890 N N . ASN B 1 146 ? 9.602 -19.094 -14.078 1 98.5 146 ASN B N 1
ATOM 2891 C CA . ASN B 1 146 ? 8.781 -19 -15.281 1 98.5 146 ASN B CA 1
ATOM 2892 C C . ASN B 1 146 ? 7.676 -17.953 -15.125 1 98.5 146 ASN B C 1
ATOM 2894 O O . ASN B 1 146 ? 6.633 -18.234 -14.531 1 98.5 146 ASN B O 1
ATOM 2898 N N . THR B 1 147 ? 7.906 -16.812 -15.578 1 97.88 147 THR B N 1
ATOM 2899 C CA . THR B 1 147 ? 6.918 -15.734 -15.617 1 97.88 147 THR B CA 1
ATOM 2900 C C . THR B 1 147 ? 7.102 -14.875 -16.875 1 97.88 147 THR B C 1
ATOM 2902 O O . THR B 1 147 ? 8.234 -14.602 -17.281 1 97.88 147 THR B O 1
ATOM 2905 N N . PRO B 1 148 ? 6.008 -14.531 -17.484 1 96.56 148 PRO B N 1
ATOM 2906 C CA . PRO B 1 148 ? 6.113 -13.727 -18.703 1 96.56 148 PRO B CA 1
ATOM 2907 C C . PRO B 1 148 ? 6.375 -12.25 -18.406 1 96.56 148 PRO B C 1
ATOM 2909 O O . PRO B 1 148 ? 6.695 -11.484 -19.328 1 96.56 148 PRO B O 1
ATOM 2912 N N . SER B 1 149 ? 6.293 -11.805 -17.172 1 97.5 149 SER B N 1
ATOM 2913 C CA . SER B 1 149 ? 6.398 -10.391 -16.812 1 97.5 149 SER B CA 1
ATOM 2914 C C . SER B 1 149 ? 7.266 -10.203 -15.57 1 97.5 149 SER B C 1
ATOM 2916 O O . SER B 1 149 ? 6.77 -9.812 -14.516 1 97.5 149 SER B O 1
ATOM 2918 N N . PRO B 1 150 ? 8.578 -10.352 -15.75 1 98.44 150 PRO B N 1
ATOM 2919 C CA . PRO B 1 150 ? 9.469 -10.336 -14.594 1 98.44 150 PRO B CA 1
ATOM 2920 C C . PRO B 1 150 ? 9.352 -9.062 -13.766 1 98.44 150 PRO B C 1
ATOM 2922 O O . PRO B 1 150 ? 9.172 -9.125 -12.547 1 98.44 150 PRO B O 1
ATOM 2925 N N . LYS B 1 151 ? 9.383 -7.898 -14.398 1 98.06 151 LYS B N 1
ATOM 2926 C CA . LYS B 1 151 ? 9.398 -6.629 -13.68 1 98.06 151 LYS B CA 1
ATOM 2927 C C . LYS B 1 151 ? 8.078 -6.406 -12.938 1 98.06 151 LYS B C 1
ATOM 2929 O O . LYS B 1 151 ? 8.086 -6.082 -11.75 1 98.06 151 LYS B O 1
ATOM 2934 N N . GLU B 1 152 ? 6.953 -6.621 -13.609 1 97.94 152 GLU B N 1
ATOM 2935 C CA . GLU B 1 152 ? 5.648 -6.43 -12.992 1 97.94 152 GLU B CA 1
ATOM 2936 C C . GLU B 1 152 ? 5.422 -7.434 -11.859 1 97.94 152 GLU B C 1
ATOM 2938 O O . GLU B 1 152 ? 4.844 -7.094 -10.828 1 97.94 152 GLU B O 1
ATOM 2943 N N . SER B 1 153 ? 5.871 -8.68 -12.109 1 98.19 153 SER B N 1
ATOM 2944 C CA . SER B 1 153 ? 5.766 -9.68 -11.055 1 98.19 153 SER B CA 1
ATOM 2945 C C . SER B 1 153 ? 6.48 -9.227 -9.789 1 98.19 153 SER B C 1
ATOM 2947 O O . SER B 1 153 ? 5.941 -9.344 -8.688 1 98.19 153 SER B O 1
ATOM 2949 N N . ILE B 1 154 ? 7.656 -8.656 -9.969 1 98.44 154 ILE B N 1
ATOM 2950 C CA . ILE B 1 154 ? 8.445 -8.195 -8.836 1 98.44 154 ILE B CA 1
ATOM 2951 C C . ILE B 1 154 ? 7.754 -7 -8.18 1 98.44 154 ILE B C 1
ATOM 2953 O O . ILE B 1 154 ? 7.742 -6.883 -6.949 1 98.44 154 ILE B O 1
ATOM 2957 N N . GLU B 1 155 ? 7.199 -6.07 -8.969 1 98.19 155 GLU B N 1
ATOM 2958 C CA . GLU B 1 155 ? 6.473 -4.934 -8.406 1 98.19 155 GLU B CA 1
ATOM 2959 C C . GLU B 1 155 ? 5.324 -5.391 -7.516 1 98.19 155 GLU B C 1
ATOM 2961 O O . GLU B 1 155 ? 5.148 -4.879 -6.41 1 98.19 155 GLU B O 1
ATOM 2966 N N . PHE B 1 156 ? 4.59 -6.383 -7.98 1 97.69 156 PHE B N 1
ATOM 2967 C CA . PHE B 1 156 ? 3.484 -6.949 -7.215 1 97.69 156 PHE B CA 1
ATOM 2968 C C . PHE B 1 156 ? 3.984 -7.559 -5.914 1 97.69 156 PHE B C 1
ATOM 2970 O O . PHE B 1 156 ? 3.408 -7.32 -4.848 1 97.69 156 PHE B O 1
ATOM 2977 N N . LEU B 1 157 ? 5.047 -8.297 -5.973 1 98.19 157 LEU B N 1
ATOM 2978 C CA . LEU B 1 157 ? 5.59 -8.977 -4.801 1 98.19 157 LEU B CA 1
ATOM 2979 C C . LEU B 1 157 ? 6.148 -7.969 -3.799 1 98.19 157 LEU B C 1
ATOM 2981 O O . LEU B 1 157 ? 5.938 -8.109 -2.59 1 98.19 157 LEU B O 1
ATOM 2985 N N . LEU B 1 158 ? 6.809 -6.922 -4.297 1 97.81 158 LEU B N 1
ATOM 2986 C CA . LEU B 1 158 ? 7.383 -5.91 -3.416 1 97.81 158 LEU B CA 1
ATOM 2987 C C . LEU B 1 158 ? 6.289 -5.113 -2.715 1 97.81 158 LEU B C 1
ATOM 2989 O O . LEU B 1 158 ? 6.379 -4.852 -1.514 1 97.81 158 LEU B O 1
ATOM 2993 N N . VAL B 1 159 ? 5.289 -4.746 -3.418 1 97.19 159 VAL B N 1
ATOM 2994 C CA . VAL B 1 159 ? 4.188 -3.992 -2.834 1 97.19 159 VAL B CA 1
ATOM 2995 C C . VAL B 1 159 ? 3.533 -4.812 -1.723 1 97.19 159 VAL B C 1
ATOM 2997 O O . VAL B 1 159 ? 3.238 -4.285 -0.647 1 97.19 159 VAL B O 1
ATOM 3000 N N . SER B 1 160 ? 3.332 -6.047 -1.977 1 95.56 160 SER B N 1
ATOM 3001 C CA . SER B 1 160 ? 2.699 -6.91 -0.986 1 95.56 160 SER B CA 1
ATOM 3002 C C . SER B 1 160 ? 3.568 -7.055 0.258 1 95.56 160 SER B C 1
ATOM 3004 O O . SER B 1 160 ? 3.074 -6.957 1.383 1 95.56 160 SER B O 1
ATOM 3006 N N . SER B 1 161 ? 4.836 -7.266 0.067 1 94.44 161 SER B N 1
ATOM 3007 C CA . SER B 1 161 ? 5.738 -7.441 1.201 1 94.44 161 SER B CA 1
ATOM 3008 C C . SER B 1 161 ? 5.891 -6.145 1.991 1 94.44 161 SER B C 1
ATOM 3010 O O . SER B 1 161 ? 5.922 -6.164 3.225 1 94.44 161 SER B O 1
ATOM 3012 N N . GLN B 1 162 ? 5.902 -5.008 1.289 1 93.38 162 GLN B N 1
ATOM 3013 C CA . GLN B 1 162 ? 6.176 -3.725 1.926 1 93.38 162 GLN B CA 1
ATOM 3014 C C . GLN B 1 162 ? 4.914 -3.15 2.564 1 93.38 162 GLN B C 1
ATOM 3016 O O . GLN B 1 162 ? 4.992 -2.428 3.561 1 93.38 162 GLN B O 1
ATOM 3021 N N . PHE B 1 163 ? 3.758 -3.529 2.025 1 95.5 163 PHE B N 1
ATOM 3022 C CA . PHE B 1 163 ? 2.518 -2.928 2.5 1 95.5 163 PHE B CA 1
ATOM 3023 C C . PHE B 1 163 ? 1.737 -3.912 3.365 1 95.5 163 PHE B C 1
ATOM 3025 O O . PHE B 1 163 ? 1.539 -3.674 4.559 1 95.5 163 PHE B O 1
ATOM 3032 N N . LEU B 1 164 ? 1.469 -5.043 2.896 1 96.12 164 LEU B N 1
ATOM 3033 C CA . LEU B 1 164 ? 0.634 -6.016 3.596 1 96.12 164 LEU B CA 1
ATOM 3034 C C . LEU B 1 164 ? 1.316 -6.504 4.867 1 96.12 164 LEU B C 1
ATOM 3036 O O . LEU B 1 164 ? 0.66 -6.691 5.895 1 96.12 164 LEU B O 1
ATOM 3040 N N . LEU B 1 165 ? 2.602 -6.66 4.816 1 95.19 165 LEU B N 1
ATOM 3041 C CA . LEU B 1 165 ? 3.303 -7.258 5.949 1 95.19 165 LEU B CA 1
ATOM 3042 C C . LEU B 1 165 ? 3.779 -6.184 6.922 1 95.19 165 LEU B C 1
ATOM 3044 O O . LEU B 1 165 ? 4.352 -6.496 7.965 1 95.19 165 LEU B O 1
ATOM 3048 N N . ASP B 1 166 ? 3.533 -4.941 6.613 1 94.44 166 ASP B N 1
ATOM 3049 C CA . ASP B 1 166 ? 3.955 -3.84 7.473 1 94.44 166 ASP B CA 1
ATOM 3050 C C . ASP B 1 166 ? 3.064 -3.732 8.711 1 94.44 166 ASP B C 1
ATOM 3052 O O . ASP B 1 166 ? 1.888 -3.379 8.602 1 94.44 166 ASP B O 1
ATOM 3056 N N . GLN B 1 167 ? 3.643 -3.85 9.828 1 91.06 167 GLN B N 1
ATOM 3057 C CA . GLN B 1 167 ? 2.891 -3.926 11.078 1 91.06 167 GLN B CA 1
ATOM 3058 C C . GLN B 1 167 ? 2.439 -2.541 11.531 1 91.06 167 GLN B C 1
ATOM 3060 O O . GLN B 1 167 ? 1.566 -2.42 12.391 1 91.06 167 GLN B O 1
ATOM 3065 N N . GLY B 1 168 ? 3.047 -1.541 10.977 1 92.88 168 GLY B N 1
ATOM 3066 C CA . GLY B 1 168 ? 2.594 -0.189 11.266 1 92.88 168 GLY B CA 1
ATOM 3067 C C . GLY B 1 168 ? 1.399 0.231 10.43 1 92.88 168 GLY B C 1
ATOM 3068 O O . GLY B 1 168 ? 0.724 1.211 10.75 1 92.88 168 GLY B O 1
ATOM 3069 N N . ILE B 1 169 ? 1.196 -0.491 9.352 1 94.81 169 ILE B N 1
ATOM 3070 C CA . ILE B 1 169 ? 0.08 -0.2 8.461 1 94.81 169 ILE B CA 1
ATOM 3071 C C . ILE B 1 169 ? -1.09 -1.128 8.781 1 94.81 169 ILE B C 1
ATOM 3073 O O . ILE B 1 169 ? -2.205 -0.667 9.031 1 94.81 169 ILE B O 1
ATOM 3077 N N . PHE B 1 170 ? -0.691 -2.463 8.766 1 95.5 170 PHE B N 1
ATOM 3078 C CA . PHE B 1 170 ? -1.671 -3.459 9.188 1 95.5 170 PHE B CA 1
ATOM 3079 C C . PHE B 1 170 ? -1.377 -3.941 10.609 1 95.5 170 PHE B C 1
ATOM 3081 O O . PHE B 1 170 ? -0.219 -4.172 10.961 1 95.5 170 PHE B O 1
ATOM 3088 N N . GLN B 1 171 ? -2.262 -4.023 11.5 1 92.06 171 GLN B N 1
ATOM 3089 C CA . GLN B 1 171 ? -2.08 -4.441 12.883 1 92.06 171 GLN B CA 1
ATOM 3090 C C . GLN B 1 171 ? -2.426 -5.918 13.062 1 92.06 171 GLN B C 1
ATOM 3092 O O . GLN B 1 171 ? -3.285 -6.266 13.875 1 92.06 171 GLN B O 1
ATOM 3097 N N . TRP B 1 172 ? -1.588 -6.645 12.375 1 94.88 172 TRP B N 1
ATOM 3098 C CA . TRP B 1 172 ? -1.799 -8.086 12.461 1 94.88 172 TRP B CA 1
ATOM 3099 C C . TRP B 1 172 ? -1.369 -8.617 13.82 1 94.88 172 TRP B C 1
ATOM 3101 O O . TRP B 1 172 ? -0.361 -8.18 14.375 1 94.88 172 TRP B O 1
ATOM 3111 N N . GLU B 1 173 ? -2.1 -9.617 14.305 1 94.75 173 GLU B N 1
ATOM 3112 C CA . GLU B 1 173 ? -1.586 -10.398 15.422 1 94.75 173 GLU B CA 1
ATOM 3113 C C . GLU B 1 173 ? -0.38 -11.234 15 1 94.75 173 GLU B C 1
ATOM 3115 O O . GLU B 1 173 ? -0.209 -11.539 13.82 1 94.75 173 GLU B O 1
ATOM 3120 N N . GLU B 1 174 ? 0.406 -11.578 15.914 1 93.06 174 GLU B N 1
ATOM 3121 C CA . GLU B 1 174 ? 1.655 -12.281 15.641 1 93.06 174 GLU B CA 1
ATOM 3122 C C . GLU B 1 174 ? 1.406 -13.547 14.828 1 93.06 174 GLU B C 1
ATOM 3124 O O . GLU B 1 174 ? 2.105 -13.805 13.844 1 93.06 174 GLU B O 1
ATOM 3129 N N . GLU B 1 175 ? 0.426 -14.289 15.219 1 94 175 GLU B N 1
ATOM 3130 C CA . GLU B 1 175 ? 0.121 -15.531 14.523 1 94 175 GLU B CA 1
ATOM 3131 C C . GLU B 1 175 ? -0.372 -15.266 13.102 1 94 175 GLU B C 1
ATOM 3133 O O . GLU B 1 175 ? -0.035 -16.016 12.18 1 94 175 GLU B O 1
ATOM 3138 N N . GLU B 1 176 ? -1.125 -14.18 12.938 1 95 176 GLU B N 1
ATOM 3139 C CA . GLU B 1 176 ? -1.604 -13.797 11.617 1 95 176 GLU B CA 1
ATOM 3140 C C . GLU B 1 176 ? -0.448 -13.391 10.711 1 95 176 GLU B C 1
ATOM 3142 O O . GLU B 1 176 ? -0.408 -13.766 9.539 1 95 176 GLU B O 1
ATOM 3147 N N . LEU B 1 177 ? 0.44 -12.609 11.328 1 94.88 177 LEU B N 1
ATOM 3148 C CA . LEU B 1 177 ? 1.599 -12.156 10.57 1 94.88 177 LEU B CA 1
ATOM 3149 C C . LEU B 1 177 ? 2.449 -13.344 10.125 1 94.88 177 LEU B C 1
ATOM 3151 O O . LEU B 1 177 ? 2.92 -13.383 8.984 1 94.88 177 LEU B O 1
ATOM 3155 N N . ARG B 1 178 ? 2.656 -14.281 10.984 1 93.88 178 ARG B N 1
ATOM 3156 C CA . ARG B 1 178 ? 3.43 -15.469 10.648 1 93.88 178 ARG B CA 1
ATOM 3157 C C . ARG B 1 178 ? 2.797 -16.234 9.484 1 93.88 178 ARG B C 1
ATOM 3159 O O . ARG B 1 178 ? 3.494 -16.656 8.57 1 93.88 178 ARG B O 1
ATOM 3166 N N . LYS B 1 179 ? 1.522 -16.406 9.562 1 95.38 179 LYS B N 1
ATOM 3167 C CA . LYS B 1 179 ? 0.803 -17.078 8.492 1 95.38 179 LYS B CA 1
ATOM 3168 C C . LYS B 1 179 ? 0.936 -16.328 7.172 1 95.38 179 LYS B C 1
ATOM 3170 O O . LYS B 1 179 ? 1.103 -16.938 6.117 1 95.38 179 LYS B O 1
ATOM 3175 N N . LYS B 1 180 ? 0.891 -15.055 7.227 1 96.44 180 LYS B N 1
ATOM 3176 C CA . LYS B 1 180 ? 0.987 -14.227 6.027 1 96.44 180 LYS B CA 1
ATOM 3177 C C . LYS B 1 180 ? 2.387 -14.305 5.418 1 96.44 180 LYS B C 1
ATOM 3179 O O . LYS B 1 180 ? 2.537 -14.32 4.195 1 96.44 180 LYS B O 1
ATOM 3184 N N . VAL B 1 181 ? 3.365 -14.344 6.254 1 95.81 181 VAL B N 1
ATOM 3185 C CA . VAL B 1 181 ? 4.742 -14.461 5.789 1 95.81 181 VAL B CA 1
ATOM 3186 C C . VAL B 1 181 ? 4.949 -15.828 5.133 1 95.81 181 VAL B C 1
ATOM 3188 O O . VAL B 1 181 ? 5.562 -15.922 4.066 1 95.81 181 VAL B O 1
ATOM 3191 N N . GLU B 1 182 ? 4.438 -16.844 5.707 1 94.94 182 GLU B N 1
ATOM 3192 C CA . GLU B 1 182 ? 4.52 -18.172 5.137 1 94.94 182 GLU B CA 1
ATOM 3193 C C . GLU B 1 182 ? 3.797 -18.25 3.793 1 94.94 182 GLU B C 1
ATOM 3195 O O . GLU B 1 182 ? 4.316 -18.828 2.834 1 94.94 182 GLU B O 1
ATOM 3200 N N . THR B 1 183 ? 2.652 -17.672 3.793 1 96.56 183 THR B N 1
ATOM 3201 C CA . THR B 1 183 ? 1.871 -17.656 2.561 1 96.56 183 THR B CA 1
ATOM 3202 C C . THR B 1 183 ? 2.584 -16.844 1.48 1 96.56 183 THR B C 1
ATOM 3204 O O . THR B 1 183 ? 2.521 -17.188 0.298 1 96.56 183 THR B O 1
ATOM 3207 N N . PHE B 1 184 ? 3.26 -15.805 1.92 1 97.25 184 PHE B N 1
ATOM 3208 C CA . PHE B 1 184 ? 3.973 -14.977 0.956 1 97.25 184 PHE B CA 1
ATOM 3209 C C . PHE B 1 184 ? 5.055 -15.781 0.244 1 97.25 184 PHE B C 1
ATOM 3211 O O . PHE B 1 184 ? 5.297 -15.578 -0.948 1 97.25 184 PHE B O 1
ATOM 3218 N N . SER B 1 185 ? 5.707 -16.672 0.928 1 96.56 185 SER B N 1
ATOM 3219 C CA . SER B 1 185 ? 6.684 -17.547 0.3 1 96.56 185 SER B CA 1
ATOM 3220 C C . SER B 1 185 ? 6.043 -18.375 -0.813 1 96.56 185 SER B C 1
ATOM 3222 O O . SER B 1 185 ? 6.633 -18.547 -1.886 1 96.56 185 SER B O 1
ATOM 3224 N N . HIS B 1 186 ? 4.898 -18.891 -0.562 1 96.44 186 HIS B N 1
ATOM 3225 C CA . HIS B 1 186 ? 4.156 -19.656 -1.556 1 96.44 186 HIS B CA 1
ATOM 3226 C C . HIS B 1 186 ? 3.73 -18.781 -2.727 1 96.44 186 HIS B C 1
ATOM 3228 O O . HIS B 1 186 ? 3.768 -19.219 -3.881 1 96.44 186 HIS B O 1
ATOM 3234 N N . ILE B 1 187 ? 3.352 -17.562 -2.418 1 97.69 187 ILE B N 1
ATOM 3235 C CA . ILE B 1 187 ? 2.938 -16.594 -3.441 1 97.69 187 ILE B CA 1
ATOM 3236 C C . ILE B 1 187 ? 4.113 -16.297 -4.367 1 97.69 187 ILE B C 1
ATOM 3238 O O . ILE B 1 187 ? 3.953 -16.234 -5.586 1 97.69 187 ILE B O 1
ATOM 3242 N N . MET B 1 188 ? 5.266 -16.109 -3.787 1 98.19 188 MET B N 1
ATOM 3243 C CA . MET B 1 188 ? 6.461 -15.883 -4.594 1 98.19 188 MET B CA 1
ATOM 3244 C C . MET B 1 188 ? 6.68 -17.031 -5.566 1 98.19 188 MET B C 1
ATOM 3246 O O . MET B 1 188 ? 6.98 -16.812 -6.742 1 98.19 188 MET B O 1
ATOM 3250 N N . GLU B 1 189 ? 6.547 -18.266 -5.055 1 98.38 189 GLU B N 1
ATOM 3251 C CA . GLU B 1 189 ? 6.734 -19.453 -5.891 1 98.38 189 GLU B CA 1
ATOM 3252 C C . GLU B 1 189 ? 5.742 -19.469 -7.051 1 98.38 189 GLU B C 1
ATOM 3254 O O . GLU B 1 189 ? 6.121 -19.719 -8.195 1 98.38 189 GLU B O 1
ATOM 3259 N N . ARG B 1 190 ? 4.516 -19.156 -6.758 1 98 190 ARG B N 1
ATOM 3260 C CA . ARG B 1 190 ? 3.463 -19.188 -7.77 1 98 190 ARG B CA 1
ATOM 3261 C C . ARG B 1 190 ? 3.662 -18.078 -8.797 1 98 190 ARG B C 1
ATOM 3263 O O . ARG B 1 190 ? 3.6 -18.312 -10 1 98 190 ARG B O 1
ATOM 3270 N N . VAL B 1 191 ? 3.922 -16.875 -8.344 1 98.38 191 VAL B N 1
ATOM 3271 C CA . VAL B 1 191 ? 4.035 -15.711 -9.211 1 98.38 191 VAL B CA 1
ATOM 3272 C C . VAL B 1 191 ? 5.254 -15.852 -10.117 1 98.38 191 VAL B C 1
ATOM 3274 O O . VAL B 1 191 ? 5.191 -15.523 -11.305 1 98.38 191 VAL B O 1
ATOM 3277 N N . LEU B 1 192 ? 6.328 -16.453 -9.578 1 98.62 192 LEU B N 1
ATOM 3278 C CA . LEU B 1 192 ? 7.566 -16.531 -10.344 1 98.62 192 LEU B CA 1
ATOM 3279 C C . LEU B 1 192 ? 7.68 -17.875 -11.047 1 98.62 192 LEU B C 1
ATOM 3281 O O . LEU B 1 192 ? 8.641 -18.125 -11.781 1 98.62 192 LEU B O 1
ATOM 3285 N N . GLY B 1 193 ? 6.672 -18.703 -10.906 1 98.25 193 GLY B N 1
ATOM 3286 C CA . GLY B 1 193 ? 6.73 -20.016 -11.516 1 98.25 193 GLY B CA 1
ATOM 3287 C C . GLY B 1 193 ? 7.898 -20.859 -11.023 1 98.25 193 GLY B C 1
ATOM 3288 O O . GLY B 1 193 ? 8.625 -21.453 -11.828 1 98.25 193 GLY B O 1
ATOM 3289 N N . ALA B 1 194 ? 8.188 -20.812 -9.711 1 98.5 194 ALA B N 1
ATOM 3290 C CA . ALA B 1 194 ? 9.289 -21.531 -9.094 1 98.5 194 ALA B CA 1
ATOM 3291 C C . ALA B 1 194 ? 8.805 -22.828 -8.445 1 98.5 194 ALA B C 1
ATOM 3293 O O . ALA B 1 194 ? 7.613 -23 -8.203 1 98.5 194 ALA B O 1
ATOM 3294 N N . LYS B 1 195 ? 9.75 -23.703 -8.188 1 98 195 LYS B N 1
ATOM 3295 C CA . LYS B 1 195 ? 9.438 -24.969 -7.539 1 98 195 LYS B CA 1
ATOM 3296 C C . LYS B 1 195 ? 8.898 -24.75 -6.125 1 98 195 LYS B C 1
ATOM 3298 O O . LYS B 1 195 ? 9.398 -23.891 -5.391 1 98 195 LYS B O 1
ATOM 3303 N N . GLN B 1 196 ? 7.895 -25.516 -5.742 1 96.12 196 GLN B N 1
ATOM 3304 C CA . GLN B 1 196 ? 7.355 -25.469 -4.387 1 96.12 196 GLN B CA 1
ATOM 3305 C C . GLN B 1 196 ? 8.461 -25.656 -3.35 1 96.12 196 GLN B C 1
ATOM 3307 O O . GLN B 1 196 ? 9.312 -26.531 -3.498 1 96.12 196 GLN B O 1
ATOM 3312 N N . GLY B 1 197 ? 8.508 -24.797 -2.416 1 96.19 197 GLY B N 1
ATOM 3313 C CA . GLY B 1 197 ? 9.484 -24.891 -1.347 1 96.19 197 GLY B CA 1
ATOM 3314 C C . GLY B 1 197 ? 10.75 -24.109 -1.627 1 96.19 197 GLY B C 1
ATOM 3315 O O . GLY B 1 197 ? 11.57 -23.891 -0.729 1 96.19 197 GLY B O 1
ATOM 3316 N N . SER B 1 198 ? 10.945 -23.578 -2.816 1 97.19 198 SER B N 1
ATOM 3317 C CA . SER B 1 198 ? 12.195 -22.953 -3.23 1 97.19 198 SER B CA 1
ATOM 3318 C C . SER B 1 198 ? 12.383 -21.594 -2.564 1 97.19 198 SER B C 1
ATOM 3320 O O . SER B 1 198 ? 13.492 -21.047 -2.555 1 97.19 198 SER B O 1
ATOM 3322 N N . PHE B 1 199 ? 11.312 -21.031 -1.966 1 96.88 199 PHE B N 1
ATOM 3323 C CA . PHE B 1 199 ? 11.422 -19.734 -1.291 1 96.88 199 PHE B CA 1
ATOM 3324 C C . PHE B 1 199 ? 11.195 -19.891 0.208 1 96.88 199 PHE B C 1
ATOM 3326 O O . PHE B 1 199 ? 10.898 -18.922 0.898 1 96.88 199 PHE B O 1
ATOM 3333 N N . ALA B 1 200 ? 11.305 -21.078 0.745 1 93.06 200 ALA B N 1
ATOM 3334 C CA . ALA B 1 200 ? 11.094 -21.359 2.162 1 93.06 200 ALA B CA 1
ATOM 3335 C C . ALA B 1 200 ? 12.023 -20.516 3.033 1 93.06 200 ALA B C 1
ATOM 3337 O O . ALA B 1 200 ? 11.688 -20.203 4.176 1 93.06 200 ALA B O 1
ATOM 3338 N N . TYR B 1 201 ? 13.141 -20.109 2.443 1 91.56 201 TYR B N 1
ATOM 3339 C CA . TYR B 1 201 ? 14.102 -19.312 3.191 1 91.56 201 TYR B CA 1
ATOM 3340 C C . TYR B 1 201 ? 13.547 -17.922 3.504 1 91.56 201 TYR B C 1
ATOM 3342 O O . TYR B 1 201 ? 14.055 -17.234 4.391 1 91.56 201 TYR B O 1
ATOM 3350 N N . PHE B 1 202 ? 12.578 -17.438 2.816 1 92.44 202 PHE B N 1
ATOM 3351 C CA . PHE B 1 202 ? 11.977 -16.141 3.1 1 92.44 202 PHE B CA 1
ATOM 3352 C C . PHE B 1 202 ? 11.383 -16.109 4.5 1 92.44 202 PHE B C 1
ATOM 3354 O O . PHE B 1 202 ? 11.578 -15.148 5.25 1 92.44 202 PHE B O 1
ATOM 3361 N N . THR B 1 203 ? 10.625 -17.125 4.836 1 89.25 203 THR B N 1
ATOM 3362 C CA . THR B 1 203 ? 9.992 -17.219 6.148 1 89.25 203 THR B CA 1
ATOM 3363 C C . THR B 1 203 ? 11.039 -17.25 7.254 1 89.25 203 THR B C 1
ATOM 3365 O O . THR B 1 203 ? 10.891 -16.578 8.273 1 89.25 203 THR B O 1
ATOM 3368 N N . ARG B 1 204 ? 12.117 -17.891 7.012 1 87.19 204 ARG B N 1
ATOM 3369 C CA . ARG B 1 204 ? 13.195 -18 7.992 1 87.19 204 ARG B CA 1
ATOM 3370 C C . ARG B 1 204 ? 13.875 -16.656 8.203 1 87.19 204 ARG B C 1
ATOM 3372 O O . ARG B 1 204 ? 14.266 -16.312 9.328 1 87.19 204 ARG B O 1
ATOM 3379 N N . LEU B 1 205 ? 13.969 -15.93 7.141 1 86.56 205 LEU B N 1
ATOM 3380 C CA . LEU B 1 205 ? 14.641 -14.633 7.207 1 86.56 205 LEU B CA 1
ATOM 3381 C C . LEU B 1 205 ? 13.773 -13.609 7.93 1 86.56 205 LEU B C 1
ATOM 3383 O O . LEU B 1 205 ? 14.297 -12.688 8.562 1 86.56 205 LEU B O 1
ATOM 3387 N N . HIS B 1 206 ? 12.477 -13.789 7.875 1 84.31 206 HIS B N 1
ATOM 3388 C CA . HIS B 1 206 ? 11.555 -12.852 8.508 1 84.31 206 HIS B CA 1
ATOM 3389 C C . HIS B 1 206 ? 11.375 -13.164 9.984 1 84.31 206 HIS B C 1
ATOM 3391 O O . HIS B 1 206 ? 11.117 -12.266 10.789 1 84.31 206 HIS B O 1
ATOM 3397 N N . PHE B 1 207 ? 11.43 -14.453 10.297 1 77.56 207 PHE B N 1
ATOM 3398 C CA . PHE B 1 207 ? 11.344 -14.883 11.688 1 77.56 207 PHE B CA 1
ATOM 3399 C C . PHE B 1 207 ? 12.57 -15.695 12.078 1 77.56 207 PHE B C 1
ATOM 3401 O O . PHE B 1 207 ? 12.492 -16.922 12.227 1 77.56 207 PHE B O 1
ATOM 3408 N N . PRO B 1 208 ? 13.688 -15.031 12.258 1 64.06 208 PRO B N 1
ATOM 3409 C CA . PRO B 1 208 ? 14.922 -15.781 12.5 1 64.06 208 PRO B CA 1
ATOM 3410 C C . PRO B 1 208 ? 14.875 -16.594 13.789 1 64.06 208 PRO B C 1
ATOM 3412 O O . PRO B 1 208 ? 15.57 -17.609 13.914 1 64.06 208 PRO B O 1
ATOM 3415 N N . HIS B 1 209 ? 14.297 -16.266 14.844 1 58.91 209 HIS B N 1
ATOM 3416 C CA . HIS B 1 209 ? 14.352 -16.984 16.109 1 58.91 209 HIS B CA 1
ATOM 3417 C C . HIS B 1 209 ? 13.328 -18.125 16.156 1 58.91 209 HIS B C 1
ATOM 3419 O O . HIS B 1 209 ? 13.305 -18.906 17.094 1 58.91 209 HIS B O 1
ATOM 3425 N N . GLN B 1 210 ? 12.406 -18.266 15.328 1 53.38 210 GLN B N 1
ATOM 3426 C CA . GLN B 1 210 ? 11.383 -19.312 15.445 1 53.38 210 GLN B CA 1
ATOM 3427 C C . GLN B 1 210 ? 11.734 -20.531 14.602 1 53.38 210 GLN B C 1
ATOM 3429 O O . GLN B 1 210 ? 11.016 -21.531 14.617 1 53.38 210 GLN B O 1
ATOM 3434 N N . ALA B 1 211 ? 12.805 -20.516 13.961 1 38.53 211 ALA B N 1
ATOM 3435 C CA . ALA B 1 211 ? 13.125 -21.812 13.352 1 38.53 211 ALA B CA 1
ATOM 3436 C C . ALA B 1 211 ? 13.93 -22.688 14.312 1 38.53 211 ALA B C 1
ATOM 3438 O O . ALA B 1 211 ? 14.758 -22.188 15.07 1 38.53 211 ALA B O 1
#

Foldseek 3Di:
DPPPPDPVVLLVLLLVQLLVCCLPVNLVRDAPVSSCVSSVHDPVSVCVNPVGSVRSLLVNLVVLLVVLLVQLQVLLPDPVDALLRSVLSSLLSNLPDDSSVVSSVVNCLDPVNVVVLVVSLVSNLVRCLVSNLSSLVSCVVVVFFDAPDSSVLSSVLSCCCSAVLDCSRPVDDPVRSLVSQQVSQVVNCVSRVGDPPSSVVSSCSVPVVPD/DPPPPDPVVLLVLLLVQLLVCCLPVNLVRDAPVSSCVSSVHDPVSVCVNPVGSVRSLLVNLVVLLVVLLVQLQVLLPDPVDALLRSVLSSLLSNLPDDSSVVSSVVNCLDPVNVVVLVVSLVSNLVRCLVSNLSSLVSCVVVVFFDAPDSSVLSSVLSSCCSAVLDCSRPVDDPVRSLVSQQVSQVVNCVSRVGDPPSSVVSSCSVPVPPD

Sequence (422 aa):
MRLIKNPEERRNEILNAAEILFVTKGYTKATVMDILQACNIAKGTFYYYFQSKEEVMNAIVMRYILNGESAARRIVSDPELSAHDKIFRIITAQNQPDDRKHGLIEQLHHVQNVEMHQKSLVETVIRLSPILAEVVEQGIQEGVFNTPSPKESIEFLLVSSQFLLDQGIFQWEEEELRKKVETFSHIMERVLGAKQGSFAYFTRLHFPHQAMRLIKNPEERRNEILNAAEILFVTKGYTKATVMDILQACNIAKGTFYYYFQSKEEVMNAIVMRYILNGESAARRIVSDPELSAHDKIFRIITAQNQPDDRKHGLIEQLHHVQNVEMHQKSLVETVIRLSPILAEVVEQGIQEGVFNTPSPKESIEFLLVSSQFLLDQGIFQWEEEELRKKVETFSHIMERVLGAKQGSFAYFTRLHFPHQA

InterPro domains:
  IPR001647 DNA-binding HTH domain, TetR-type [PF00440] (14-60)
  IPR001647 DNA-binding HTH domain, TetR-type [PR00455] (14-27)
  IPR001647 DNA-binding HTH domain, TetR-type [PR00455] (35-58)
  IPR001647 DNA-binding HTH domain, TetR-type [PS50977] (8-68)
  IPR009057 Homedomain-like superfamily [SSF46689] (5-71)
  IPR023772 DNA-binding HTH domain, TetR-type, conserved site [PS01081] (26-57)
  IPR036271 Tetracyclin repressor-like, C-terminal domain superfamily [SSF48498] (106-195)
  IPR049149 TetR/AcrR type transcriptional regulator-like, C-terminal domain [PF21303] (106-186)
  IPR050624 Nucleoid occlusion factor SlmA/HTH-type transcriptional regulator [PTHR43479] (3-195)